Protein AF-0000000085162001 (afdb_homodimer)

Solvent-accessible surface area (backbone atoms only — not comparable to full-atom values): 29264 Å² total; per-residue (Å²): 142,79,85,88,80,80,75,77,76,75,80,82,76,85,84,80,77,80,79,79,80,81,82,75,87,69,72,84,78,78,80,83,70,92,77,73,83,83,76,80,75,78,78,72,80,72,76,77,75,77,73,72,73,74,74,65,76,67,50,67,65,55,55,45,51,53,41,51,50,51,39,54,51,43,52,51,52,39,53,50,50,51,50,51,44,52,50,51,52,50,52,47,53,52,47,51,55,49,51,54,50,49,33,54,48,45,34,54,50,52,50,48,55,56,50,60,65,43,47,62,55,54,50,50,50,52,49,51,56,59,63,32,64,79,70,58,43,40,68,61,43,52,50,49,52,52,51,51,52,51,48,51,52,49,46,38,28,76,75,67,32,40,39,78,46,83,52,55,74,33,70,66,41,80,87,52,36,38,78,78,42,77,40,78,25,84,86,39,90,49,52,25,22,64,36,60,78,37,68,16,34,24,50,71,90,39,78,76,39,57,16,31,22,29,30,29,31,44,48,75,73,74,75,72,64,75,84,63,78,77,74,66,72,76,74,72,68,74,81,57,88,120,134,86,77,87,70,84,65,87,78,79,85,70,84,70,78,73,77,68,79,85,78,84,80,90,82,69,86,72,75,79,77,78,74,92,88,72,84,82,76,75,75,75,77,72,81,71,75,76,73,77,73,73,73,73,74,66,74,67,51,66,65,55,55,44,52,52,41,51,50,49,39,53,51,43,51,50,50,38,51,50,49,50,50,51,43,52,51,52,53,49,52,48,54,52,46,53,55,48,50,55,50,51,34,54,49,47,34,53,49,51,50,47,54,55,50,58,64,44,47,62,55,54,51,49,50,54,48,51,57,59,62,31,66,80,71,60,44,39,68,60,42,52,51,50,52,51,50,51,53,52,47,51,50,48,47,39,27,75,74,68,32,39,39,77,44,83,51,56,74,33,70,66,40,80,87,51,36,39,78,79,42,78,40,78,24,86,85,39,90,49,54,25,22,65,36,62,78,38,69,17,33,24,51,70,90,38,77,76,38,57,15,31,24,30,30,30,31,45,48,77,75,77,78,75,65,77,81,71,75,76,80,74,70,79,73,69,77,69,72,68,84,116

Structure (mmCIF, N/CA/C/O backbone):
data_AF-0000000085162001-model_v1
#
loop_
_entity.id
_entity.type
_entity.pdbx_description
1 polymer 'Protein GrpE'
#
loop_
_atom_site.group_PDB
_atom_site.id
_atom_site.type_symbol
_atom_site.label_atom_id
_atom_site.label_alt_id
_atom_site.label_comp_id
_atom_site.label_asym_id
_atom_site.label_entity_id
_atom_site.label_seq_id
_atom_site.pdbx_PDB_ins_code
_atom_site.Cartn_x
_atom_site.Cartn_y
_atom_site.Cartn_z
_atom_site.occupancy
_atom_site.B_iso_or_equiv
_atom_site.auth_seq_id
_atom_site.auth_comp_id
_atom_site.auth_asym_id
_atom_site.auth_atom_id
_atom_site.pdbx_PDB_model_num
ATOM 1 N N . MET A 1 1 ? 0.917 -7.523 -64.312 1 20.19 1 MET A N 1
ATOM 2 C CA . MET A 1 1 ? 1.16 -6.16 -64.75 1 20.19 1 MET A CA 1
ATOM 3 C C . MET A 1 1 ? 1.909 -5.355 -63.719 1 20.19 1 MET A C 1
ATOM 5 O O . MET A 1 1 ? 2.039 -5.793 -62.562 1 20.19 1 MET A O 1
ATOM 9 N N . SER A 1 2 ? 1.685 -4.039 -63.562 1 19.08 2 SER A N 1
ATOM 10 C CA . SER A 1 2 ? 2.371 -2.76 -63.406 1 19.08 2 SER A CA 1
ATOM 11 C C . SER A 1 2 ? 2.549 -2.4 -61.938 1 19.08 2 SER A C 1
ATOM 13 O O . SER A 1 2 ? 3.631 -1.979 -61.531 1 19.08 2 SER A O 1
ATOM 15 N N . LYS A 1 3 ? 1.508 -1.87 -61.25 1 21.06 3 LYS A N 1
ATOM 16 C CA . LYS A 1 3 ? 1.62 -0.461 -60.875 1 21.06 3 LYS A CA 1
ATOM 17 C C . LYS A 1 3 ? 2.527 -0.277 -59.656 1 21.06 3 LYS A C 1
ATOM 19 O O . LYS A 1 3 ? 3.025 -1.255 -59.094 1 21.06 3 LYS A O 1
ATOM 24 N N . HIS A 1 4 ? 1.917 0.394 -58.594 1 24.33 4 HIS A N 1
ATOM 25 C CA . HIS A 1 4 ? 2.043 1.713 -58 1 24.33 4 HIS A CA 1
ATOM 26 C C . HIS A 1 4 ? 2.969 1.674 -56.781 1 24.33 4 HIS A C 1
ATOM 28 O O . HIS A 1 4 ? 3.047 0.658 -56.094 1 24.33 4 HIS A O 1
ATOM 34 N N . HIS A 1 5 ? 3.594 2.768 -56.531 1 27.81 5 HIS A N 1
ATOM 35 C CA . HIS A 1 5 ? 4.672 3.633 -56.094 1 27.81 5 HIS A CA 1
ATOM 36 C C . HIS A 1 5 ? 4.629 3.811 -54.562 1 27.81 5 HIS A C 1
ATOM 38 O O . HIS A 1 5 ? 3.557 4.016 -54 1 27.81 5 HIS A O 1
ATOM 44 N N . THR A 1 6 ? 5.637 3.295 -53.844 1 29.34 6 THR A N 1
ATOM 45 C CA . THR A 1 6 ? 6.168 3.227 -52.5 1 29.34 6 THR A CA 1
ATOM 46 C C . THR A 1 6 ? 6.27 4.621 -51.875 1 29.34 6 THR A C 1
ATOM 48 O O . THR A 1 6 ? 6.84 4.789 -50.812 1 29.34 6 THR A O 1
ATOM 51 N N . GLU A 1 7 ? 5.445 5.645 -52.562 1 25.72 7 GLU A N 1
ATOM 52 C CA . GLU A 1 7 ? 6.125 6.914 -52.312 1 25.72 7 GLU A CA 1
ATOM 53 C C . GLU A 1 7 ? 6.082 7.297 -50.844 1 25.72 7 GLU A C 1
ATOM 55 O O . GLU A 1 7 ? 5.004 7.363 -50.25 1 25.72 7 GLU A O 1
ATOM 60 N N . HIS A 1 8 ? 7.113 6.914 -50.062 1 30.44 8 HIS A N 1
ATOM 61 C CA . HIS A 1 8 ? 7.449 7.195 -48.688 1 30.44 8 HIS A CA 1
ATOM 62 C C . HIS A 1 8 ? 7.453 8.695 -48.406 1 30.44 8 HIS A C 1
ATOM 64 O O . HIS A 1 8 ? 8.383 9.406 -48.812 1 30.44 8 HIS A O 1
ATOM 70 N N . ASP A 1 9 ? 6.27 9.406 -48.75 1 24.5 9 ASP A N 1
ATOM 71 C CA . ASP A 1 9 ? 6.262 10.867 -48.844 1 24.5 9 ASP A CA 1
ATOM 72 C C . ASP A 1 9 ? 6.832 11.5 -47.562 1 24.5 9 ASP A C 1
ATOM 74 O O . ASP A 1 9 ? 6.652 10.969 -46.469 1 24.5 9 ASP A O 1
ATOM 78 N N . ASN A 1 10 ? 7.746 12.523 -47.75 1 27.08 10 ASN A N 1
ATOM 79 C CA . ASN A 1 10 ? 8.781 13.43 -47.281 1 27.08 10 ASN A CA 1
ATOM 80 C C . ASN A 1 10 ? 8.219 14.453 -46.312 1 27.08 10 ASN A C 1
ATOM 82 O O . ASN A 1 10 ? 7.641 15.461 -46.719 1 27.08 10 ASN A O 1
ATOM 86 N N . HIS A 1 11 ? 7.434 13.992 -45.375 1 26.73 11 HIS A N 1
ATOM 87 C CA . HIS A 1 11 ? 6.715 15.008 -44.625 1 26.73 11 HIS A CA 1
ATOM 88 C C . HIS A 1 11 ? 7.672 16.031 -44.031 1 26.73 11 HIS A C 1
ATOM 90 O O . HIS A 1 11 ? 8.508 15.688 -43.188 1 26.73 11 HIS A O 1
ATOM 96 N N . ASP A 1 12 ? 7.91 17.141 -44.906 1 25.38 12 ASP A N 1
ATOM 97 C CA . ASP A 1 12 ? 8.734 18.344 -44.844 1 25.38 12 ASP A CA 1
ATOM 98 C C . ASP A 1 12 ? 8.531 19.109 -43.562 1 25.38 12 ASP A C 1
ATOM 100 O O . ASP A 1 12 ? 7.402 19.453 -43.188 1 25.38 12 ASP A O 1
ATOM 104 N N . GLY A 1 13 ? 9.516 18.906 -42.688 1 21.81 13 GLY A N 1
ATOM 105 C CA . GLY A 1 13 ? 9.719 19.344 -41.344 1 21.81 13 GLY A CA 1
ATOM 106 C C . GLY A 1 13 ? 9.492 20.828 -41.125 1 21.81 13 GLY A C 1
ATOM 107 O O . GLY A 1 13 ? 8.719 21.234 -40.25 1 21.81 13 GLY A O 1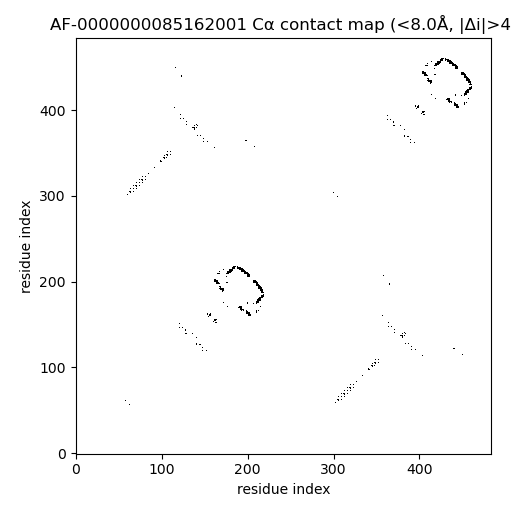
ATOM 108 N N . LYS A 1 14 ? 10.516 21.578 -41.25 1 23.59 14 LYS A N 1
ATOM 109 C CA . LYS A 1 14 ? 11.008 22.516 -40.25 1 23.59 14 LYS A CA 1
ATOM 110 C C . LYS A 1 14 ? 10.43 23.906 -40.469 1 23.59 14 LYS A C 1
ATOM 112 O O . LYS A 1 14 ? 10.195 24.312 -41.594 1 23.59 14 LYS A O 1
ATOM 117 N N . LYS A 1 15 ? 10.125 24.641 -39.312 1 24.31 15 LYS A N 1
ATOM 118 C CA . LYS A 1 15 ? 9.555 25.844 -38.688 1 24.31 15 LYS A CA 1
ATOM 119 C C . LYS A 1 15 ? 10.305 27.094 -39.125 1 24.31 15 LYS A C 1
ATOM 121 O O . LYS A 1 15 ? 11.539 27.125 -39.125 1 24.31 15 LYS A O 1
ATOM 126 N N . HIS A 1 16 ? 9.719 28.031 -40.031 1 22.59 16 HIS A N 1
ATOM 127 C CA . HIS A 1 16 ? 10.008 29.297 -40.688 1 22.59 16 HIS A CA 1
ATOM 128 C C . HIS A 1 16 ? 10.281 30.391 -39.656 1 22.59 16 HIS A C 1
ATOM 130 O O . HIS A 1 16 ? 9.352 31.016 -39.156 1 22.59 16 HIS A O 1
ATOM 136 N N . ALA A 1 17 ? 11.102 30.25 -38.625 1 24.7 17 ALA A N 1
ATOM 137 C CA . ALA A 1 17 ? 11.102 31.312 -37.625 1 24.7 17 ALA A CA 1
ATOM 138 C C . ALA A 1 17 ? 11.641 32.625 -38.219 1 24.7 17 ALA A C 1
ATOM 140 O O . ALA A 1 17 ? 12.812 32.688 -38.594 1 24.7 17 ALA A O 1
ATOM 141 N N . GLN A 1 18 ? 10.742 33.344 -39 1 21.36 18 GLN A N 1
ATOM 142 C CA . GLN A 1 18 ? 11.055 34.625 -39.625 1 21.36 18 GLN A CA 1
ATOM 143 C C . GLN A 1 18 ? 11.633 35.594 -38.594 1 21.36 18 GLN A C 1
ATOM 145 O O . GLN A 1 18 ? 11.078 35.781 -37.531 1 21.36 18 GLN A O 1
ATOM 150 N N . THR A 1 19 ? 12.945 35.875 -38.719 1 22.47 19 THR A N 1
ATOM 151 C CA . THR A 1 19 ? 13.953 36.719 -38.094 1 22.47 19 THR A CA 1
ATOM 152 C C . THR A 1 19 ? 13.516 38.156 -38.094 1 22.47 19 THR A C 1
ATOM 154 O O . THR A 1 19 ? 13.039 38.688 -39.125 1 22.47 19 THR A O 1
ATOM 157 N N . GLN A 1 20 ? 13.109 38.719 -36.875 1 24.28 20 GLN A N 1
ATOM 158 C CA . GLN A 1 20 ? 12.672 40 -36.344 1 24.28 20 GLN A CA 1
ATOM 159 C C . GLN A 1 20 ? 13.648 41.125 -36.719 1 24.28 20 GLN A C 1
ATOM 161 O O . GLN A 1 20 ? 14.828 41.062 -36.344 1 24.28 20 GLN A O 1
ATOM 166 N N . ASP A 1 21 ? 13.484 41.75 -37.906 1 22.69 21 ASP A N 1
ATOM 167 C CA . ASP A 1 21 ? 14.359 42.812 -38.375 1 22.69 21 ASP A CA 1
ATOM 168 C C . ASP A 1 21 ? 14.383 43.969 -37.375 1 22.69 21 ASP A C 1
ATOM 170 O O . ASP A 1 21 ? 13.328 44.5 -37 1 22.69 21 ASP A O 1
ATOM 174 N N . VAL A 1 22 ? 15.438 44.031 -36.594 1 25.66 22 VAL A N 1
ATOM 175 C CA . VAL A 1 22 ? 15.883 44.938 -35.531 1 25.66 22 VAL A CA 1
ATOM 176 C C . VAL A 1 22 ? 16.016 46.344 -36.094 1 25.66 22 VAL A C 1
ATOM 178 O O . VAL A 1 22 ? 16.797 46.562 -37.031 1 25.66 22 VAL A O 1
ATOM 181 N N . LYS A 1 23 ? 14.82 47.094 -36.125 1 21.73 23 LYS A N 1
ATOM 182 C CA . LYS A 1 23 ? 14.633 48.469 -36.594 1 21.73 23 LYS A CA 1
ATOM 183 C C . LYS A 1 23 ? 15.711 49.375 -36 1 21.73 23 LYS A C 1
ATOM 185 O O . LYS A 1 23 ? 16.078 49.281 -34.844 1 21.73 23 LYS A O 1
ATOM 190 N N . ASP A 1 24 ? 16.312 50.25 -36.906 1 21.3 24 ASP A N 1
ATOM 191 C CA . ASP A 1 24 ? 17.469 51.125 -37.156 1 21.3 24 ASP A CA 1
ATOM 192 C C . ASP A 1 24 ? 17.453 52.344 -36.219 1 21.3 24 ASP A C 1
ATOM 194 O O . ASP A 1 24 ? 18.516 52.875 -35.906 1 21.3 24 ASP A O 1
ATOM 198 N N . GLU A 1 25 ? 16.281 53 -36 1 22.5 25 GLU A N 1
ATOM 199 C CA . GLU A 1 25 ? 16.406 54.406 -36.375 1 22.5 25 GLU A CA 1
ATOM 200 C C . GLU A 1 25 ? 16.984 55.219 -35.219 1 22.5 25 GLU A C 1
ATOM 202 O O . GLU A 1 25 ? 16.297 55.5 -34.25 1 22.5 25 GLU A O 1
ATOM 207 N N . LYS A 1 26 ? 18.094 54.812 -34.594 1 20.75 26 LYS A N 1
ATOM 208 C CA . LYS A 1 26 ? 18.375 55.438 -33.312 1 20.75 26 LYS A CA 1
ATOM 209 C C . LYS A 1 26 ? 18.5 56.969 -33.438 1 20.75 26 LYS A C 1
ATOM 211 O O . LYS A 1 26 ? 17.875 57.719 -32.688 1 20.75 26 LYS A O 1
ATOM 216 N N . ALA A 1 27 ? 19.656 57.531 -33.844 1 22.14 27 ALA A N 1
ATOM 217 C CA . ALA A 1 27 ? 20.516 58.188 -32.844 1 22.14 27 ALA A CA 1
ATOM 218 C C . ALA A 1 27 ? 20.422 59.688 -32.906 1 22.14 27 ALA A C 1
ATOM 220 O O . ALA A 1 27 ? 21.031 60.406 -32.125 1 22.14 27 ALA A O 1
ATOM 221 N N . ASN A 1 28 ? 19.594 60.344 -33.812 1 20.09 28 ASN A N 1
ATOM 222 C CA . ASN A 1 28 ? 20.344 61.531 -34.188 1 20.09 28 ASN A CA 1
ATOM 223 C C . ASN A 1 28 ? 20.406 62.531 -33.031 1 20.09 28 ASN A C 1
ATOM 225 O O . ASN A 1 28 ? 19.375 62.938 -32.5 1 20.09 28 ASN A O 1
ATOM 229 N N . ALA A 1 29 ? 21.625 62.844 -32.438 1 23.91 29 ALA A N 1
ATOM 230 C CA . ALA A 1 29 ? 22.234 63.594 -31.344 1 23.91 29 ALA A CA 1
ATOM 231 C C . ALA A 1 29 ? 22.062 65.062 -31.531 1 23.91 29 ALA A C 1
ATOM 233 O O . ALA A 1 29 ? 22.75 65.688 -32.344 1 23.91 29 ALA A O 1
ATOM 234 N N . THR A 1 30 ? 20.672 65.5 -31.719 1 22.11 30 THR A N 1
ATOM 235 C CA . THR A 1 30 ? 20.562 66.938 -32.031 1 22.11 30 THR A CA 1
ATOM 236 C C . THR A 1 30 ? 21.406 67.75 -31.078 1 22.11 30 THR A C 1
ATOM 238 O O . THR A 1 30 ? 21.625 67.375 -29.938 1 22.11 30 THR A O 1
ATOM 241 N N . GLU A 1 31 ? 21.844 69 -31.641 1 21.33 31 GLU A N 1
ATOM 242 C CA . GLU A 1 31 ? 22.859 70 -31.516 1 21.33 31 GLU A CA 1
ATOM 243 C C . GLU A 1 31 ? 22.641 70.812 -30.25 1 21.33 31 GLU A C 1
ATOM 245 O O . GLU A 1 31 ? 21.5 71.062 -29.844 1 21.33 31 GLU A O 1
ATOM 250 N N . ALA A 1 32 ? 23.734 71.188 -29.484 1 25.28 32 ALA A N 1
ATOM 251 C CA . ALA A 1 32 ? 24.25 71.688 -28.219 1 25.28 32 ALA A CA 1
ATOM 252 C C . ALA A 1 32 ? 24.078 73.188 -28.125 1 25.28 32 ALA A C 1
ATOM 254 O O . ALA A 1 32 ? 24.734 73.875 -27.328 1 25.28 32 ALA A O 1
ATOM 255 N N . SER A 1 33 ? 22.859 73.625 -28.812 1 22.5 33 SER A N 1
ATOM 256 C CA . SER A 1 33 ? 23.25 75 -29.078 1 22.5 33 SER A CA 1
ATOM 257 C C . SER A 1 33 ? 23.672 75.75 -27.781 1 22.5 33 SER A C 1
ATOM 259 O O . SER A 1 33 ? 24.797 76.188 -27.672 1 22.5 33 SER A O 1
ATOM 261 N N . ASP A 1 34 ? 22.75 76.75 -27.391 1 24.67 34 ASP A N 1
ATOM 262 C CA . ASP A 1 34 ? 22.953 78.188 -27.25 1 24.67 34 ASP A CA 1
ATOM 263 C C . ASP A 1 34 ? 23.375 78.562 -25.828 1 24.67 34 ASP A C 1
ATOM 265 O O . ASP A 1 34 ? 22.641 78.312 -24.875 1 24.67 34 ASP A O 1
ATOM 269 N N . LEU A 1 35 ? 24.641 78.75 -25.562 1 22.47 35 LEU A N 1
ATOM 270 C CA . LEU A 1 35 ? 25.5 78.875 -24.391 1 22.47 35 LEU A CA 1
ATOM 271 C C . LEU A 1 35 ? 25.047 80 -23.5 1 22.47 35 LEU A C 1
ATOM 273 O O . LEU A 1 35 ? 24.812 79.812 -22.297 1 22.47 35 LEU A O 1
ATOM 277 N N . SER A 1 36 ? 25.734 81.125 -23.578 1 25.5 36 SER A N 1
ATOM 278 C CA . SER A 1 36 ? 26.641 81.562 -22.531 1 25.5 36 SER A CA 1
ATOM 279 C C . SER A 1 36 ? 26.047 82.75 -21.766 1 25.5 36 SER A C 1
ATOM 281 O O . SER A 1 36 ? 26.688 83.312 -20.875 1 25.5 36 SER A O 1
ATOM 283 N N . GLY A 1 37 ? 24.859 83.375 -22.156 1 26.66 37 GLY A N 1
ATOM 284 C CA . GLY A 1 37 ? 25.047 84.812 -21.859 1 26.66 37 GLY A CA 1
ATOM 285 C C . GLY A 1 37 ? 25.203 85.125 -20.391 1 26.66 37 GLY A C 1
ATOM 286 O O . GLY A 1 37 ? 24.828 84.312 -19.547 1 26.66 37 GLY A O 1
ATOM 287 N N . ASN A 1 38 ? 26.016 86.25 -20.062 1 29.16 38 ASN A N 1
ATOM 288 C CA . ASN A 1 38 ? 26.719 86.938 -18.984 1 29.16 38 ASN A CA 1
ATOM 289 C C . ASN A 1 38 ? 25.766 87.562 -17.969 1 29.16 38 ASN A C 1
ATOM 291 O O . ASN A 1 38 ? 25.109 88.562 -18.25 1 29.16 38 ASN A O 1
ATOM 295 N N . MET A 1 39 ? 24.859 86.75 -17.406 1 27.75 39 MET A N 1
ATOM 296 C CA . MET A 1 39 ? 23.797 87.25 -16.562 1 27.75 39 MET A CA 1
ATOM 297 C C . MET A 1 39 ? 24.375 88.062 -15.406 1 27.75 39 MET A C 1
ATOM 299 O O . MET A 1 39 ? 25.359 87.688 -14.781 1 27.75 39 MET A O 1
ATOM 303 N N . SER A 1 40 ? 24.156 89.438 -15.562 1 31.05 40 SER A N 1
ATOM 304 C CA . SER A 1 40 ? 24.484 90.562 -14.672 1 31.05 40 SER A CA 1
ATOM 305 C C . SER A 1 40 ? 24.016 90.25 -13.25 1 31.05 40 SER A C 1
ATOM 307 O O . SER A 1 40 ? 22.938 89.688 -13.055 1 31.05 40 SER A O 1
ATOM 309 N N . GLY A 1 41 ? 24.859 90.125 -12.273 1 25.58 41 GLY A N 1
ATOM 310 C CA . GLY A 1 41 ? 24.906 89.812 -10.867 1 25.58 41 GLY A CA 1
ATOM 311 C C . GLY A 1 41 ? 24.141 90.75 -9.977 1 25.58 41 GLY A C 1
ATOM 312 O O . GLY A 1 41 ? 24.719 91.625 -9.344 1 25.58 41 GLY A O 1
ATOM 313 N N . ASP A 1 42 ? 22.953 91.312 -10.492 1 29.67 42 ASP A N 1
ATOM 314 C CA . ASP A 1 42 ? 22.469 92.312 -9.562 1 29.67 42 ASP A CA 1
ATOM 315 C C . ASP A 1 42 ? 22.219 91.75 -8.18 1 29.67 42 ASP A C 1
ATOM 317 O O . ASP A 1 42 ? 21.594 90.688 -8.055 1 29.67 42 ASP A O 1
ATOM 321 N N . GLN A 1 43 ? 23.109 92 -7.215 1 27.59 43 GLN A N 1
ATOM 322 C CA . GLN A 1 43 ? 23.203 91.562 -5.816 1 27.59 43 GLN A CA 1
ATOM 323 C C . GLN A 1 43 ? 21.984 92.062 -5.02 1 27.59 43 GLN A C 1
ATOM 325 O O . GLN A 1 43 ? 21.844 93.25 -4.785 1 27.59 43 GLN A O 1
ATOM 330 N N . ARG A 1 44 ? 20.734 91.688 -5.426 1 28.73 44 ARG A N 1
ATOM 331 C CA . ARG A 1 44 ? 19.672 92.188 -4.559 1 28.73 44 ARG A CA 1
ATOM 332 C C . ARG A 1 44 ? 19.844 91.688 -3.135 1 28.73 44 ARG A C 1
ATOM 334 O O . ARG A 1 44 ? 20.047 90.5 -2.922 1 28.73 44 ARG A O 1
ATOM 341 N N . ALA A 1 45 ? 20.281 92.625 -2.199 1 31.14 45 ALA A N 1
ATOM 342 C CA . ALA A 1 45 ? 20.359 92.375 -0.755 1 31.14 45 ALA A CA 1
ATOM 343 C C . ALA A 1 45 ? 19.016 91.938 -0.181 1 31.14 45 ALA A C 1
ATOM 345 O O . ALA A 1 45 ? 18.031 92.688 -0.279 1 31.14 45 ALA A O 1
ATOM 346 N N . GLU A 1 46 ? 18.578 90.75 -0.42 1 31.39 46 GLU A N 1
ATOM 347 C CA . GLU A 1 46 ? 17.344 90.25 0.195 1 31.39 46 GLU A CA 1
ATOM 348 C C . GLU A 1 46 ? 17.391 90.375 1.714 1 31.39 46 GLU A C 1
ATOM 350 O O . GLU A 1 46 ? 18.359 89.938 2.348 1 31.39 46 GLU A O 1
ATOM 355 N N . GLY A 1 47 ? 16.906 91.5 2.193 1 33.91 47 GLY A N 1
ATOM 356 C CA . GLY A 1 47 ? 16.672 91.688 3.619 1 33.91 47 GLY A CA 1
ATOM 357 C C . GLY A 1 47 ? 15.938 90.5 4.242 1 33.91 47 GLY A C 1
ATOM 358 O O . GLY A 1 47 ? 14.906 90.062 3.723 1 33.91 47 GLY A O 1
ATOM 359 N N . GLN A 1 48 ? 16.609 89.562 4.828 1 31.77 48 GLN A N 1
ATOM 360 C CA . GLN A 1 48 ? 16.094 88.375 5.57 1 31.77 48 GLN A CA 1
ATOM 361 C C . GLN A 1 48 ? 15.109 88.875 6.652 1 31.77 48 GLN A C 1
ATOM 363 O O . GLN A 1 48 ? 15.477 89.562 7.562 1 31.77 48 GLN A O 1
ATOM 368 N N . THR A 1 49 ? 13.891 89.25 6.254 1 37.31 49 THR A N 1
ATOM 369 C CA . THR A 1 49 ? 12.906 89.375 7.32 1 37.31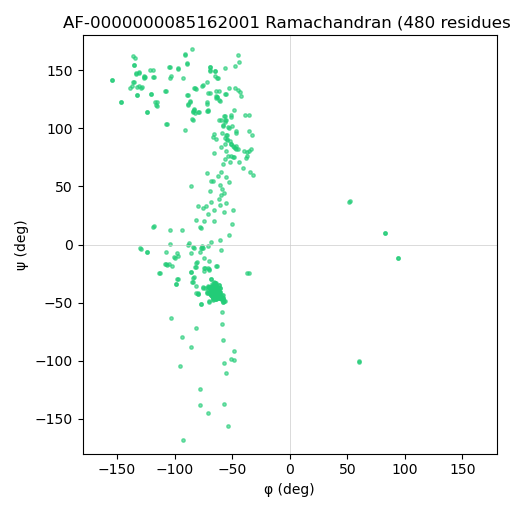 49 THR A CA 1
ATOM 370 C C . THR A 1 49 ? 12.82 88.062 8.117 1 37.31 49 THR A C 1
ATOM 372 O O . THR A 1 49 ? 12.562 87 7.559 1 37.31 49 THR A O 1
ATOM 375 N N . GLU A 1 50 ? 13.57 87.938 9.227 1 34.78 50 GLU A N 1
ATOM 376 C CA . GLU A 1 50 ? 13.406 86.875 10.203 1 34.78 50 GLU A CA 1
ATOM 377 C C . GLU A 1 50 ? 11.953 86.75 10.641 1 34.78 50 GLU A C 1
ATOM 379 O O . GLU A 1 50 ? 11.391 87.625 11.25 1 34.78 50 GLU A O 1
ATOM 384 N N . GLN A 1 51 ? 11.039 86.188 9.875 1 36.88 51 GLN A N 1
ATOM 385 C CA . GLN A 1 51 ? 9.742 85.75 10.406 1 36.88 51 GLN A CA 1
ATOM 386 C C . GLN A 1 51 ? 9.898 84.938 11.695 1 36.88 51 GLN A C 1
ATOM 388 O O . GLN A 1 51 ? 10.516 83.875 11.703 1 36.88 51 GLN A O 1
ATOM 393 N N . GLN A 1 52 ? 10.023 85.625 12.852 1 37.28 52 GLN A N 1
ATOM 394 C CA . GLN A 1 52 ? 9.852 84.938 14.117 1 37.28 52 GLN A CA 1
ATOM 395 C C . GLN A 1 52 ? 8.617 84.062 14.086 1 37.28 52 GLN A C 1
ATOM 397 O O . GLN A 1 52 ? 7.496 84.5 13.906 1 37.28 52 GLN A O 1
ATOM 402 N N . GLN A 1 53 ? 8.672 82.875 13.602 1 39.31 53 GLN A N 1
ATOM 403 C CA . GLN A 1 53 ? 7.633 81.875 13.867 1 39.31 53 GLN A CA 1
ATOM 404 C C . GLN A 1 53 ? 7.129 82 15.305 1 39.31 53 GLN A C 1
ATOM 406 O O . GLN A 1 53 ? 7.887 81.75 16.25 1 39.31 53 GLN A O 1
ATOM 411 N N . GLN A 1 54 ? 6.293 83 15.602 1 38.94 54 GLN A N 1
ATOM 412 C CA . GLN A 1 54 ? 5.562 82.938 16.859 1 38.94 54 GLN A CA 1
ATOM 413 C C . GLN A 1 54 ? 5.09 81.5 17.156 1 38.94 54 GLN A C 1
ATOM 415 O O . GLN A 1 54 ? 4.277 80.938 16.422 1 38.94 54 GLN A O 1
ATOM 420 N N . ASN A 1 55 ? 5.926 80.562 17.688 1 43.53 55 ASN A N 1
ATOM 421 C CA . ASN A 1 55 ? 5.406 79.438 18.422 1 43.53 55 ASN A CA 1
ATOM 422 C C . ASN A 1 55 ? 4.152 79.812 19.219 1 43.53 55 ASN A C 1
ATOM 424 O O . ASN A 1 55 ? 4.23 80.5 20.234 1 43.53 55 ASN A O 1
ATOM 428 N N . THR A 1 56 ? 3.178 80.188 18.594 1 49.62 56 THR A N 1
ATOM 429 C CA . THR A 1 56 ? 1.947 80.25 19.375 1 49.62 56 THR A CA 1
ATOM 430 C C . THR A 1 56 ? 1.882 79.188 20.438 1 49.62 56 THR A C 1
ATOM 432 O O . THR A 1 56 ? 1.928 78 20.125 1 49.62 56 THR A O 1
ATOM 435 N N . PRO A 1 57 ? 2.25 79.375 21.641 1 54.44 57 PRO A N 1
ATOM 436 C CA . PRO A 1 57 ? 2.08 78.375 22.703 1 54.44 57 PRO A CA 1
ATOM 437 C C . PRO A 1 57 ? 0.796 77.562 22.562 1 54.44 57 PRO A C 1
ATOM 439 O O . PRO A 1 57 ? -0.3 78.125 22.547 1 54.44 57 PRO A O 1
ATOM 442 N N . GLN A 1 58 ? 0.716 76.688 21.844 1 61.81 58 GLN A N 1
ATOM 443 C CA . GLN A 1 58 ? -0.464 75.812 21.859 1 61.81 58 GLN A CA 1
ATOM 444 C C . GLN A 1 58 ? -0.997 75.625 23.266 1 61.81 58 GLN A C 1
ATOM 446 O O . GLN A 1 58 ? -0.231 75.375 24.188 1 61.81 58 GLN A O 1
ATOM 451 N N . SER A 1 59 ? -2.154 76.188 23.484 1 75.56 59 SER A N 1
ATOM 452 C CA . SER A 1 59 ? -2.771 76.125 24.812 1 75.56 59 SER A CA 1
ATOM 453 C C . SER A 1 59 ? -2.666 74.75 25.438 1 75.56 59 SER A C 1
ATOM 455 O O . SER A 1 59 ? -2.564 73.75 24.719 1 75.56 59 SER A O 1
ATOM 457 N N . ALA A 1 60 ? -2.254 74.625 26.641 1 79.25 60 ALA A N 1
ATOM 458 C CA . ALA A 1 60 ? -2.191 73.375 27.438 1 79.25 60 ALA A CA 1
ATOM 459 C C . ALA A 1 60 ? -3.363 72.438 27.125 1 79.25 60 ALA A C 1
ATOM 461 O O . ALA A 1 60 ? -3.199 71.25 27.062 1 79.25 60 ALA A O 1
ATOM 462 N N . GLU A 1 61 ? -4.434 73.062 26.641 1 84.12 61 GLU A N 1
ATOM 463 C CA . GLU A 1 61 ? -5.641 72.312 26.344 1 84.12 61 GLU A CA 1
ATOM 464 C C . GLU A 1 61 ? -5.539 71.688 24.969 1 84.12 61 GLU A C 1
ATOM 466 O O . GLU A 1 61 ? -5.988 70.5 24.781 1 84.12 61 GLU A O 1
ATOM 471 N N . ALA A 1 62 ? -4.871 72.312 24.031 1 86.12 62 ALA A N 1
ATOM 472 C CA . ALA A 1 62 ? -4.703 71.75 22.688 1 86.12 62 ALA A CA 1
ATOM 473 C C . ALA A 1 62 ? -3.73 70.625 22.688 1 86.12 62 ALA A C 1
ATOM 475 O O . ALA A 1 62 ? -3.959 69.625 22.016 1 86.12 62 ALA A O 1
ATOM 476 N N . VAL A 1 63 ? -2.674 70.688 23.453 1 87.81 63 VAL A N 1
ATOM 477 C CA . VAL A 1 63 ? -1.679 69.625 23.562 1 87.81 63 VAL A CA 1
ATOM 478 C C . VAL A 1 63 ? -2.309 68.375 24.219 1 87.81 63 VAL A C 1
ATOM 480 O O . VAL A 1 63 ? -2.096 67.25 23.781 1 87.81 63 VAL A O 1
ATOM 483 N N . LYS A 1 64 ? -3.133 68.562 25.219 1 88.94 64 LYS A N 1
ATOM 484 C CA . LYS A 1 64 ? -3.842 67.5 25.906 1 88.94 64 LYS A CA 1
ATOM 485 C C . LYS A 1 64 ? -4.781 66.75 24.953 1 88.94 64 LYS A C 1
ATOM 487 O O . LYS A 1 64 ? -4.82 65.5 24.938 1 88.94 64 LYS A O 1
ATOM 492 N N . ALA A 1 65 ? -5.457 67.5 24.125 1 90.38 65 ALA A N 1
ATOM 493 C CA . ALA A 1 65 ? -6.398 66.938 23.156 1 90.38 65 ALA A CA 1
ATOM 494 C C . ALA A 1 65 ? -5.672 66.125 22.109 1 90.38 65 ALA A C 1
ATOM 496 O O . ALA A 1 65 ? -6.152 65.062 21.719 1 90.38 65 ALA A O 1
ATOM 497 N N . GLU A 1 66 ? -4.523 66.5 21.688 1 92.19 66 GLU A N 1
ATOM 498 C CA . GLU A 1 66 ? -3.723 65.812 20.703 1 92.19 66 GLU A CA 1
ATOM 499 C C . GLU A 1 66 ? -3.189 64.5 21.281 1 92.19 66 GLU A C 1
ATOM 501 O O . GLU A 1 66 ? -3.211 63.469 20.609 1 92.19 66 GLU A O 1
ATOM 506 N N . LEU A 1 67 ? -2.766 64.5 22.531 1 93.44 67 LEU A N 1
ATOM 507 C CA . LEU A 1 67 ? -2.24 63.281 23.188 1 93.44 67 LEU A CA 1
ATOM 508 C C . LEU A 1 67 ? -3.348 62.281 23.438 1 93.44 67 LEU A C 1
ATOM 510 O O . LEU A 1 67 ? -3.145 61.062 23.25 1 93.44 67 LEU A O 1
ATOM 514 N N . GLU A 1 68 ? -4.516 62.812 23.781 1 93.19 68 GLU A N 1
ATOM 515 C CA . GLU A 1 68 ? -5.664 61.938 24 1 93.19 68 GLU A CA 1
ATOM 516 C C . GLU A 1 68 ? -6.102 61.281 22.703 1 93.19 68 GLU A C 1
ATOM 518 O O . GLU A 1 68 ? -6.461 60.094 22.688 1 93.19 68 GLU A O 1
ATOM 523 N N . ALA A 1 69 ? -5.996 62 21.609 1 94.44 69 ALA A N 1
ATOM 524 C CA . ALA A 1 69 ? -6.336 61.469 20.297 1 94.44 69 ALA A CA 1
ATOM 525 C C . ALA A 1 69 ? -5.359 60.375 19.891 1 94.44 69 ALA A C 1
ATOM 527 O O . ALA A 1 69 ? -5.766 59.344 19.328 1 94.44 69 ALA A O 1
ATOM 528 N N . LYS A 1 70 ? -4.105 60.531 20.172 1 95.81 70 LYS A N 1
ATOM 529 C CA . LYS A 1 70 ? -3.084 59.562 19.859 1 95.81 70 LYS A CA 1
ATOM 530 C C . LYS A 1 70 ? -3.283 58.281 20.688 1 95.81 70 LYS A C 1
ATOM 532 O O . LYS A 1 70 ? -3.109 57.156 20.172 1 95.81 70 LYS A O 1
ATOM 537 N N . ILE A 1 71 ? -3.701 58.469 21.906 1 95.75 71 ILE A N 1
ATOM 538 C CA . ILE A 1 71 ? -3.953 57.344 22.797 1 95.75 71 ILE A CA 1
ATOM 539 C C . ILE A 1 71 ? -5.129 56.5 22.266 1 95.75 71 ILE A C 1
ATOM 541 O O . ILE A 1 71 ? -5.051 55.281 22.188 1 95.75 71 ILE A O 1
ATOM 545 N N . ILE A 1 72 ? -6.152 57.188 21.812 1 95.88 72 ILE A N 1
ATOM 546 C CA . ILE A 1 72 ? -7.336 56.531 21.281 1 95.88 72 ILE A CA 1
ATOM 547 C C . ILE A 1 72 ? -6.969 55.75 20.016 1 95.88 72 ILE A C 1
ATOM 549 O O . ILE A 1 72 ? -7.387 54.594 19.844 1 95.88 72 ILE A O 1
ATOM 553 N N . ALA A 1 73 ? -6.125 56.344 19.219 1 96.31 73 ALA A N 1
ATOM 554 C CA . ALA A 1 73 ? -5.691 55.719 17.969 1 96.31 73 ALA A CA 1
ATOM 555 C C . ALA A 1 73 ? -4.84 54.469 18.25 1 96.31 73 ALA A C 1
ATOM 557 O O . ALA A 1 73 ? -5.023 53.438 17.625 1 96.31 73 ALA A O 1
ATOM 558 N N . LEU A 1 74 ? -3.947 54.531 19.203 1 96.44 74 LEU A N 1
ATOM 559 C CA . LEU A 1 74 ? -3.062 53.438 19.562 1 96.44 74 LEU A CA 1
ATOM 560 C C . LEU A 1 74 ? -3.852 52.281 20.203 1 96.44 74 LEU A C 1
ATOM 562 O O . LEU A 1 74 ? -3.58 51.125 19.922 1 96.44 74 LEU A O 1
ATOM 566 N N . GLU A 1 75 ? -4.844 52.656 21.016 1 96.06 75 GLU A N 1
ATOM 567 C CA . GLU A 1 75 ? -5.688 51.625 21.641 1 96.06 75 GLU A CA 1
ATOM 568 C C . GLU A 1 75 ? -6.523 50.906 20.609 1 96.06 75 GLU A C 1
ATOM 570 O O . GLU A 1 75 ? -6.703 49.688 20.703 1 96.06 75 GLU A O 1
ATOM 575 N N . ALA A 1 76 ? -6.973 51.656 19.609 1 96.5 76 ALA A N 1
ATOM 576 C CA . ALA A 1 76 ? -7.734 51.062 18.516 1 96.5 76 ALA A CA 1
ATOM 577 C C . ALA A 1 76 ? -6.863 50.125 17.688 1 96.5 76 ALA A C 1
ATOM 579 O O . ALA A 1 76 ? -7.277 49 17.344 1 96.5 76 ALA A O 1
ATOM 580 N N . GLU A 1 77 ? -5.645 50.531 17.391 1 96.31 77 GLU A N 1
ATOM 581 C CA . GLU A 1 77 ? -4.707 49.719 16.625 1 96.31 77 GLU A CA 1
ATOM 582 C C . GLU A 1 77 ? -4.324 48.438 17.391 1 96.31 77 GLU A C 1
ATOM 584 O O . GLU A 1 77 ? -4.246 47.344 16.797 1 96.31 77 GLU A O 1
ATOM 589 N N . LEU A 1 78 ? -4.102 48.594 18.672 1 96.19 78 LEU A N 1
ATOM 590 C CA . LEU A 1 78 ? -3.758 47.469 19.531 1 96.19 78 LEU A CA 1
ATOM 591 C C . LEU A 1 78 ? -4.887 46.469 19.562 1 96.19 78 LEU A C 1
ATOM 593 O O . LEU A 1 78 ? -4.645 45.25 19.453 1 96.19 78 LEU A O 1
ATOM 597 N N . SER A 1 79 ? -6.137 47 19.703 1 96.44 79 SER A N 1
ATOM 598 C CA . SER A 1 79 ? -7.309 46.156 19.734 1 96.44 79 SER A CA 1
ATOM 599 C C . SER A 1 79 ? -7.48 45.375 18.422 1 96.44 79 SER A C 1
ATOM 601 O O . SER A 1 79 ? -7.75 44.188 18.422 1 96.44 79 SER A O 1
ATOM 603 N N . GLU A 1 80 ? -7.246 46.062 17.344 1 96.25 80 GLU A N 1
ATOM 604 C CA . GLU A 1 80 ? -7.363 45.438 16.016 1 96.25 80 GLU A CA 1
ATOM 605 C C . GLU A 1 80 ? -6.297 44.375 15.805 1 96.25 80 GLU A C 1
ATOM 607 O O . GLU A 1 80 ? -6.594 43.281 15.305 1 96.25 80 GLU A O 1
ATOM 612 N N . LEU A 1 81 ? -5.07 44.656 16.219 1 95.38 81 LEU A N 1
ATOM 613 C CA . LEU A 1 81 ? -3.975 43.719 16.062 1 95.38 81 LEU A CA 1
ATOM 614 C C . LEU A 1 81 ? -4.188 42.469 16.938 1 95.38 81 LEU A C 1
ATOM 616 O O . LEU A 1 81 ? -3.902 41.375 16.516 1 95.38 81 LEU A O 1
ATOM 620 N N . LYS A 1 82 ? -4.711 42.781 18.125 1 95.31 82 LYS A N 1
ATOM 621 C CA . LYS A 1 82 ? -5.004 41.688 19.031 1 95.31 82 LYS A CA 1
ATOM 622 C C . LYS A 1 82 ? -6.074 40.75 18.453 1 95.31 82 LYS A C 1
ATOM 624 O O . LYS A 1 82 ? -5.957 39.531 18.531 1 95.31 82 LYS A O 1
ATOM 629 N N . ASP A 1 83 ? -7.07 41.344 17.797 1 96 83 ASP A N 1
ATOM 630 C CA . ASP A 1 83 ? -8.141 40.594 17.156 1 96 83 ASP A CA 1
ATOM 631 C C . ASP A 1 83 ? -7.602 39.781 15.969 1 96 83 ASP A C 1
ATOM 633 O O . ASP A 1 83 ? -7.941 38.594 15.805 1 96 83 ASP A O 1
ATOM 637 N N . GLN A 1 84 ? -6.797 40.438 15.18 1 92.75 84 GLN A N 1
ATOM 638 C CA . GLN A 1 84 ? -6.195 39.781 14.031 1 92.75 84 GLN A CA 1
ATOM 639 C C . GLN A 1 84 ? -5.312 38.594 14.477 1 92.75 84 GLN A C 1
ATOM 641 O O . GLN A 1 84 ? -5.355 37.531 13.891 1 92.75 84 GLN A O 1
ATOM 646 N N . TYR A 1 85 ? -4.578 38.844 15.586 1 92.5 85 TYR A N 1
ATOM 647 C CA . TYR A 1 85 ? -3.695 37.812 16.141 1 92.5 85 TYR A CA 1
ATOM 648 C C . TYR A 1 85 ? -4.492 36.594 16.609 1 92.5 85 TYR A C 1
ATOM 650 O O . TYR A 1 85 ? -4.152 35.469 16.281 1 92.5 85 TYR A O 1
ATOM 658 N N . LEU A 1 86 ? -5.562 36.906 17.297 1 93.62 86 LEU A N 1
ATOM 659 C CA . LEU A 1 86 ? -6.379 35.844 17.844 1 93.62 86 LEU A CA 1
ATOM 660 C C . LEU A 1 86 ? -7.074 35.062 16.75 1 93.62 86 LEU A C 1
ATOM 662 O O . LEU A 1 86 ? -7.156 33.812 16.797 1 93.62 86 LEU A O 1
ATOM 666 N N . ARG A 1 87 ? -7.543 35.688 15.719 1 92.38 87 ARG A N 1
ATOM 667 C CA . ARG A 1 87 ? -8.188 35.062 14.578 1 92.38 87 ARG A CA 1
ATOM 668 C C . ARG A 1 87 ? -7.195 34.156 13.82 1 92.38 87 ARG A C 1
ATOM 670 O O . ARG A 1 87 ? -7.488 33 13.539 1 92.38 87 ARG A O 1
ATOM 677 N N . LYS A 1 88 ? -6.039 34.688 13.578 1 91.12 88 LYS A N 1
ATOM 678 C CA . LYS A 1 88 ? -5.016 33.938 12.859 1 91.12 88 LYS A CA 1
ATOM 679 C C . LYS A 1 88 ? -4.574 32.719 13.656 1 91.12 88 LYS A C 1
ATOM 681 O O . LYS A 1 88 ? -4.328 31.641 13.086 1 91.12 88 LYS A O 1
ATOM 686 N N . ALA A 1 89 ? -4.504 32.906 15.023 1 89.88 89 ALA A N 1
ATOM 687 C CA . ALA A 1 89 ? -4.145 31.812 15.906 1 89.88 89 ALA A CA 1
ATOM 688 C C . ALA A 1 89 ? -5.184 30.688 15.852 1 89.88 89 ALA A C 1
ATOM 690 O O . ALA A 1 89 ? -4.836 29.516 15.805 1 89.88 89 ALA A O 1
ATOM 691 N N . ALA A 1 90 ? -6.449 31.109 15.719 1 92.69 90 ALA A N 1
ATOM 692 C CA . ALA A 1 90 ? -7.531 30.141 15.609 1 92.69 90 ALA A CA 1
ATOM 693 C C . ALA A 1 90 ? -7.496 29.438 14.266 1 92.69 90 ALA A C 1
ATOM 695 O O . ALA A 1 90 ? -7.691 28.219 14.188 1 92.69 90 ALA A O 1
ATOM 696 N N . GLU A 1 91 ? -7.254 30.141 13.234 1 92 91 GLU A N 1
ATOM 697 C CA . GLU A 1 91 ? -7.125 29.578 11.891 1 92 91 GLU A CA 1
ATOM 698 C C . GLU A 1 91 ? -5.977 28.578 11.82 1 92 91 GLU A C 1
ATOM 700 O O . GLU A 1 91 ? -6.102 27.516 11.195 1 92 91 GLU A O 1
ATOM 705 N N . PHE A 1 92 ? -4.93 28.922 12.547 1 91.62 92 PHE A N 1
ATOM 706 C CA . PHE A 1 92 ? -3.762 28.047 12.57 1 91.62 92 PHE A CA 1
ATOM 707 C C . PHE A 1 92 ? -4.074 26.75 13.289 1 91.62 92 PHE A C 1
ATOM 709 O O . PHE A 1 92 ? -3.721 25.672 12.805 1 91.62 92 PHE A O 1
ATOM 716 N N . GLU A 1 93 ? -4.77 26.859 14.359 1 92.06 93 GLU A N 1
ATOM 717 C CA . GLU A 1 93 ? -5.125 25.656 15.109 1 92.06 93 GLU A CA 1
ATOM 718 C C . GLU A 1 93 ? -6.051 24.75 14.305 1 92.06 93 GLU A C 1
ATOM 720 O O . GLU A 1 93 ? -5.879 23.531 14.289 1 92.06 93 GLU A O 1
ATOM 725 N N . ASN A 1 94 ? -6.922 25.375 13.562 1 93.62 94 ASN A N 1
ATOM 726 C CA . ASN A 1 94 ? -7.824 24.625 12.688 1 93.62 94 ASN A CA 1
ATOM 727 C C . ASN A 1 94 ? -7.078 23.984 11.523 1 93.62 94 ASN A C 1
ATOM 729 O O . ASN A 1 94 ? -7.348 22.844 11.164 1 93.62 94 ASN A O 1
ATOM 733 N N . PHE A 1 95 ? -6.168 24.688 11.07 1 93.88 95 PHE A N 1
ATOM 734 C CA . PHE A 1 95 ? -5.34 24.203 9.969 1 93.88 95 PHE A CA 1
ATOM 735 C C . PHE A 1 95 ? -4.516 23 10.406 1 93.88 95 PHE A C 1
ATOM 737 O O . PHE A 1 95 ? -4.422 22 9.68 1 93.88 95 PHE A O 1
ATOM 744 N N . ARG A 1 96 ? -3.998 23.125 11.594 1 92.19 96 ARG A N 1
ATOM 745 C CA . ARG A 1 96 ? -3.197 22.047 12.156 1 92.19 96 ARG A CA 1
ATOM 746 C C . ARG A 1 96 ? -4.016 20.766 12.266 1 92.19 96 ARG A C 1
ATOM 748 O O . ARG A 1 96 ? -3.568 19.703 11.836 1 92.19 96 ARG A O 1
ATOM 755 N N . LYS A 1 97 ? -5.211 20.875 12.766 1 94.06 97 LYS A N 1
ATOM 756 C CA . LYS A 1 97 ? -6.09 19.719 12.922 1 94.06 97 LYS A CA 1
ATOM 757 C C . LYS A 1 97 ? -6.469 19.141 11.562 1 94.06 97 LYS A C 1
ATOM 759 O O . LYS A 1 97 ? -6.48 17.922 11.391 1 94.06 97 LYS A O 1
ATOM 764 N N . ARG A 1 98 ? -6.723 20 10.633 1 93.62 98 ARG A N 1
ATOM 765 C CA . ARG A 1 98 ? -7.086 19.562 9.289 1 93.62 98 ARG A CA 1
ATOM 766 C C . ARG A 1 98 ? -5.926 18.844 8.609 1 93.62 98 ARG A C 1
ATOM 768 O O . ARG A 1 98 ? -6.117 17.812 7.98 1 93.62 98 ARG A O 1
ATOM 775 N N . MET A 1 99 ? -4.73 19.375 8.797 1 93.38 99 MET A N 1
ATOM 776 C CA . MET A 1 99 ? -3.549 18.781 8.172 1 93.38 99 MET A CA 1
ATOM 777 C C . MET A 1 99 ? -3.268 17.391 8.734 1 93.38 99 MET A C 1
ATOM 779 O O . MET A 1 99 ? -2.869 16.5 8 1 93.38 99 MET A O 1
ATOM 783 N N . GLN A 1 100 ? -3.514 17.297 10.023 1 92.69 100 GLN A N 1
ATOM 784 C CA . GLN A 1 100 ? -3.316 15.992 10.656 1 92.69 100 GLN A CA 1
ATOM 785 C C . GLN A 1 100 ? -4.305 14.961 10.117 1 92.69 100 GLN A C 1
ATOM 787 O O . GLN A 1 100 ? -3.928 13.828 9.82 1 92.69 100 GLN A O 1
ATOM 792 N N . ARG A 1 101 ? -5.512 15.383 9.922 1 93.38 101 ARG A N 1
ATOM 793 C CA . ARG A 1 101 ? -6.539 14.5 9.367 1 93.38 101 ARG A CA 1
ATOM 794 C C . ARG A 1 101 ? -6.238 14.156 7.914 1 93.38 101 ARG A C 1
ATOM 796 O O . ARG A 1 101 ? -6.336 12.992 7.516 1 93.38 101 ARG A O 1
ATOM 803 N N . GLU A 1 102 ? -5.852 15.102 7.172 1 91.81 102 GLU A N 1
ATOM 804 C CA . GLU A 1 102 ? -5.523 14.914 5.762 1 91.81 102 GLU A CA 1
ATOM 805 C C . GLU A 1 102 ? -4.348 13.961 5.594 1 91.81 102 GLU A C 1
ATOM 807 O O . GLU A 1 102 ? -4.328 13.148 4.664 1 91.81 102 GLU A O 1
ATOM 812 N N . LYS A 1 103 ? -3.412 14.117 6.496 1 92.44 103 LYS A N 1
ATOM 813 C CA . LYS A 1 103 ? -2.27 13.203 6.477 1 92.44 103 LYS A CA 1
ATOM 814 C C . LYS A 1 103 ? -2.713 11.758 6.684 1 92.44 103 LYS A C 1
ATOM 816 O O . LYS A 1 103 ? -2.316 10.867 5.93 1 92.44 103 LYS A O 1
ATOM 821 N N . GLN A 1 104 ? -3.533 11.516 7.602 1 91.12 104 GLN A N 1
ATOM 822 C CA . GLN A 1 104 ? -4.031 10.18 7.895 1 91.12 104 GLN A CA 1
ATOM 823 C C . GLN A 1 104 ? -4.867 9.633 6.738 1 91.12 104 GLN A C 1
ATOM 825 O O . GLN A 1 104 ? -4.723 8.469 6.359 1 91.12 104 GLN A O 1
ATOM 830 N N . GLU A 1 105 ? -5.652 10.492 6.16 1 90.75 105 GLU A N 1
ATOM 831 C CA . GLU A 1 105 ? -6.48 10.102 5.02 1 90.75 105 GLU A CA 1
ATOM 832 C C . GLU A 1 105 ? -5.621 9.766 3.805 1 90.75 105 GLU A C 1
ATOM 834 O O . GLU A 1 105 ? -5.918 8.82 3.07 1 90.75 105 GLU A O 1
ATOM 839 N N . ALA A 1 106 ? -4.648 10.523 3.656 1 89.44 106 ALA A N 1
ATOM 840 C CA . ALA A 1 106 ? -3.754 10.289 2.525 1 89.44 106 ALA A CA 1
ATOM 841 C C . ALA A 1 106 ? -3.064 8.938 2.645 1 89.44 106 ALA A C 1
ATOM 843 O O . ALA A 1 106 ? -2.92 8.219 1.653 1 89.44 106 ALA A O 1
ATOM 844 N N . ILE A 1 107 ? -2.672 8.562 3.836 1 88.94 107 ILE A N 1
ATOM 845 C CA . ILE A 1 107 ? -2.055 7.266 4.102 1 88.94 107 ILE A CA 1
ATOM 846 C C . ILE A 1 107 ? -3.047 6.148 3.795 1 88.94 107 ILE A C 1
ATOM 848 O O . ILE A 1 107 ? -2.709 5.18 3.109 1 88.94 107 ILE A O 1
ATOM 852 N N . GLU A 1 108 ? -4.207 6.285 4.207 1 87.56 108 GLU A N 1
ATOM 853 C CA . GLU A 1 108 ? -5.246 5.277 3.996 1 87.56 108 GLU A CA 1
ATOM 854 C C . GLU A 1 108 ? -5.578 5.125 2.514 1 87.56 108 GLU A C 1
ATOM 856 O O . GLU A 1 108 ? -5.746 4.008 2.021 1 87.56 108 GLU A O 1
ATOM 861 N N . PHE A 1 109 ? -5.633 6.219 1.844 1 86.81 109 PHE A N 1
ATOM 862 C CA . PHE A 1 109 ? -5.945 6.211 0.419 1 86.81 109 PHE A CA 1
ATOM 863 C C . PHE A 1 109 ? -4.824 5.543 -0.374 1 86.81 109 PHE A C 1
ATOM 865 O O . PHE A 1 109 ? -5.086 4.766 -1.294 1 86.81 109 PHE A O 1
ATOM 872 N N . ALA A 1 110 ? -3.639 5.895 -0.027 1 86.88 110 ALA A N 1
ATOM 873 C CA . ALA A 1 110 ? -2.504 5.305 -0.731 1 86.88 110 ALA A CA 1
ATOM 874 C C . ALA A 1 110 ? -2.484 3.787 -0.568 1 86.88 110 ALA A C 1
ATOM 876 O O . ALA A 1 110 ? -2.299 3.053 -1.542 1 86.88 110 ALA A O 1
ATOM 877 N N . ASN A 1 111 ? -2.711 3.279 0.569 1 91.12 111 ASN A N 1
ATOM 878 C CA . ASN A 1 111 ? -2.785 1.846 0.831 1 91.12 111 ASN A CA 1
ATOM 879 C C . ASN A 1 111 ? -3.934 1.194 0.066 1 91.12 111 ASN A C 1
ATOM 881 O O . ASN A 1 111 ? -3.771 0.113 -0.503 1 91.12 111 ASN A O 1
ATOM 885 N N . GLN A 1 112 ? -4.961 1.92 -0.021 1 94.12 112 GLN A N 1
ATOM 886 C CA . GLN A 1 112 ? -6.121 1.405 -0.741 1 94.12 112 GLN A CA 1
ATOM 887 C C . GLN A 1 112 ? -5.82 1.247 -2.229 1 94.12 112 GLN A C 1
ATOM 889 O O . GLN A 1 112 ? -6.199 0.248 -2.842 1 94.12 112 GLN A O 1
ATOM 894 N N . SER A 1 113 ? -5.156 2.168 -2.781 1 95.06 113 SER A N 1
ATOM 895 C CA . SER A 1 113 ? -4.836 2.115 -4.203 1 95.06 113 SER A CA 1
ATOM 896 C C . SER A 1 113 ? -3.955 0.917 -4.531 1 95.06 113 SER A C 1
ATOM 898 O O . SER A 1 113 ? -4.184 0.221 -5.523 1 95.06 113 SER A O 1
ATOM 900 N N . LEU A 1 114 ? -2.977 0.678 -3.705 1 95.88 114 LEU A N 1
ATOM 901 C CA . LEU A 1 114 ? -2.1 -0.472 -3.893 1 95.88 114 LEU A CA 1
ATOM 902 C C . LEU A 1 114 ? -2.875 -1.777 -3.736 1 95.88 114 LEU A C 1
ATOM 904 O O . LEU A 1 114 ? -2.707 -2.703 -4.531 1 95.88 114 LEU A O 1
ATOM 908 N N . LEU A 1 115 ? -3.715 -1.801 -2.797 1 97.12 115 LEU A N 1
ATOM 909 C CA . LEU A 1 115 ? -4.516 -2.996 -2.545 1 97.12 115 LEU A CA 1
ATOM 910 C C . LEU A 1 115 ? -5.457 -3.275 -3.711 1 97.12 115 LEU A C 1
ATOM 912 O O . LEU A 1 115 ? -5.637 -4.43 -4.105 1 97.12 115 LEU A O 1
ATOM 916 N N . LEU A 1 116 ? -5.98 -2.242 -4.273 1 96.88 116 LEU A N 1
ATOM 917 C CA . LEU A 1 116 ? -6.859 -2.379 -5.43 1 96.88 116 LEU A CA 1
ATOM 918 C C . LEU A 1 116 ? -6.098 -2.949 -6.625 1 96.88 116 LEU A C 1
ATOM 920 O O . LEU A 1 116 ? -6.645 -3.738 -7.395 1 96.88 116 LEU A O 1
ATOM 924 N N . ASP A 1 117 ? -4.875 -2.623 -6.707 1 96.56 117 ASP A N 1
ATOM 925 C CA . ASP A 1 117 ? -4.031 -3.111 -7.797 1 96.56 117 ASP A CA 1
ATOM 926 C C . ASP A 1 117 ? -3.668 -4.578 -7.594 1 96.56 117 ASP A C 1
ATOM 928 O O . ASP A 1 117 ? -3.35 -5.285 -8.555 1 96.56 117 ASP A O 1
ATOM 932 N N . LEU A 1 118 ? -3.791 -5.051 -6.336 1 97.62 118 LEU A N 1
ATOM 933 C CA . LEU A 1 118 ? -3.428 -6.43 -6.027 1 97.62 118 LEU A CA 1
ATOM 934 C C . LEU A 1 118 ? -4.598 -7.371 -6.293 1 97.62 118 LEU A C 1
ATOM 936 O O . LEU A 1 118 ? -4.395 -8.555 -6.562 1 97.62 118 LEU A O 1
ATOM 940 N N . ILE A 1 119 ? -5.762 -6.848 -6.27 1 97.88 119 ILE A N 1
ATOM 941 C CA . ILE A 1 119 ? -6.969 -7.664 -6.316 1 97.88 119 ILE A CA 1
ATOM 942 C C . ILE A 1 119 ? -7.008 -8.453 -7.625 1 97.88 119 ILE A C 1
ATOM 944 O O . ILE A 1 119 ? -7.18 -9.672 -7.617 1 97.88 119 ILE A O 1
ATOM 948 N N . PRO A 1 120 ? -6.742 -7.855 -8.758 1 97.19 120 PRO A N 1
ATOM 949 C CA . PRO A 1 120 ? -6.766 -8.633 -10 1 97.19 120 PRO A CA 1
ATOM 950 C C . PRO A 1 120 ? -5.734 -9.758 -10.008 1 97.19 120 PRO A C 1
ATOM 952 O O . PRO A 1 120 ? -5.984 -10.82 -10.578 1 97.19 120 PRO A O 1
ATOM 955 N N . VAL A 1 121 ? -4.633 -9.539 -9.422 1 96.81 121 VAL A N 1
ATOM 956 C CA . VAL A 1 121 ? -3.59 -10.555 -9.336 1 96.81 121 VAL A CA 1
ATOM 957 C C . VAL A 1 121 ? -4.074 -11.727 -8.484 1 96.81 121 VAL A C 1
ATOM 959 O O . VAL A 1 121 ? -3.906 -12.891 -8.859 1 96.81 121 VAL A O 1
ATOM 962 N N . ILE A 1 122 ? -4.672 -11.422 -7.383 1 97.19 122 ILE A N 1
ATOM 963 C CA . ILE A 1 122 ? -5.227 -12.438 -6.496 1 97.19 122 ILE A CA 1
ATOM 964 C C . ILE A 1 122 ? -6.309 -13.227 -7.227 1 97.19 122 ILE A C 1
ATOM 966 O O . ILE A 1 122 ? -6.328 -14.461 -7.172 1 97.19 122 ILE A O 1
ATOM 970 N N . ASP A 1 123 ? -7.074 -12.523 -7.965 1 97.19 123 ASP A N 1
ATOM 971 C CA . ASP A 1 123 ? -8.117 -13.172 -8.75 1 97.19 123 ASP A CA 1
ATOM 972 C C . ASP A 1 123 ? -7.523 -14.133 -9.773 1 97.19 123 ASP A C 1
ATOM 974 O O . ASP A 1 123 ? -8.039 -15.234 -9.977 1 97.19 123 ASP A O 1
ATOM 978 N N . ASP A 1 124 ? -6.523 -13.688 -10.398 1 97 124 ASP A N 1
ATOM 979 C CA . ASP A 1 124 ? -5.875 -14.5 -11.422 1 97 124 ASP A CA 1
ATOM 980 C C . ASP A 1 124 ? -5.281 -15.773 -10.828 1 97 124 ASP A C 1
ATOM 982 O O . ASP A 1 124 ? -5.371 -16.844 -11.422 1 97 124 ASP A O 1
ATOM 986 N N . PHE A 1 125 ? -4.703 -15.664 -9.672 1 96.69 125 PHE A N 1
ATOM 987 C CA . PHE A 1 125 ? -4.164 -16.844 -9 1 96.69 125 PHE A CA 1
ATOM 988 C C . PHE A 1 125 ? -5.277 -17.828 -8.648 1 96.69 125 PHE A C 1
ATOM 990 O O . PHE A 1 125 ? -5.16 -19.016 -8.914 1 96.69 125 PHE A O 1
ATOM 997 N N . GLU A 1 126 ? -6.312 -17.312 -8.102 1 95.19 126 GLU A N 1
ATOM 998 C CA . GLU A 1 126 ? -7.445 -18.172 -7.75 1 95.19 126 GLU A CA 1
ATOM 999 C C . GLU A 1 126 ? -7.996 -18.891 -8.977 1 95.19 126 GLU A C 1
ATOM 1001 O O . GLU A 1 126 ? -8.25 -20.094 -8.93 1 95.19 126 GLU A O 1
ATOM 1006 N N . ARG A 1 127 ? -8.109 -18.141 -10.031 1 95.38 127 ARG A N 1
ATOM 1007 C CA . ARG A 1 127 ? -8.633 -18.703 -11.273 1 95.38 127 ARG A CA 1
ATOM 1008 C C . ARG A 1 127 ? -7.703 -19.781 -11.828 1 95.38 127 ARG A C 1
ATOM 1010 O O . ARG A 1 127 ? -8.164 -20.828 -12.281 1 95.38 127 ARG A O 1
ATOM 1017 N N . ALA A 1 128 ? -6.461 -19.484 -11.797 1 96.56 128 ALA A N 1
ATOM 1018 C CA . ALA A 1 128 ? -5.48 -20.453 -12.297 1 96.56 128 ALA A CA 1
ATOM 1019 C C . ALA A 1 128 ? -5.516 -21.75 -11.477 1 96.56 128 ALA A C 1
ATOM 1021 O O . ALA A 1 128 ? -5.488 -22.844 -12.039 1 96.56 128 ALA A O 1
ATOM 1022 N N . ILE A 1 129 ? -5.652 -21.625 -10.172 1 96.19 129 ILE A N 1
ATOM 1023 C CA . ILE A 1 129 ? -5.684 -22.766 -9.266 1 96.19 129 ILE A CA 1
ATOM 1024 C C . ILE A 1 129 ? -6.945 -23.594 -9.516 1 96.19 129 ILE A C 1
ATOM 1026 O O . ILE A 1 129 ? -6.875 -24.812 -9.719 1 96.19 129 ILE A O 1
ATOM 1030 N N . LYS A 1 130 ? -8.047 -22.984 -9.602 1 94.5 130 LYS A N 1
ATOM 1031 C CA . LYS A 1 130 ? -9.328 -23.656 -9.766 1 94.5 130 LYS A CA 1
ATOM 1032 C C . LYS A 1 130 ? -9.43 -24.312 -11.133 1 94.5 130 LYS A C 1
ATOM 1034 O O . LYS A 1 130 ? -9.891 -25.453 -11.25 1 94.5 130 LYS A O 1
ATOM 1039 N N . SER A 1 131 ? -8.992 -23.594 -12.117 1 94.25 131 SER A N 1
ATOM 1040 C CA . SER A 1 131 ? -9.133 -24.109 -13.477 1 94.25 131 SER A CA 1
ATOM 1041 C C . SER A 1 131 ? -8.211 -25.297 -13.719 1 94.25 131 SER A C 1
ATOM 1043 O O . SER A 1 131 ? -8.438 -26.094 -14.633 1 94.25 131 SER A O 1
ATOM 1045 N N . SER A 1 132 ? -7.223 -25.391 -12.953 1 95 132 SER A N 1
ATOM 1046 C CA . SER A 1 132 ? -6.258 -26.469 -13.156 1 95 132 SER A CA 1
ATOM 1047 C C . SER A 1 132 ? -6.762 -27.781 -12.562 1 95 132 SER A C 1
ATOM 1049 O O . SER A 1 132 ? -6.238 -28.859 -12.883 1 95 132 SER A O 1
ATOM 1051 N N . GLU A 1 133 ? -7.73 -27.719 -11.75 1 94.81 133 GLU A N 1
ATOM 1052 C CA . GLU A 1 133 ? -8.164 -28.891 -10.977 1 94.81 133 GLU A CA 1
ATOM 1053 C C . GLU A 1 133 ? -8.789 -29.938 -11.883 1 94.81 133 GLU A C 1
ATOM 1055 O O . GLU A 1 133 ? -8.68 -31.141 -11.617 1 94.81 133 GLU A O 1
ATOM 1060 N N . ALA A 1 134 ? -9.391 -29.516 -12.969 1 92.81 134 ALA A N 1
ATOM 1061 C CA . ALA A 1 134 ? -10.047 -30.469 -13.859 1 92.81 134 ALA A CA 1
ATOM 1062 C C . ALA A 1 134 ? -9.023 -31.219 -14.711 1 92.81 134 ALA A C 1
ATOM 1064 O O . ALA A 1 134 ? -9.016 -32.438 -14.734 1 92.81 134 ALA A O 1
ATOM 1065 N N . ALA A 1 135 ? -8.141 -30.516 -15.367 1 92.62 135 ALA A N 1
ATOM 1066 C CA . ALA A 1 135 ? -7.188 -31.109 -16.297 1 92.62 135 ALA A CA 1
ATOM 1067 C C . ALA A 1 135 ? -5.965 -31.656 -15.57 1 92.62 135 ALA A C 1
ATOM 1069 O O . ALA A 1 135 ? -5.285 -32.562 -16.062 1 92.62 135 ALA A O 1
ATOM 1070 N N . ARG A 1 136 ? -5.637 -31.125 -14.484 1 95.5 136 ARG A N 1
ATOM 1071 C CA . ARG A 1 136 ? -4.48 -31.484 -13.672 1 95.5 136 ARG A CA 1
ATOM 1072 C C . ARG A 1 136 ? -3.207 -31.5 -14.516 1 95.5 136 ARG A C 1
ATOM 1074 O O . ARG A 1 136 ? -2.408 -32.438 -14.43 1 95.5 136 ARG A O 1
ATOM 1081 N N . ASP A 1 137 ? -3.168 -30.547 -15.445 1 95.19 137 ASP A N 1
ATOM 1082 C CA . ASP A 1 137 ? -2.049 -30.375 -16.359 1 95.19 137 ASP A CA 1
ATOM 1083 C C . ASP A 1 137 ? -0.941 -29.531 -15.727 1 95.19 137 ASP A C 1
ATOM 1085 O O . ASP A 1 137 ? -1.077 -28.312 -15.586 1 95.19 137 ASP A O 1
ATOM 1089 N N . TYR A 1 138 ? 0.143 -30.234 -15.406 1 96.56 138 TYR A N 1
ATOM 1090 C CA . TYR A 1 138 ? 1.269 -29.578 -14.758 1 96.56 138 TYR A CA 1
ATOM 1091 C C . TYR A 1 138 ? 1.774 -28.406 -15.594 1 96.56 138 TYR A C 1
ATOM 1093 O O . TYR A 1 138 ? 2.008 -27.312 -15.07 1 96.56 138 TYR A O 1
ATOM 1101 N N . GLU A 1 139 ? 1.987 -28.641 -16.875 1 96.56 139 GLU A N 1
ATOM 1102 C CA . GLU A 1 139 ? 2.572 -27.625 -17.734 1 96.56 139 GLU A CA 1
ATOM 1103 C C . GLU A 1 139 ? 1.689 -26.391 -17.812 1 96.56 139 GLU A C 1
ATOM 1105 O O . GLU A 1 139 ? 2.189 -25.266 -17.75 1 96.56 139 GLU A O 1
ATOM 1110 N N . ALA A 1 140 ? 0.427 -26.609 -17.922 1 96.25 140 ALA A N 1
ATOM 1111 C CA . ALA A 1 140 ? -0.515 -25.5 -18 1 96.25 140 ALA A CA 1
ATOM 1112 C C . ALA A 1 140 ? -0.527 -24.688 -16.703 1 96.25 140 ALA A C 1
ATOM 1114 O O . ALA A 1 140 ? -0.523 -23.453 -16.734 1 96.25 140 ALA A O 1
ATOM 1115 N N . LEU A 1 141 ? -0.531 -25.375 -15.609 1 97.5 141 LEU A N 1
ATOM 1116 C CA . LEU A 1 141 ? -0.527 -24.703 -14.32 1 97.5 141 LEU A CA 1
ATOM 1117 C C . LEU A 1 141 ? 0.786 -23.953 -14.102 1 97.5 141 LEU A C 1
ATOM 1119 O O . LEU A 1 141 ? 0.785 -22.797 -13.68 1 97.5 141 LEU A O 1
ATOM 1123 N N . HIS A 1 142 ? 1.871 -24.625 -14.391 1 97.62 142 HIS A N 1
ATOM 1124 C CA . HIS A 1 142 ? 3.193 -24.031 -14.227 1 97.62 142 HIS A CA 1
ATOM 1125 C C . HIS A 1 142 ? 3.33 -22.75 -15.047 1 97.62 142 HIS A C 1
ATOM 1127 O O . HIS A 1 142 ? 3.766 -21.719 -14.539 1 97.62 142 HIS A O 1
ATOM 1133 N N . GLU A 1 143 ? 2.914 -22.812 -16.219 1 96.88 143 GLU A N 1
ATOM 1134 C CA . GLU A 1 143 ? 2.994 -21.656 -17.109 1 96.88 143 GLU A CA 1
ATOM 1135 C C . GLU A 1 143 ? 2.066 -20.531 -16.641 1 96.88 143 GLU A C 1
ATOM 1137 O O . GLU A 1 143 ? 2.453 -19.359 -16.625 1 96.88 143 GLU A O 1
ATOM 1142 N N . GLY A 1 144 ? 0.861 -20.906 -16.281 1 97.12 144 GLY A N 1
ATOM 1143 C CA . GLY A 1 144 ? -0.103 -19.922 -15.812 1 97.12 144 GLY A CA 1
ATOM 1144 C C . GLY A 1 144 ? 0.369 -19.156 -14.586 1 97.12 144 GLY A C 1
ATOM 1145 O O . GLY A 1 144 ? 0.324 -17.922 -14.562 1 97.12 144 GLY A O 1
ATOM 1146 N N . ILE A 1 145 ? 0.872 -19.938 -13.648 1 97.88 145 ILE A N 1
ATOM 1147 C CA . ILE A 1 145 ? 1.293 -19.312 -12.398 1 97.88 145 ILE A CA 1
ATOM 1148 C C . ILE A 1 145 ? 2.553 -18.484 -12.641 1 97.88 145 ILE A C 1
ATOM 1150 O O . ILE A 1 145 ? 2.729 -17.422 -12.039 1 97.88 145 ILE A O 1
ATOM 1154 N N . SER A 1 146 ? 3.455 -18.922 -13.492 1 97.94 146 SER A N 1
ATOM 1155 C CA . SER A 1 146 ? 4.66 -18.172 -13.844 1 97.94 146 SER A CA 1
ATOM 1156 C C . SER A 1 146 ? 4.32 -16.828 -14.477 1 97.94 146 SER A C 1
ATOM 1158 O O . SER A 1 146 ? 4.922 -15.805 -14.141 1 97.94 146 SER A O 1
ATOM 1160 N N . MET A 1 147 ? 3.338 -16.844 -15.312 1 97.44 147 MET A N 1
ATOM 1161 C CA . MET A 1 147 ? 2.904 -15.625 -15.977 1 97.44 147 MET A CA 1
ATOM 1162 C C . MET A 1 147 ? 2.314 -14.641 -14.984 1 97.44 147 MET A C 1
ATOM 1164 O O . MET A 1 147 ? 2.592 -13.438 -15.047 1 97.44 147 MET A O 1
ATOM 1168 N N . ILE A 1 148 ? 1.522 -15.109 -14.07 1 97.94 148 ILE A N 1
ATOM 1169 C CA . ILE A 1 148 ? 0.886 -14.25 -13.078 1 97.94 148 ILE A CA 1
ATOM 1170 C C . ILE A 1 148 ? 1.949 -13.641 -12.172 1 97.94 148 ILE A C 1
ATOM 1172 O O . ILE A 1 148 ? 1.89 -12.453 -11.852 1 97.94 148 ILE A O 1
ATOM 1176 N N . GLU A 1 149 ? 2.887 -14.461 -11.734 1 97.5 149 GLU A N 1
ATOM 1177 C CA . GLU A 1 149 ? 3.986 -13.977 -10.906 1 97.5 149 GLU A CA 1
ATOM 1178 C C . GLU A 1 149 ? 4.777 -12.883 -11.625 1 97.5 149 GLU A C 1
ATOM 1180 O O . GLU A 1 149 ? 5.062 -11.836 -11.047 1 97.5 14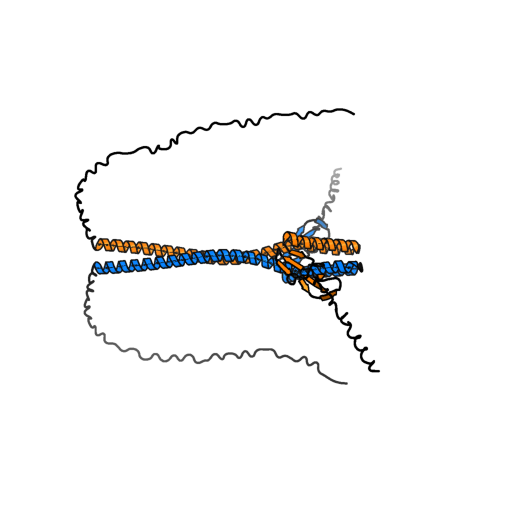9 GLU A O 1
ATOM 1185 N N . LYS A 1 150 ? 5.098 -13.086 -12.875 1 97.06 150 LYS A N 1
ATOM 1186 C CA . LYS A 1 150 ? 5.836 -12.109 -13.672 1 97.06 150 LYS A CA 1
ATOM 1187 C C . LYS A 1 150 ? 5.047 -10.812 -13.82 1 97.06 150 LYS A C 1
ATOM 1189 O O . LYS A 1 150 ? 5.609 -9.719 -13.734 1 97.06 150 LYS A O 1
ATOM 1194 N N . ARG A 1 151 ? 3.816 -10.977 -14.008 1 96.94 151 ARG A N 1
ATOM 1195 C CA . ARG A 1 151 ? 2.943 -9.812 -14.133 1 96.94 151 ARG A CA 1
ATOM 1196 C C . ARG A 1 151 ? 2.887 -9.031 -12.828 1 96.94 151 ARG A C 1
ATOM 1198 O O . ARG A 1 151 ? 2.91 -7.797 -12.836 1 96.94 151 ARG A O 1
ATOM 1205 N N . LEU A 1 152 ? 2.768 -9.742 -11.727 1 97.88 152 LEU A N 1
ATOM 1206 C CA . LEU A 1 152 ? 2.756 -9.102 -10.414 1 97.88 152 LEU A CA 1
ATOM 1207 C C . LEU A 1 152 ? 4.031 -8.297 -10.188 1 97.88 152 LEU A C 1
ATOM 1209 O O . LEU A 1 152 ? 3.969 -7.113 -9.852 1 97.88 152 LEU A O 1
ATOM 1213 N N . VAL A 1 153 ? 5.133 -8.922 -10.445 1 97.75 153 VAL A N 1
ATOM 1214 C CA . VAL A 1 153 ? 6.426 -8.273 -10.242 1 97.75 153 VAL A CA 1
ATOM 1215 C C . VAL A 1 153 ? 6.551 -7.059 -11.156 1 97.75 153 VAL A C 1
ATOM 1217 O O . VAL A 1 153 ? 6.965 -5.984 -10.719 1 97.75 153 VAL A O 1
ATOM 1220 N N . SER A 1 154 ? 6.141 -7.242 -12.375 1 97.69 154 SER A N 1
ATOM 1221 C CA . SER A 1 154 ? 6.211 -6.156 -13.344 1 97.69 154 SER A CA 1
ATOM 1222 C C . SER A 1 154 ? 5.309 -4.996 -12.938 1 97.69 154 SER A C 1
ATOM 1224 O O . SER A 1 154 ? 5.703 -3.83 -13.039 1 97.69 154 SER A O 1
ATOM 1226 N N . GLN A 1 155 ? 4.137 -5.305 -12.477 1 97.31 155 GLN A N 1
ATOM 1227 C CA . GLN A 1 155 ? 3.191 -4.273 -12.07 1 97.31 155 GLN A CA 1
ATOM 1228 C C . GLN A 1 155 ? 3.711 -3.498 -10.859 1 97.31 155 GLN A C 1
ATOM 1230 O O . GLN A 1 155 ? 3.621 -2.27 -10.82 1 97.31 155 GLN A O 1
ATOM 1235 N N . LEU A 1 156 ? 4.234 -4.188 -9.945 1 97.69 156 LEU A N 1
ATOM 1236 C CA . LEU A 1 156 ? 4.77 -3.533 -8.75 1 97.69 156 LEU A CA 1
ATOM 1237 C C . LEU A 1 156 ? 5.969 -2.658 -9.102 1 97.69 156 LEU A C 1
ATOM 1239 O O . LEU A 1 156 ? 6.172 -1.603 -8.5 1 97.69 156 LEU A O 1
ATOM 1243 N N . GLU A 1 157 ? 6.699 -3.074 -10.062 1 97.19 157 GLU A N 1
ATOM 1244 C CA . GLU A 1 157 ? 7.824 -2.271 -10.531 1 97.19 157 GLU A CA 1
ATOM 1245 C C . GLU A 1 157 ? 7.344 -1.015 -11.25 1 97.19 157 GLU A C 1
ATOM 1247 O O . GLU A 1 157 ? 7.746 0.098 -10.906 1 97.19 157 GLU A O 1
ATOM 1252 N N . THR A 1 158 ? 6.445 -1.166 -12.172 1 96.94 158 THR A N 1
ATOM 1253 C CA . THR A 1 158 ? 6.047 -0.083 -13.062 1 96.94 158 THR A CA 1
ATOM 1254 C C . THR A 1 158 ? 5.16 0.921 -12.336 1 96.94 158 THR A C 1
ATOM 1256 O O . THR A 1 158 ? 5.324 2.133 -12.492 1 96.94 158 THR A O 1
ATOM 1259 N N . LYS A 1 159 ? 4.328 0.441 -11.461 1 95.31 159 LYS A N 1
ATOM 1260 C CA . LYS A 1 159 ? 3.338 1.326 -10.852 1 95.31 159 LYS A CA 1
ATOM 1261 C C . LYS A 1 159 ? 3.809 1.818 -9.492 1 95.31 159 LYS A C 1
ATOM 1263 O O . LYS A 1 159 ? 3.484 2.938 -9.078 1 95.31 159 LYS A O 1
ATOM 1268 N N . TRP A 1 160 ? 4.605 1.014 -8.82 1 95 160 TRP A N 1
ATOM 1269 C CA . TRP A 1 160 ? 4.855 1.347 -7.426 1 95 160 TRP A CA 1
ATOM 1270 C C . TRP A 1 160 ? 6.352 1.49 -7.16 1 95 160 TRP A C 1
ATOM 1272 O O . TRP A 1 160 ? 6.762 1.839 -6.051 1 95 160 TRP A O 1
ATOM 1282 N N . GLY A 1 161 ? 7.18 1.176 -8.164 1 96.19 161 GLY A N 1
ATOM 1283 C CA . GLY A 1 161 ? 8.609 1.435 -8.07 1 96.19 161 GLY A CA 1
ATOM 1284 C C . GLY A 1 161 ? 9.359 0.353 -7.324 1 96.19 161 GLY A C 1
ATOM 1285 O O . GLY A 1 161 ? 10.508 0.555 -6.922 1 96.19 161 GLY A O 1
ATOM 1286 N N . LEU A 1 162 ? 8.719 -0.733 -7.039 1 97.69 162 LEU A N 1
ATOM 1287 C CA . LEU A 1 162 ? 9.398 -1.861 -6.406 1 97.69 162 LEU A CA 1
ATOM 1288 C C . LEU A 1 162 ? 10.18 -2.666 -7.434 1 97.69 162 LEU A C 1
ATOM 1290 O O . LEU A 1 162 ? 9.594 -3.367 -8.266 1 97.69 162 LEU A O 1
ATOM 1294 N N . VAL A 1 163 ? 11.477 -2.652 -7.301 1 97.62 163 VAL A N 1
ATOM 1295 C CA . VAL A 1 163 ? 12.32 -3.281 -8.312 1 97.62 163 VAL A CA 1
ATOM 1296 C C . VAL A 1 163 ? 13.07 -4.457 -7.699 1 97.62 163 VAL A C 1
ATOM 1298 O O . VAL A 1 163 ? 13.812 -4.289 -6.727 1 97.62 163 VAL A O 1
ATOM 1301 N N . ARG A 1 164 ? 12.789 -5.602 -8.266 1 97.69 164 ARG A N 1
ATOM 1302 C CA . ARG A 1 164 ? 13.547 -6.805 -7.918 1 97.69 164 ARG A CA 1
ATOM 1303 C C . ARG A 1 164 ? 14.859 -6.871 -8.688 1 97.69 164 ARG A C 1
ATOM 1305 O O . ARG A 1 164 ? 14.891 -6.594 -9.891 1 97.69 164 ARG A O 1
ATOM 1312 N N . PHE A 1 165 ? 15.992 -7.207 -7.941 1 96.75 165 PHE A N 1
ATOM 1313 C CA . PHE A 1 165 ? 17.25 -7.32 -8.672 1 96.75 165 PHE A CA 1
ATOM 1314 C C . PHE A 1 165 ? 17.953 -8.625 -8.32 1 96.75 165 PHE A C 1
ATOM 1316 O O . PHE A 1 165 ? 17.766 -9.164 -7.227 1 96.75 165 PHE A O 1
ATOM 1323 N N . GLU A 1 166 ? 18.656 -9.117 -9.328 1 95.94 166 GLU A N 1
ATOM 1324 C CA . GLU A 1 166 ? 19.516 -10.281 -9.18 1 95.94 166 GLU A CA 1
ATOM 1325 C C . GLU A 1 166 ? 21 -9.875 -9.148 1 95.94 166 GLU A C 1
ATOM 1327 O O . GLU A 1 166 ? 21.375 -8.859 -9.719 1 95.94 166 GLU A O 1
ATOM 1332 N N . SER A 1 167 ? 21.797 -10.742 -8.453 1 97.12 167 SER A N 1
ATOM 1333 C CA . SER A 1 167 ? 23.156 -10.297 -8.219 1 97.12 167 SER A CA 1
ATOM 1334 C C . SER A 1 167 ? 24.172 -11.359 -8.625 1 97.12 167 SER A C 1
ATOM 1336 O O . SER A 1 167 ? 25.391 -11.148 -8.531 1 97.12 167 SER A O 1
ATOM 1338 N N . ALA A 1 168 ? 23.703 -12.484 -9.047 1 96.62 168 ALA A N 1
ATOM 1339 C CA . ALA A 1 168 ? 24.641 -13.547 -9.414 1 96.62 168 ALA A CA 1
ATOM 1340 C C . ALA A 1 168 ? 25.625 -13.062 -10.469 1 96.62 168 ALA A C 1
ATOM 1342 O O . ALA A 1 168 ? 25.234 -12.461 -11.469 1 96.62 168 ALA A O 1
ATOM 1343 N N . GLY A 1 169 ? 26.859 -13.281 -10.203 1 95.62 169 GLY A N 1
ATOM 1344 C CA . GLY A 1 169 ? 27.891 -12.898 -11.141 1 95.62 169 GLY A CA 1
ATOM 1345 C C . GLY A 1 169 ? 28.484 -11.523 -10.859 1 95.62 169 GLY A C 1
ATOM 1346 O O . GLY A 1 169 ? 29.516 -11.156 -11.422 1 95.62 169 GLY A O 1
ATOM 1347 N N . GLU A 1 170 ? 27.906 -10.789 -10.023 1 96.75 170 GLU A N 1
ATOM 1348 C CA . GLU A 1 170 ? 28.391 -9.453 -9.656 1 96.75 170 GLU A CA 1
ATOM 1349 C C . GLU A 1 170 ? 29.359 -9.516 -8.492 1 96.75 170 GLU A C 1
ATOM 1351 O O . GLU A 1 170 ? 29.344 -10.461 -7.699 1 96.75 170 GLU A O 1
ATOM 1356 N N . PRO A 1 171 ? 30.219 -8.461 -8.461 1 97.62 171 PRO A N 1
ATOM 1357 C CA . PRO A 1 171 ? 31.031 -8.352 -7.242 1 97.62 171 PRO A CA 1
ATOM 1358 C C . PRO A 1 171 ? 30.172 -8.141 -5.988 1 97.62 171 PRO A C 1
ATOM 1360 O O . PRO A 1 171 ? 29.156 -7.461 -6.035 1 97.62 171 PRO A O 1
ATOM 1363 N N . PHE A 1 172 ? 30.656 -8.773 -4.945 1 98.06 172 PHE A N 1
ATOM 1364 C CA . PHE A 1 172 ? 29.953 -8.641 -3.678 1 98.06 172 PHE A CA 1
ATOM 1365 C C . PHE A 1 172 ? 29.969 -7.191 -3.201 1 98.06 172 PHE A C 1
ATOM 1367 O O . PHE A 1 172 ? 31.016 -6.547 -3.197 1 98.06 172 PHE A O 1
ATOM 1374 N N . ASP A 1 173 ? 28.859 -6.648 -2.916 1 97.75 173 ASP A N 1
ATOM 1375 C CA . ASP A 1 173 ? 28.672 -5.312 -2.363 1 97.75 173 ASP A CA 1
ATOM 1376 C C . ASP A 1 173 ? 27.875 -5.363 -1.06 1 97.75 173 ASP A C 1
ATOM 1378 O O . ASP A 1 173 ? 26.688 -5.652 -1.066 1 97.75 173 ASP A O 1
ATOM 1382 N N . PRO A 1 174 ? 28.484 -5.02 0.047 1 96.38 174 PRO A N 1
ATOM 1383 C CA . PRO A 1 174 ? 27.812 -5.141 1.348 1 96.38 174 PRO A CA 1
ATOM 1384 C C . PRO A 1 174 ? 26.578 -4.25 1.463 1 96.38 174 PRO A C 1
ATOM 1386 O O . PRO A 1 174 ? 25.734 -4.469 2.338 1 96.38 174 PRO A O 1
ATOM 1389 N N . ASN A 1 175 ? 26.484 -3.285 0.648 1 96.25 175 ASN A N 1
ATOM 1390 C CA . ASN A 1 175 ? 25.312 -2.418 0.667 1 96.25 175 ASN A CA 1
ATOM 1391 C C . ASN A 1 175 ? 24.141 -3.039 -0.096 1 96.25 175 ASN A C 1
ATOM 1393 O O . ASN A 1 175 ? 23 -2.643 0.092 1 96.25 175 ASN A O 1
ATOM 1397 N N . LYS A 1 176 ? 24.406 -3.961 -0.931 1 97.06 176 LYS A N 1
ATOM 1398 C CA . LYS A 1 176 ? 23.422 -4.574 -1.807 1 97.06 176 LYS A CA 1
ATOM 1399 C C . LYS A 1 176 ? 23.172 -6.035 -1.433 1 97.06 176 LYS A C 1
ATOM 1401 O O . LYS A 1 176 ? 22.125 -6.602 -1.751 1 97.06 176 LYS A O 1
ATOM 1406 N N . HIS A 1 177 ? 24.219 -6.516 -0.805 1 98.19 177 HIS A N 1
ATOM 1407 C CA . HIS A 1 177 ? 24.219 -7.961 -0.616 1 98.19 177 HIS A CA 1
ATOM 1408 C C . HIS A 1 177 ? 24.438 -8.328 0.849 1 98.19 177 HIS A C 1
ATOM 1410 O O . HIS A 1 177 ? 25.156 -7.629 1.564 1 98.19 177 HIS A O 1
ATOM 1416 N N . GLU A 1 178 ? 23.812 -9.352 1.287 1 98.06 178 GLU A N 1
ATOM 1417 C CA . GLU A 1 178 ? 24.078 -10.039 2.551 1 98.06 178 GLU A CA 1
ATOM 1418 C C . GLU A 1 178 ? 24.562 -11.461 2.318 1 98.06 178 GLU A C 1
ATOM 1420 O O . GLU A 1 178 ? 23.859 -12.281 1.734 1 98.06 178 GLU A O 1
ATOM 1425 N N . ALA A 1 179 ? 25.703 -11.734 2.824 1 97.75 179 ALA A N 1
ATOM 1426 C CA . ALA A 1 179 ? 26.281 -13.062 2.611 1 97.75 179 ALA A CA 1
ATOM 1427 C C . ALA A 1 179 ? 25.719 -14.07 3.613 1 97.75 179 ALA A C 1
ATOM 1429 O O . ALA A 1 179 ? 26 -13.977 4.812 1 97.75 179 ALA A O 1
ATOM 1430 N N . LEU A 1 180 ? 25.031 -15.039 3.156 1 96.88 180 LEU A N 1
ATOM 1431 C CA . LEU A 1 180 ? 24.516 -16.094 4.023 1 96.88 180 LEU A CA 1
ATOM 1432 C C . LEU A 1 180 ? 25.406 -17.328 3.988 1 96.88 180 LEU A C 1
ATOM 1434 O O . LEU A 1 180 ? 25.453 -18.094 4.953 1 96.88 180 LEU A O 1
ATOM 1438 N N . MET A 1 181 ? 25.984 -17.547 2.783 1 96.94 181 MET A N 1
ATOM 1439 C CA . MET A 1 181 ? 26.906 -18.656 2.582 1 96.94 181 MET A CA 1
ATOM 1440 C C . MET A 1 181 ? 28.156 -18.203 1.849 1 96.94 181 MET A C 1
ATOM 1442 O O . MET A 1 181 ? 28.109 -17.281 1.024 1 96.94 181 MET A O 1
ATOM 1446 N N . MET A 1 182 ? 29.234 -18.859 2.219 1 96.12 182 MET A N 1
ATOM 1447 C CA . MET A 1 182 ? 30.5 -18.594 1.54 1 96.12 182 MET A CA 1
ATOM 1448 C C . MET A 1 182 ? 31.141 -19.891 1.047 1 96.12 182 MET A C 1
ATOM 1450 O O . MET A 1 182 ? 31.078 -20.906 1.724 1 96.12 182 MET A O 1
ATOM 1454 N N . GLU A 1 183 ? 31.578 -19.781 -0.115 1 95.31 183 GLU A N 1
ATOM 1455 C CA . GLU A 1 183 ? 32.25 -20.922 -0.708 1 95.31 183 GLU A CA 1
ATOM 1456 C C . GLU A 1 183 ? 33.562 -20.5 -1.353 1 95.31 183 GLU A C 1
ATOM 1458 O O . GLU A 1 183 ? 33.625 -19.5 -2.061 1 95.31 183 GLU A O 1
ATOM 1463 N N . GLN A 1 184 ? 34.562 -21.328 -1.064 1 94.12 184 GLN A N 1
ATOM 1464 C CA . GLN A 1 184 ? 35.844 -21.047 -1.699 1 94.12 184 GLN A CA 1
ATOM 1465 C C . GLN A 1 184 ? 35.844 -21.453 -3.17 1 94.12 184 GLN A C 1
ATOM 1467 O O . GLN A 1 184 ? 35.281 -22.5 -3.527 1 94.12 184 GLN A O 1
ATOM 1472 N N . SER A 1 185 ? 36.438 -20.516 -3.963 1 92.56 185 SER A N 1
ATOM 1473 C CA . SER A 1 185 ? 36.469 -20.797 -5.395 1 92.56 185 SER A CA 1
ATOM 1474 C C . SER A 1 185 ? 37.812 -20.406 -5.984 1 92.56 185 SER A C 1
ATOM 1476 O O . SER A 1 185 ? 38.344 -19.344 -5.68 1 92.56 185 SER A O 1
ATOM 1478 N N . GLU A 1 186 ? 38.344 -21.359 -6.828 1 90.25 186 GLU A N 1
ATOM 1479 C CA . GLU A 1 186 ? 39.594 -21.078 -7.5 1 90.25 186 GLU A CA 1
ATOM 1480 C C . GLU A 1 186 ? 39.375 -20.25 -8.758 1 90.25 186 GLU A C 1
ATOM 1482 O O . GLU A 1 186 ? 40.344 -19.781 -9.383 1 90.25 186 GLU A O 1
ATOM 1487 N N . THR A 1 187 ? 38.125 -20.016 -9 1 91.19 187 THR A N 1
ATOM 1488 C CA . THR A 1 187 ? 37.812 -19.406 -10.289 1 91.19 187 THR A CA 1
ATOM 1489 C C . THR A 1 187 ? 37.656 -17.906 -10.148 1 91.19 187 THR A C 1
ATOM 1491 O O . THR A 1 187 ? 37.531 -17.188 -11.148 1 91.19 187 THR A O 1
ATOM 1494 N N . VAL A 1 188 ? 37.625 -17.469 -8.938 1 91.69 188 VAL A N 1
ATOM 1495 C CA . VAL A 1 188 ? 37.406 -16.031 -8.766 1 91.69 188 VAL A CA 1
ATOM 1496 C C . VAL A 1 188 ? 38.594 -15.391 -8.062 1 91.69 188 VAL A C 1
ATOM 1498 O O . VAL A 1 188 ? 39.25 -16.031 -7.25 1 91.69 188 VAL A O 1
ATOM 1501 N N . GLN A 1 189 ? 38.875 -14.078 -8.352 1 91.44 189 GLN A N 1
ATOM 1502 C CA . GLN A 1 189 ? 39.969 -13.328 -7.75 1 91.44 189 GLN A CA 1
ATOM 1503 C C . GLN A 1 189 ? 39.469 -12.344 -6.707 1 91.44 189 GLN A C 1
ATOM 1505 O O . GLN A 1 189 ? 40.25 -11.758 -5.961 1 91.44 189 GLN A O 1
ATOM 1510 N N . GLU A 1 190 ? 38.188 -12.086 -6.758 1 95.06 190 GLU A N 1
ATOM 1511 C CA . GLU A 1 190 ? 37.5 -11.266 -5.77 1 95.06 190 GLU A CA 1
ATOM 1512 C C . GLU A 1 190 ? 36.188 -11.891 -5.367 1 95.06 190 GLU A C 1
ATOM 1514 O O . GLU A 1 190 ? 35.688 -12.797 -6.039 1 95.06 190 GLU A O 1
ATOM 1519 N N . PRO A 1 191 ? 35.719 -11.398 -4.223 1 96.56 191 PRO A N 1
ATOM 1520 C CA . PRO A 1 191 ? 34.438 -11.961 -3.83 1 96.56 191 PRO A CA 1
ATOM 1521 C C . PRO A 1 191 ? 33.344 -11.672 -4.848 1 96.56 191 PRO A C 1
ATOM 1523 O O . PRO A 1 191 ? 33.094 -10.508 -5.184 1 96.56 191 PRO A O 1
ATOM 1526 N N . ILE A 1 192 ? 32.719 -12.727 -5.328 1 97.5 192 ILE A N 1
ATOM 1527 C CA . ILE A 1 192 ? 31.672 -12.617 -6.336 1 97.5 192 ILE A CA 1
ATOM 1528 C C . ILE A 1 192 ? 30.422 -13.336 -5.852 1 97.5 192 ILE A C 1
ATOM 1530 O O . ILE A 1 192 ? 30.5 -14.375 -5.195 1 97.5 192 ILE A O 1
ATOM 1534 N N . VAL A 1 193 ? 29.328 -12.742 -6.199 1 98 193 VAL A N 1
ATOM 1535 C CA . VAL A 1 193 ? 28.062 -13.391 -5.863 1 98 193 VAL A CA 1
ATOM 1536 C C . VAL A 1 193 ? 27.875 -14.625 -6.746 1 98 193 VAL A C 1
ATOM 1538 O O . VAL A 1 193 ? 27.781 -14.508 -7.969 1 98 193 VAL A O 1
ATOM 1541 N N . GLY A 1 194 ? 27.859 -15.836 -6.098 1 97.06 194 GLY A N 1
ATOM 1542 C CA . GLY A 1 194 ? 27.688 -17.062 -6.848 1 97.06 194 GLY A CA 1
ATOM 1543 C C . GLY A 1 194 ? 26.234 -17.359 -7.195 1 97.06 194 GLY A C 1
ATOM 1544 O O . GLY A 1 194 ? 25.938 -17.844 -8.289 1 97.06 194 GLY A O 1
ATOM 1545 N N . GLU A 1 195 ? 25.406 -17.109 -6.199 1 96.19 195 GLU A N 1
ATOM 1546 C CA . GLU A 1 195 ? 23.984 -17.406 -6.348 1 96.19 195 GLU A CA 1
ATOM 1547 C C . GLU A 1 195 ? 23.141 -16.516 -5.434 1 96.19 195 GLU A C 1
ATOM 1549 O O . GLU A 1 195 ? 23.531 -16.219 -4.301 1 96.19 195 GLU A O 1
ATOM 1554 N N . ASP A 1 196 ? 22.016 -16.141 -6.027 1 96.94 196 ASP A N 1
ATOM 1555 C CA . ASP A 1 196 ? 21.031 -15.469 -5.188 1 96.94 196 ASP A CA 1
ATOM 1556 C C . ASP A 1 196 ? 20.172 -16.484 -4.434 1 96.94 196 ASP A C 1
ATOM 1558 O O . ASP A 1 196 ? 19.406 -17.219 -5.047 1 96.94 196 ASP A O 1
ATOM 1562 N N . LEU A 1 197 ? 20.297 -16.5 -3.137 1 94.88 197 LEU A N 1
ATOM 1563 C CA . LEU A 1 197 ? 19.422 -17.328 -2.326 1 94.88 197 LEU A CA 1
ATOM 1564 C C . LEU A 1 197 ? 18.062 -16.641 -2.146 1 94.88 197 LEU A C 1
ATOM 1566 O O . LEU A 1 197 ? 17.016 -17.312 -2.158 1 94.88 197 LEU A O 1
ATOM 1570 N N . LEU A 1 198 ? 18.078 -15.359 -1.906 1 95.75 198 LEU A N 1
ATOM 1571 C CA . LEU A 1 198 ? 16.938 -14.461 -1.945 1 95.75 198 LEU A CA 1
ATOM 1572 C C . LEU A 1 198 ? 17.266 -13.195 -2.732 1 95.75 198 LEU A C 1
ATOM 1574 O O . LEU A 1 198 ? 18.297 -12.57 -2.508 1 95.75 198 LEU A O 1
ATOM 1578 N N . LYS A 1 199 ? 16.406 -12.898 -3.662 1 97.25 199 LYS A N 1
ATOM 1579 C CA . LYS A 1 199 ? 16.641 -11.703 -4.465 1 97.25 199 LYS A CA 1
ATOM 1580 C C . LYS A 1 199 ? 16.453 -10.438 -3.635 1 97.25 199 LYS A C 1
ATOM 1582 O O . LYS A 1 199 ? 15.727 -10.438 -2.639 1 97.25 199 LYS A O 1
ATOM 1587 N N . GLY A 1 200 ? 17.156 -9.375 -4.047 1 98 200 GLY A N 1
ATOM 1588 C CA . GLY A 1 200 ? 17.031 -8.086 -3.389 1 98 200 GLY A CA 1
ATOM 1589 C C . GLY A 1 200 ? 15.953 -7.211 -4.016 1 98 200 GLY A C 1
ATOM 1590 O O . GLY A 1 200 ? 15.469 -7.5 -5.113 1 98 200 GLY A O 1
ATOM 1591 N N . TYR A 1 201 ? 15.57 -6.172 -3.211 1 98.5 201 TYR A N 1
ATOM 1592 C CA . TYR A 1 201 ? 14.539 -5.254 -3.688 1 98.5 201 TYR A CA 1
ATOM 1593 C C . TYR A 1 201 ? 14.93 -3.807 -3.412 1 98.5 201 TYR A C 1
ATOM 1595 O O . TYR A 1 201 ? 15.477 -3.496 -2.354 1 98.5 201 TYR A O 1
ATOM 1603 N N . LYS A 1 202 ? 14.609 -3.039 -4.422 1 97.44 202 LYS A N 1
ATOM 1604 C CA . LYS A 1 202 ? 14.734 -1.59 -4.289 1 97.44 202 LYS A CA 1
ATOM 1605 C C . LYS A 1 202 ? 13.375 -0.909 -4.465 1 97.44 202 LYS A C 1
ATOM 1607 O O . LYS A 1 202 ? 12.547 -1.363 -5.254 1 97.44 202 LYS A O 1
ATOM 1612 N N . LEU A 1 203 ? 13.195 0.117 -3.719 1 96.25 203 LEU A N 1
ATOM 1613 C CA . LEU A 1 203 ? 12.086 1.034 -3.967 1 96.25 203 LEU A CA 1
ATOM 1614 C C . LEU A 1 203 ? 12.594 2.348 -4.559 1 96.25 203 LEU A C 1
ATOM 1616 O O . LEU A 1 203 ? 13.219 3.148 -3.859 1 96.25 203 LEU A O 1
ATOM 1620 N N . LYS A 1 204 ? 12.367 2.449 -5.848 1 90.19 204 LYS A N 1
ATOM 1621 C CA . LYS A 1 204 ? 13 3.531 -6.598 1 90.19 204 LYS A CA 1
ATOM 1622 C C . LYS A 1 204 ? 14.523 3.449 -6.512 1 90.19 204 LYS A C 1
ATOM 1624 O O . LYS A 1 204 ? 15.133 2.527 -7.059 1 90.19 204 LYS A O 1
ATOM 1629 N N . ASP A 1 205 ? 15.109 4.223 -5.68 1 90.25 205 ASP A N 1
ATOM 1630 C CA . ASP A 1 205 ? 16.562 4.207 -5.668 1 90.25 205 ASP A CA 1
ATOM 1631 C C . ASP A 1 205 ? 17.109 3.764 -4.309 1 90.25 205 ASP A C 1
ATOM 1633 O O . ASP A 1 205 ? 18.312 3.785 -4.074 1 90.25 205 ASP A O 1
ATOM 1637 N N . ARG A 1 206 ? 16.234 3.207 -3.57 1 94.38 206 ARG A N 1
ATOM 1638 C CA . ARG A 1 206 ? 16.641 2.807 -2.227 1 94.38 206 ARG A CA 1
ATOM 1639 C C . ARG A 1 206 ? 16.469 1.304 -2.027 1 94.38 206 ARG A C 1
ATOM 1641 O O . ARG A 1 206 ? 15.398 0.758 -2.297 1 94.38 206 ARG A O 1
ATOM 1648 N N . ILE A 1 207 ? 17.562 0.715 -1.533 1 97.12 207 ILE A N 1
ATOM 1649 C CA . ILE A 1 207 ? 17.484 -0.709 -1.229 1 97.12 207 ILE A CA 1
ATOM 1650 C C . ILE A 1 207 ? 16.625 -0.924 0.011 1 97.12 207 ILE A C 1
ATOM 1652 O O . ILE A 1 207 ? 16.891 -0.362 1.073 1 97.12 207 ILE A O 1
ATOM 1656 N N . ILE A 1 208 ? 15.562 -1.685 -0.114 1 96.75 208 ILE A N 1
ATOM 1657 C CA . ILE A 1 208 ? 14.703 -1.908 1.04 1 96.75 208 ILE A CA 1
ATOM 1658 C C . ILE A 1 208 ? 14.891 -3.332 1.56 1 96.75 208 ILE A C 1
ATOM 1660 O O . ILE A 1 208 ? 14.461 -3.656 2.668 1 96.75 208 ILE A O 1
ATOM 1664 N N . ARG A 1 209 ? 15.469 -4.203 0.769 1 97.38 209 ARG A N 1
ATOM 1665 C CA . ARG A 1 209 ? 15.938 -5.523 1.182 1 97.38 209 ARG A CA 1
ATOM 1666 C C . ARG A 1 209 ? 17.188 -5.934 0.406 1 97.38 209 ARG A C 1
ATOM 1668 O O . ARG A 1 209 ? 17.156 -6.004 -0.825 1 97.38 209 ARG A O 1
ATOM 1675 N N . THR A 1 210 ? 18.219 -6.211 1.14 1 97.94 210 THR A N 1
ATOM 1676 C CA . THR A 1 210 ? 19.422 -6.699 0.492 1 97.94 210 THR A CA 1
ATOM 1677 C C . THR A 1 210 ? 19.219 -8.109 -0.057 1 97.94 210 THR A C 1
ATOM 1679 O O . THR A 1 210 ? 18.391 -8.867 0.468 1 97.94 210 THR A O 1
ATOM 1682 N N . ALA A 1 211 ? 19.938 -8.383 -1.168 1 98.19 211 ALA A N 1
ATOM 1683 C CA . ALA A 1 211 ? 19.938 -9.758 -1.66 1 98.19 211 ALA A CA 1
ATOM 1684 C C . ALA A 1 211 ? 20.703 -10.68 -0.713 1 98.19 211 ALA A C 1
ATOM 1686 O O . ALA A 1 211 ? 21.781 -10.32 -0.222 1 98.19 211 ALA A O 1
ATOM 1687 N N . LYS A 1 212 ? 20.094 -11.75 -0.381 1 97.88 212 LYS A N 1
ATOM 1688 C CA . LYS A 1 212 ? 20.812 -12.781 0.349 1 97.88 212 LYS A CA 1
ATOM 1689 C C . LYS A 1 212 ? 21.531 -13.727 -0.607 1 97.88 212 LYS A C 1
ATOM 1691 O O . LYS A 1 212 ? 20.906 -14.367 -1.452 1 97.88 212 LYS A O 1
ATOM 1696 N N . VAL A 1 213 ? 22.844 -13.805 -0.41 1 98.19 213 VAL A N 1
ATOM 1697 C CA . VAL A 1 213 ? 23.594 -14.414 -1.502 1 98.19 213 VAL A CA 1
ATOM 1698 C C . VAL A 1 213 ? 24.609 -15.406 -0.939 1 98.19 213 VAL A C 1
ATOM 1700 O O . VAL A 1 213 ? 24.953 -15.359 0.247 1 98.19 213 VAL A O 1
ATOM 1703 N N . LYS A 1 214 ? 24.938 -16.375 -1.811 1 98 214 LYS A N 1
ATOM 1704 C CA . LYS A 1 214 ? 26.156 -17.172 -1.644 1 98 214 LYS A CA 1
ATOM 1705 C C . LYS A 1 214 ? 27.344 -16.516 -2.326 1 98 214 LYS A C 1
ATOM 1707 O O . LYS A 1 214 ? 27.297 -16.188 -3.514 1 98 214 LYS A O 1
ATOM 1712 N N . VAL A 1 215 ? 28.375 -16.375 -1.584 1 98.06 215 VAL A N 1
ATOM 1713 C CA . VAL A 1 215 ? 29.516 -15.656 -2.109 1 98.06 215 VAL A CA 1
ATOM 1714 C C . VAL A 1 215 ? 30.656 -16.625 -2.41 1 98.06 215 VAL A C 1
ATOM 1716 O O . VAL A 1 215 ? 30.953 -17.516 -1.604 1 98.06 215 VAL A O 1
ATOM 1719 N N . LEU A 1 216 ? 31.203 -16.469 -3.588 1 97.06 216 LEU A N 1
ATOM 1720 C CA . LEU A 1 216 ? 32.438 -17.172 -3.947 1 97.06 216 LEU A CA 1
ATOM 1721 C C . LEU A 1 216 ? 33.656 -16.375 -3.543 1 97.06 216 LEU A C 1
ATOM 1723 O O . LEU A 1 216 ? 33.844 -15.258 -4.02 1 97.06 216 LEU A O 1
ATOM 1727 N N . MET A 1 217 ? 34.438 -17 -2.723 1 95.88 217 MET A N 1
ATOM 1728 C CA . MET A 1 217 ? 35.656 -16.359 -2.24 1 95.88 217 MET A CA 1
ATOM 1729 C C . MET A 1 217 ? 36.875 -16.922 -2.949 1 95.88 217 MET A C 1
ATOM 1731 O O . MET A 1 217 ? 36.969 -18.125 -3.199 1 95.88 217 MET A O 1
ATOM 1735 N N . PRO A 1 218 ? 37.812 -16.062 -3.199 1 92.75 218 PRO A N 1
ATOM 1736 C CA . PRO A 1 218 ? 39.031 -16.578 -3.818 1 92.75 218 PRO A CA 1
ATOM 1737 C C . PRO A 1 218 ? 39.75 -17.609 -2.939 1 92.75 218 PRO A C 1
ATOM 1739 O O . PRO A 1 218 ? 39.781 -17.453 -1.716 1 92.75 218 PRO A O 1
ATOM 1742 N N . ALA A 1 219 ? 40.125 -18.75 -3.576 1 86.06 219 ALA A N 1
ATOM 1743 C CA . ALA A 1 219 ? 40.875 -19.781 -2.854 1 86.06 219 ALA A CA 1
ATOM 1744 C C . ALA A 1 219 ? 42.25 -19.25 -2.422 1 86.06 219 ALA A C 1
ATOM 1746 O O . ALA A 1 219 ? 42.844 -18.438 -3.113 1 86.06 219 ALA A O 1
ATOM 1747 N N . GLU A 1 220 ? 42.469 -19.375 -1.184 1 73.38 220 GLU A N 1
ATOM 1748 C CA . GLU A 1 220 ? 43.812 -19.016 -0.718 1 73.38 220 GLU A CA 1
ATOM 1749 C C . GLU A 1 220 ? 44.906 -19.797 -1.456 1 73.38 220 GLU A C 1
ATOM 1751 O O . GLU A 1 220 ? 44.781 -21.016 -1.618 1 73.38 220 GLU A O 1
ATOM 1756 N N . GLN A 1 221 ? 45.438 -19.344 -2.496 1 56.91 221 GLN A N 1
ATOM 1757 C CA . GLN A 1 221 ? 46.594 -20.047 -3.008 1 56.91 221 GLN A CA 1
ATOM 1758 C C . GLN A 1 221 ? 47.594 -20.359 -1.886 1 56.91 221 GLN A C 1
ATOM 1760 O O . GLN A 1 221 ? 47.969 -19.453 -1.133 1 56.91 221 GLN A O 1
ATOM 1765 N N . ASN A 1 222 ? 47.344 -21.422 -1.158 1 52.31 222 ASN A N 1
ATOM 1766 C CA . ASN A 1 222 ? 48.469 -21.859 -0.348 1 52.31 222 ASN A CA 1
ATOM 1767 C C . ASN A 1 222 ? 49.781 -21.766 -1.119 1 52.31 222 ASN A C 1
ATOM 1769 O O . ASN A 1 222 ? 50 -22.516 -2.072 1 52.31 222 ASN A O 1
ATOM 1773 N N . THR A 1 223 ? 50.25 -20.641 -1.485 1 45.38 223 THR A N 1
ATOM 1774 C CA . THR A 1 223 ? 51.625 -20.625 -1.948 1 45.38 223 THR A CA 1
ATOM 1775 C C . THR A 1 223 ? 52.531 -21.344 -0.955 1 45.38 223 THR A C 1
ATOM 1777 O O . THR A 1 223 ? 53.531 -20.781 -0.5 1 45.38 223 THR A O 1
ATOM 1780 N N . ALA A 1 224 ? 52.094 -22.328 -0.21 1 43.53 224 ALA A N 1
ATOM 1781 C CA . ALA A 1 224 ? 53.188 -23.031 0.479 1 43.53 224 ALA A CA 1
ATOM 1782 C C . ALA A 1 224 ? 54.156 -23.641 -0.516 1 43.53 224 ALA A C 1
ATOM 1784 O O . ALA A 1 224 ? 55 -24.484 -0.15 1 43.53 224 ALA A O 1
ATOM 1785 N N . GLY A 1 225 ? 53.938 -23.391 -1.841 1 34.5 225 GLY A N 1
ATOM 1786 C CA . GLY A 1 225 ? 54.812 -24.234 -2.635 1 34.5 225 GLY A CA 1
ATOM 1787 C C . GLY A 1 225 ? 56.25 -24.203 -2.172 1 34.5 225 GLY A C 1
ATOM 1788 O O . GLY A 1 225 ? 56.875 -25.25 -1.959 1 34.5 225 GLY A O 1
ATOM 1789 N N . GLN A 1 226 ? 57.094 -23.422 -2.838 1 36.28 226 GLN A N 1
ATOM 1790 C CA . GLN A 1 226 ? 58.406 -23.781 -3.342 1 36.28 226 GLN A CA 1
ATOM 1791 C C . GLN A 1 226 ? 59.5 -23.562 -2.275 1 36.28 226 GLN A C 1
ATOM 1793 O O . GLN A 1 226 ? 60.656 -23.375 -2.596 1 36.28 226 GLN A O 1
ATOM 1798 N N . ASN A 1 227 ? 59.125 -23.125 -1.099 1 38.5 227 ASN A N 1
ATOM 1799 C CA . ASN A 1 227 ? 60.375 -23 -0.379 1 38.5 227 ASN A CA 1
ATOM 1800 C C . ASN A 1 227 ? 61 -24.359 -0.09 1 38.5 227 ASN A C 1
ATOM 1802 O O . ASN A 1 227 ? 60.719 -24.969 0.937 1 38.5 227 ASN A O 1
ATOM 1806 N N . THR A 1 228 ? 60.906 -25.328 -0.978 1 32.47 228 THR A N 1
ATOM 1807 C CA . THR A 1 228 ? 61.688 -26.547 -0.824 1 32.47 228 THR A CA 1
ATOM 1808 C C . THR A 1 228 ? 63.125 -26.234 -0.443 1 32.47 228 THR A C 1
ATOM 1810 O O . THR A 1 228 ? 63.625 -25.156 -0.746 1 32.47 228 THR A O 1
ATOM 1813 N N . ALA A 1 229 ? 63.938 -27.234 0.094 1 35.28 229 ALA A N 1
ATOM 1814 C CA . ALA A 1 229 ? 65.062 -27.656 0.914 1 35.28 229 ALA A CA 1
ATOM 1815 C C . ALA A 1 229 ? 66.375 -27.312 0.225 1 35.28 229 ALA A C 1
ATOM 1817 O O . ALA A 1 229 ? 66.812 -28.047 -0.665 1 35.28 229 ALA A O 1
ATOM 1818 N N . GLU A 1 230 ? 66.5 -26.234 -0.531 1 32.88 230 GLU A N 1
ATOM 1819 C CA . GLU A 1 230 ? 67.875 -26.172 -1.07 1 32.88 230 GLU A CA 1
ATOM 1820 C C . GLU A 1 230 ? 68.875 -26.281 0.039 1 32.88 230 GLU A C 1
ATOM 1822 O O . GLU A 1 230 ? 70.062 -25.859 -0.141 1 32.88 230 GLU A O 1
ATOM 1827 N N . GLN A 1 231 ? 68.375 -26.578 1.274 1 34.97 231 GLN A N 1
ATOM 1828 C CA . GLN A 1 231 ? 69.438 -26.453 2.268 1 34.97 231 GLN A CA 1
ATOM 1829 C C . GLN A 1 231 ? 70.5 -27.562 2.086 1 34.97 231 GLN A C 1
ATOM 1831 O O . GLN A 1 231 ? 71.188 -27.938 3.041 1 34.97 231 GLN A O 1
ATOM 1836 N N . HIS A 1 232 ? 70.312 -28.438 1.008 1 34.25 232 HIS A N 1
ATOM 1837 C CA . HIS A 1 232 ? 71.125 -29.625 1.165 1 34.25 232 HIS A CA 1
ATOM 1838 C C . HIS A 1 232 ? 72.625 -29.266 1.271 1 34.25 232 HIS A C 1
ATOM 1840 O O . HIS A 1 232 ? 73.375 -29.938 1.976 1 34.25 232 HIS A O 1
ATOM 1846 N N . THR A 1 233 ? 73.188 -28.812 0.247 1 31.47 233 THR A N 1
ATOM 1847 C CA . THR A 1 233 ? 74.438 -29.375 -0.283 1 31.47 233 THR A CA 1
ATOM 1848 C C . THR A 1 233 ? 75.625 -28.75 0.405 1 31.47 233 THR A C 1
ATOM 1850 O O . THR A 1 233 ? 76.812 -28.969 -0.002 1 31.47 233 THR A O 1
ATOM 1853 N N . ALA A 1 234 ? 75.5 -27.734 1.24 1 30.48 234 ALA A N 1
ATOM 1854 C CA . ALA A 1 234 ? 76.75 -27.016 1.435 1 30.48 234 ALA A CA 1
ATOM 1855 C C . ALA A 1 234 ? 77.75 -27.859 2.227 1 30.48 234 ALA A C 1
ATOM 1857 O O . ALA A 1 234 ? 78.812 -27.375 2.582 1 30.48 234 ALA A O 1
ATOM 1858 N N . ASP A 1 235 ? 77.312 -28.922 2.852 1 30.47 235 ASP A N 1
ATOM 1859 C CA . ASP A 1 235 ? 78.188 -29.328 3.961 1 30.47 235 ASP A CA 1
ATOM 1860 C C . ASP A 1 235 ? 79.5 -29.906 3.453 1 30.47 235 ASP A C 1
ATOM 1862 O O . ASP A 1 235 ? 80.375 -30.266 4.246 1 30.47 235 ASP A O 1
ATOM 1866 N N . GLN A 1 236 ? 79.562 -30.359 2.172 1 28.52 236 GLN A N 1
ATOM 1867 C CA . GLN A 1 236 ? 80.688 -31.328 2.039 1 28.52 236 GLN A CA 1
ATOM 1868 C C . GLN A 1 236 ? 82.062 -30.641 1.998 1 28.52 236 GLN A C 1
ATOM 1870 O O . GLN A 1 236 ? 83 -31.219 1.507 1 28.52 236 GLN A O 1
ATOM 1875 N N . ALA A 1 237 ? 82.25 -29.391 2.045 1 29.81 237 ALA A N 1
ATOM 1876 C CA . ALA A 1 237 ? 83.5 -28.875 1.555 1 29.81 237 ALA A CA 1
ATOM 1877 C C . ALA A 1 237 ? 84.625 -29.328 2.455 1 29.81 237 ALA A C 1
ATOM 1879 O O . ALA A 1 237 ? 85.812 -29.172 2.107 1 29.81 237 ALA A O 1
ATOM 1880 N N . ASN A 1 238 ? 84.5 -29.484 3.693 1 32.09 238 ASN A N 1
ATOM 1881 C CA . ASN A 1 238 ? 85.688 -29.156 4.457 1 32.09 238 ASN A CA 1
ATOM 1882 C C . ASN A 1 238 ? 86.75 -30.25 4.32 1 32.09 238 ASN A C 1
ATOM 1884 O O . ASN A 1 238 ? 87.688 -30.328 5.121 1 32.09 238 ASN A O 1
ATOM 1888 N N . GLY A 1 239 ? 86.562 -31.438 3.611 1 31.52 239 GLY A N 1
ATOM 1889 C CA . GLY A 1 239 ? 87.562 -32.406 3.971 1 31.52 239 GLY A CA 1
ATOM 1890 C C . GLY A 1 239 ? 88.938 -32.125 3.352 1 31.52 239 GLY A C 1
ATOM 1891 O O . GLY A 1 239 ? 89.375 -32.844 2.445 1 31.52 239 GLY A O 1
ATOM 1892 N N . SER A 1 240 ? 89.438 -30.891 3.062 1 31.19 240 SER A N 1
ATOM 1893 C CA . SER A 1 240 ? 90.75 -30.812 2.451 1 31.19 240 SER A CA 1
ATOM 1894 C C . SER A 1 240 ? 91.812 -31.469 3.338 1 31.19 240 SER A C 1
ATOM 1896 O O . SER A 1 240 ? 92.75 -32.031 2.838 1 31.19 240 SER A O 1
ATOM 1898 N N . ASP A 1 241 ? 92.125 -31.156 4.605 1 31.84 241 ASP A N 1
ATOM 1899 C CA . ASP A 1 241 ? 93.5 -30.859 4.898 1 31.84 241 ASP A CA 1
ATOM 1900 C C . ASP A 1 241 ? 94.375 -32.156 5.008 1 31.84 241 ASP A C 1
ATOM 1902 O O . ASP A 1 241 ? 94.375 -32.812 6.059 1 31.84 241 ASP A O 1
ATOM 1906 N N . THR A 1 242 ? 94 -33.406 4.578 1 24.16 242 THR A N 1
ATOM 1907 C CA . THR A 1 242 ? 95.312 -34.125 4.527 1 24.16 242 THR A CA 1
ATOM 1908 C C . THR A 1 242 ? 96.125 -33.625 3.357 1 24.16 242 THR A C 1
ATOM 1910 O O . THR A 1 242 ? 95.625 -33.344 2.281 1 24.16 242 THR A O 1
ATOM 1913 N N . MET B 1 1 ? 1.835 -51.75 44.344 1 19.44 1 MET B N 1
ATOM 1914 C CA . MET B 1 1 ? 1.811 -51.688 45.781 1 19.44 1 MET B CA 1
ATOM 1915 C C . MET B 1 1 ? 1.725 -50.25 46.281 1 19.44 1 MET B C 1
ATOM 1917 O O . MET B 1 1 ? 1.818 -49.312 45.5 1 19.44 1 MET B O 1
ATOM 1921 N N . SER B 1 2 ? 2.686 -49.938 47.125 1 18.41 2 SER B N 1
ATOM 1922 C CA . SER B 1 2 ? 2.68 -49.156 48.344 1 18.41 2 SER B CA 1
ATOM 1923 C C . SER B 1 2 ? 2.66 -47.656 48.031 1 18.41 2 SER B C 1
ATOM 1925 O O . SER B 1 2 ? 2.883 -47.25 46.906 1 18.41 2 SER B O 1
ATOM 1927 N N . LYS B 1 3 ? 3.479 -46.875 48.812 1 21.03 3 LYS B N 1
ATOM 1928 C CA . LYS B 1 3 ? 3.205 -46 49.938 1 21.03 3 LYS B CA 1
ATOM 1929 C C . LYS B 1 3 ? 3.225 -44.531 49.5 1 21.03 3 LYS B C 1
ATOM 1931 O O . LYS B 1 3 ? 2.412 -43.719 49.969 1 21.03 3 LYS B O 1
ATOM 1936 N N . HIS B 1 4 ? 4.422 -43.938 49 1 22.81 4 HIS B N 1
ATOM 1937 C CA . HIS B 1 4 ? 5.012 -42.938 49.875 1 22.81 4 HIS B CA 1
ATOM 1938 C C . HIS B 1 4 ? 4.316 -41.594 49.719 1 22.81 4 HIS B C 1
ATOM 1940 O O . HIS B 1 4 ? 3.957 -41.188 48.625 1 22.81 4 HIS B O 1
ATOM 1946 N N . HIS B 1 5 ? 3.957 -40.875 50.844 1 25.84 5 HIS B N 1
ATOM 1947 C CA . HIS B 1 5 ? 3.207 -39.906 51.625 1 25.84 5 HIS B CA 1
ATOM 1948 C C . HIS B 1 5 ? 3.67 -38.5 51.344 1 25.84 5 HIS B C 1
ATOM 1950 O O . HIS B 1 5 ? 3.238 -37.562 52.031 1 25.84 5 HIS B O 1
ATOM 1956 N N . THR B 1 6 ? 4.5 -38.25 50.188 1 24.94 6 THR B N 1
ATOM 1957 C CA . THR B 1 6 ? 5.312 -37.094 50.531 1 24.94 6 THR B CA 1
ATOM 1958 C C . THR B 1 6 ? 4.426 -35.906 50.906 1 24.94 6 THR B C 1
ATOM 1960 O O . THR B 1 6 ? 3.547 -35.531 50.125 1 24.94 6 THR B O 1
ATOM 1963 N N . GLU B 1 7 ? 4.402 -35.5 52.188 1 23.08 7 GLU B N 1
ATOM 1964 C CA . GLU B 1 7 ? 3.811 -34.594 53.188 1 23.08 7 GLU B CA 1
ATOM 1965 C C . GLU B 1 7 ? 3.977 -33.156 52.781 1 23.08 7 GLU B C 1
ATOM 1967 O O . GLU B 1 7 ? 3.908 -32.25 53.625 1 23.08 7 GLU B O 1
ATOM 1972 N N . HIS B 1 8 ? 4.066 -32.781 51.438 1 26.59 8 HIS B N 1
ATOM 1973 C CA . HIS B 1 8 ? 4.57 -31.422 51.344 1 26.59 8 HIS B CA 1
ATOM 1974 C C . HIS B 1 8 ? 3.736 -30.469 52.188 1 26.59 8 HIS B C 1
ATOM 1976 O O . HIS B 1 8 ? 2.52 -30.375 52.031 1 26.59 8 HIS B O 1
ATOM 1982 N N . ASP B 1 9 ? 4.246 -30.125 53.375 1 21.36 9 ASP B N 1
ATOM 1983 C CA . ASP B 1 9 ? 3.961 -29.359 54.594 1 21.36 9 ASP B CA 1
ATOM 1984 C C . ASP B 1 9 ? 3.348 -28 54.25 1 21.36 9 ASP B C 1
ATOM 1986 O O . ASP B 1 9 ? 3.52 -27.5 53.125 1 21.36 9 ASP B O 1
ATOM 1990 N N . ASN B 1 10 ? 2.578 -27.312 55.188 1 22.19 10 ASN B N 1
ATOM 1991 C CA . ASN B 1 10 ? 1.437 -26.578 55.719 1 22.19 10 ASN B CA 1
ATOM 1992 C C . ASN B 1 10 ? 1.692 -25.078 55.75 1 22.19 10 ASN B C 1
ATOM 1994 O O . ASN B 1 10 ? 0.805 -24.297 56.094 1 22.19 10 ASN B O 1
ATOM 1998 N N . HIS B 1 11 ? 3.055 -24.625 55.5 1 22.41 11 HIS B N 1
ATOM 1999 C CA . HIS B 1 11 ? 3.34 -23.594 56.5 1 22.41 11 HIS B CA 1
ATOM 2000 C C . HIS B 1 11 ? 2.438 -22.375 56.281 1 22.41 11 HIS B C 1
ATOM 2002 O O . HIS B 1 11 ? 2.025 -22.078 55.156 1 22.41 11 HIS B O 1
ATOM 2008 N N . ASP B 1 12 ? 1.981 -21.641 57.406 1 22.06 12 ASP B N 1
ATOM 2009 C CA . ASP B 1 12 ? 1.037 -20.875 58.219 1 22.06 12 ASP B CA 1
ATOM 2010 C C . ASP B 1 12 ? 1.104 -19.391 57.906 1 22.06 12 ASP B C 1
ATOM 2012 O O . ASP B 1 12 ? 0.356 -18.594 58.469 1 22.06 12 ASP B O 1
ATOM 2016 N N . GLY B 1 13 ? 2.078 -18.984 56.875 1 21.16 13 GLY B N 1
ATOM 2017 C CA . GLY B 1 13 ? 2.596 -17.719 57.375 1 21.16 13 GLY B CA 1
ATOM 2018 C C . GLY B 1 13 ? 1.544 -16.625 57.406 1 21.16 13 GLY B C 1
ATOM 2019 O O . GLY B 1 13 ? 0.913 -16.328 56.406 1 21.16 13 GLY B O 1
ATOM 2020 N N . LYS B 1 14 ? 0.949 -16.5 58.594 1 24.3 14 LYS B N 1
ATOM 2021 C CA . LYS B 1 14 ? -0.08 -15.609 59.125 1 24.3 14 LYS B CA 1
ATOM 2022 C C . LYS B 1 14 ? 0.251 -14.148 58.844 1 24.3 14 LYS B C 1
ATOM 2024 O O . LYS B 1 14 ? 1.32 -13.664 59.219 1 24.3 14 LYS B O 1
ATOM 2029 N N . LYS B 1 15 ? -0.217 -13.758 57.594 1 23.91 15 LYS B N 1
ATOM 2030 C CA . LYS B 1 15 ? -0.1 -12.383 57.125 1 23.91 15 LYS B CA 1
ATOM 2031 C C . LYS B 1 15 ? -0.592 -11.391 58.156 1 23.91 15 LYS B C 1
ATOM 2033 O O . LYS B 1 15 ? -1.788 -11.328 58.469 1 23.91 15 LYS B O 1
ATOM 2038 N N . HIS B 1 16 ? 0.278 -11.156 59.281 1 21.89 16 HIS B N 1
ATOM 2039 C CA . HIS B 1 16 ? 0.014 -10.273 60.438 1 21.89 16 HIS B CA 1
ATOM 2040 C C . HIS B 1 16 ? -0.297 -8.859 59.969 1 21.89 16 HIS B C 1
ATOM 2042 O O . HIS B 1 16 ? 0.596 -8.133 59.5 1 21.89 16 HIS B O 1
ATOM 2048 N N . ALA B 1 17 ? -1.291 -8.648 59.156 1 24.08 17 ALA B N 1
ATOM 2049 C CA . ALA B 1 17 ? -1.568 -7.34 58.562 1 24.08 17 ALA B CA 1
ATOM 2050 C C . ALA B 1 17 ? -1.773 -6.285 59.656 1 24.08 17 ALA B C 1
ATOM 2052 O O . ALA B 1 17 ? -2.443 -5.277 59.406 1 24.08 17 ALA B O 1
ATOM 2053 N N . GLN B 1 18 ? -0.849 -6.32 60.719 1 18.58 18 GLN B N 1
ATOM 2054 C CA . GLN B 1 18 ? -1.269 -5.582 61.906 1 18.58 18 GLN B CA 1
ATOM 2055 C C . GLN B 1 18 ? -1.517 -4.113 61.594 1 18.58 18 GLN B C 1
ATOM 2057 O O . GLN B 1 18 ? -2.473 -3.514 62.062 1 18.58 18 GLN B O 1
ATOM 2062 N N . THR B 1 19 ? -0.578 -3.434 60.875 1 19.47 19 THR B N 1
ATOM 2063 C CA . THR B 1 19 ? -0.018 -2.377 61.688 1 19.47 19 THR B CA 1
ATOM 2064 C C . THR B 1 19 ? -1.04 -1.267 61.906 1 19.47 19 THR B C 1
ATOM 2066 O O . THR B 1 19 ? -2.051 -1.193 61.219 1 19.47 19 THR B O 1
ATOM 2069 N N . GLN B 1 20 ? -0.521 0.082 61.969 1 19.2 20 GLN B N 1
ATOM 2070 C CA . GLN B 1 20 ? -0.38 1.164 62.938 1 19.2 20 GLN B CA 1
ATOM 2071 C C . GLN B 1 20 ? -1.515 2.176 62.812 1 19.2 20 GLN B C 1
ATOM 2073 O O . GLN B 1 20 ? -2.115 2.303 61.75 1 19.2 20 GLN B O 1
ATOM 2078 N N . ASP B 1 21 ? -1.91 2.883 63.969 1 22.62 21 ASP B N 1
ATOM 2079 C CA . ASP B 1 21 ? -2.883 3.619 64.75 1 22.62 21 ASP B CA 1
ATOM 2080 C C . ASP B 1 21 ? -2.969 5.078 64.312 1 22.62 21 ASP B C 1
ATOM 2082 O O . ASP B 1 21 ? -3.562 5.906 65 1 22.62 21 ASP B O 1
ATOM 2086 N N . VAL B 1 22 ? -2.543 5.422 63.094 1 20.98 22 VAL B N 1
ATOM 2087 C CA . VAL B 1 22 ? -2.176 6.836 63.094 1 20.98 22 VAL B CA 1
ATOM 2088 C C . VAL B 1 22 ? -3.355 7.68 63.562 1 20.98 22 VAL B C 1
ATOM 2090 O O . VAL B 1 22 ? -4.516 7.332 63.312 1 20.98 22 VAL B O 1
ATOM 2093 N N . LYS B 1 23 ? -2.996 8.906 64.188 1 19.08 23 LYS B N 1
ATOM 2094 C CA . LYS B 1 23 ? -3.385 9.758 65.312 1 19.08 23 LYS B CA 1
ATOM 2095 C C . LYS B 1 23 ? -4.586 10.625 64.938 1 19.08 23 LYS B C 1
ATOM 2097 O O . LYS B 1 23 ? -5.539 10.727 65.75 1 19.08 23 LYS B O 1
ATOM 2102 N N . ASP B 1 24 ? -4.402 11.672 64.062 1 21 24 ASP B N 1
ATOM 2103 C CA . ASP B 1 24 ? -4.359 13.047 64.562 1 21 24 ASP B CA 1
ATOM 2104 C C . ASP B 1 24 ? -5.77 13.625 64.688 1 21 24 ASP B C 1
ATOM 2106 O O . ASP B 1 24 ? -6.707 13.148 64.062 1 21 24 ASP B O 1
ATOM 2110 N N . GLU B 1 25 ? -5.84 14.789 65.375 1 19.08 25 GLU B N 1
ATOM 2111 C CA . GLU B 1 25 ? -6.527 15.562 66.438 1 19.08 25 GLU B CA 1
ATOM 2112 C C . GLU B 1 25 ? -7.75 16.266 65.875 1 19.08 25 GLU B C 1
ATOM 2114 O O . GLU B 1 25 ? -8.852 16.172 66.375 1 19.08 25 GLU B O 1
ATOM 2119 N N . LYS B 1 26 ? -7.609 17.562 65.312 1 21.19 26 LYS B N 1
ATOM 2120 C CA . LYS B 1 26 ? -8.109 18.656 66.125 1 21.19 26 LYS B CA 1
ATOM 2121 C C . LYS B 1 26 ? -9.484 19.109 65.688 1 21.19 26 LYS B C 1
ATOM 2123 O O . LYS B 1 26 ? -10.094 20 66.25 1 21.19 26 LYS B O 1
ATOM 2128 N N . ALA B 1 27 ? -9.984 18.625 64.438 1 22.53 27 ALA B N 1
ATOM 2129 C CA . ALA B 1 27 ? -10.609 19.797 63.844 1 22.53 27 ALA B CA 1
ATOM 2130 C C . ALA B 1 27 ? -11.914 20.156 64.562 1 22.53 27 ALA B C 1
ATOM 2132 O O . ALA B 1 27 ? -12.93 19.484 64.375 1 22.53 27 ALA B O 1
ATOM 2133 N N . ASN B 1 28 ? -11.742 20.453 65.812 1 20.58 28 ASN B N 1
ATOM 2134 C CA . ASN B 1 28 ? -12.93 20.766 66.625 1 20.58 28 ASN B CA 1
ATOM 2135 C C . ASN B 1 28 ? -13.75 21.891 66 1 20.58 28 ASN B C 1
ATOM 2137 O O . ASN B 1 28 ? -13.281 23.016 65.938 1 20.58 28 ASN B O 1
ATOM 2141 N N . ALA B 1 29 ? -14.562 21.578 65 1 22.39 29 ALA B N 1
ATOM 2142 C CA . ALA B 1 29 ? -15.492 22.453 64.312 1 22.39 29 ALA B CA 1
ATOM 2143 C C . ALA B 1 29 ? -16.25 23.359 65.25 1 22.39 29 ALA B C 1
ATOM 2145 O O . ALA B 1 29 ? -16.578 22.953 66.375 1 22.39 29 ALA B O 1
ATOM 2146 N N . THR B 1 30 ? -16.156 24.641 64.875 1 24.33 30 THR B N 1
ATOM 2147 C CA . THR B 1 30 ? -16.5 26 65.312 1 24.33 30 THR B CA 1
ATOM 2148 C C . THR B 1 30 ? -17.984 26.109 65.562 1 24.33 30 THR B C 1
ATOM 2150 O O . THR B 1 30 ? -18.828 25.844 64.688 1 24.33 30 THR B O 1
ATOM 2153 N N . GLU B 1 31 ? -18.297 25.703 66.875 1 20.61 31 GLU B N 1
ATOM 2154 C CA . GLU B 1 31 ? -19.672 25.828 67.312 1 20.61 31 GLU B CA 1
ATOM 2155 C C . GLU B 1 31 ? -20.234 27.219 67.062 1 20.61 31 GLU B C 1
ATOM 2157 O O . GLU B 1 31 ? -19.609 28.219 67.438 1 20.61 31 GLU B O 1
ATOM 2162 N N . ALA B 1 32 ? -21.141 27.406 66.188 1 25.06 32 ALA B N 1
ATOM 2163 C CA . ALA B 1 32 ? -21.875 28.516 65.625 1 25.06 32 ALA B CA 1
ATOM 2164 C C . ALA B 1 32 ? -22.766 29.188 66.625 1 25.06 32 ALA B C 1
ATOM 2166 O O . ALA B 1 32 ? -23.625 30 66.312 1 25.06 32 ALA B O 1
ATOM 2167 N N . SER B 1 33 ? -22.281 29.109 68 1 21.42 33 SER B N 1
ATOM 2168 C CA . SER B 1 33 ? -23.5 29.328 68.812 1 21.42 33 SER B CA 1
ATOM 2169 C C . SER B 1 33 ? -24.125 30.672 68.438 1 21.42 33 SER B C 1
ATOM 2171 O O . SER B 1 33 ? -23.5 31.516 67.812 1 21.42 33 SER B O 1
ATOM 2173 N N . ASP B 1 34 ? -24.562 31.422 69.625 1 22.94 34 ASP B N 1
ATOM 2174 C CA . ASP B 1 34 ? -25.828 31.938 70.125 1 22.94 34 ASP B CA 1
ATOM 2175 C C . ASP B 1 34 ? -26.047 33.375 69.688 1 22.94 34 ASP B C 1
ATOM 2177 O O . ASP B 1 34 ? -25.109 34.062 69.25 1 22.94 34 ASP B O 1
ATOM 2181 N N . LEU B 1 35 ? -27.219 34.156 70.375 1 22.61 35 LEU B N 1
ATOM 2182 C CA . LEU B 1 35 ? -28.453 34.906 70.125 1 22.61 35 LEU B CA 1
ATOM 2183 C C . LEU B 1 35 ? -28.203 36.406 70.062 1 22.61 35 LEU B C 1
ATOM 2185 O O . LEU B 1 35 ? -28.578 37.031 69.062 1 22.61 35 LEU B O 1
ATOM 2189 N N . SER B 1 36 ? -28.609 37.156 71.188 1 24.83 36 SER B N 1
ATOM 2190 C CA . SER B 1 36 ? -29.719 38.094 71.25 1 24.83 36 SER B CA 1
ATOM 2191 C C . SER B 1 36 ? -29.234 39.531 71.188 1 24.83 36 SER B C 1
ATOM 2193 O O . SER B 1 36 ? -30.031 40.469 71.125 1 24.83 36 SER B O 1
ATOM 2195 N N . GLY B 1 37 ? -28.016 39.844 71.438 1 25.08 37 GLY B N 1
ATOM 2196 C CA . GLY B 1 37 ? -28.016 41.062 72.25 1 25.08 37 GLY B CA 1
ATOM 2197 C C . GLY B 1 37 ? -28.562 42.25 71.5 1 25.08 37 GLY B C 1
ATOM 2198 O O . GLY B 1 37 ? -28.609 42.25 70.25 1 25.08 37 GLY B O 1
ATOM 2199 N N . ASN B 1 38 ? -29.234 43.219 72.375 1 28.92 38 ASN B N 1
ATOM 2200 C CA . ASN B 1 38 ? -30.047 44.438 72.312 1 28.92 38 ASN B CA 1
ATOM 2201 C C . ASN B 1 38 ? -29.266 45.594 71.688 1 28.92 38 ASN B C 1
ATOM 2203 O O . ASN B 1 38 ? -28.219 45.969 72.125 1 28.92 38 ASN B O 1
ATOM 2207 N N . MET B 1 39 ? -29.391 45.688 70.438 1 27.83 39 MET B N 1
ATOM 2208 C CA . MET B 1 39 ? -28.766 46.594 69.438 1 27.83 39 MET B CA 1
ATOM 2209 C C . MET B 1 39 ? -29.078 48.062 69.75 1 27.83 39 MET B C 1
ATOM 2211 O O . MET B 1 39 ? -30.219 48.469 69.625 1 27.83 39 MET B O 1
ATOM 2215 N N . SER B 1 40 ? -28.531 48.469 71.062 1 30.22 40 SER B N 1
ATOM 2216 C CA . SER B 1 40 ? -28.812 49.844 71.375 1 30.22 40 SER B CA 1
ATOM 2217 C C . SER B 1 40 ? -28.359 50.781 70.25 1 30.22 40 SER B C 1
ATOM 2219 O O . SER B 1 40 ? -27.25 50.656 69.75 1 30.22 40 SER B O 1
ATOM 2221 N N . GLY B 1 41 ? -29.234 51.219 69.438 1 25.59 41 GLY B N 1
ATOM 2222 C CA . GLY B 1 41 ? -29.203 52.031 68.25 1 25.59 41 GLY B CA 1
ATOM 2223 C C . GLY B 1 41 ? -28.625 53.406 68.5 1 25.59 41 GLY B C 1
ATOM 2224 O O . GLY B 1 41 ? -29.312 54.312 69 1 25.59 41 GLY B O 1
ATOM 2225 N N . ASP B 1 42 ? -27.469 53.469 69.312 1 28.62 42 ASP B N 1
ATOM 2226 C CA . ASP B 1 42 ? -27.062 54.844 69.562 1 28.62 42 ASP B CA 1
ATOM 2227 C C . ASP B 1 42 ? -26.844 55.562 68.188 1 28.62 42 ASP B C 1
ATOM 2229 O O . ASP B 1 42 ? -26.188 55.031 67.312 1 28.62 42 ASP B O 1
ATOM 2233 N N . GLN B 1 43 ? -27.75 56.406 67.812 1 27.75 43 GLN B N 1
ATOM 2234 C CA . GLN B 1 43 ? -27.844 57.281 66.625 1 27.75 43 GLN B CA 1
ATOM 2235 C C . GLN B 1 43 ? -26.688 58.281 66.562 1 27.75 43 GLN B C 1
ATOM 2237 O O . GLN B 1 43 ? -26.641 59.219 67.375 1 27.75 43 GLN B O 1
ATOM 2242 N N . ARG B 1 44 ? -25.422 57.781 66.688 1 28.55 44 ARG B N 1
ATOM 2243 C CA . ARG B 1 44 ? -24.422 58.844 66.562 1 28.55 44 ARG B CA 1
ATOM 2244 C C . ARG B 1 44 ? -24.562 59.594 65.25 1 28.55 44 ARG B C 1
ATOM 2246 O O . ARG B 1 44 ? -24.688 58.969 64.188 1 28.55 44 ARG B O 1
ATOM 2253 N N . ALA B 1 45 ? -25 60.875 65.375 1 31.17 45 ALA B N 1
ATOM 2254 C CA . ALA B 1 45 ? -25.078 61.875 64.312 1 31.17 45 ALA B CA 1
ATOM 2255 C C . ALA B 1 45 ? -23.703 62.094 63.688 1 31.17 45 ALA B C 1
ATOM 2257 O O . ALA B 1 45 ? -22.766 62.531 64.375 1 31.17 45 ALA B O 1
ATOM 2258 N N . GLU B 1 46 ? -23.172 61.125 62.969 1 31.77 46 GLU B N 1
ATOM 2259 C CA . GLU B 1 46 ? -21.891 61.344 62.312 1 31.77 46 GLU B CA 1
ATOM 2260 C C . GLU B 1 46 ? -21.938 62.594 61.438 1 31.77 46 GLU B C 1
ATOM 2262 O O . GLU B 1 46 ? -22.891 62.781 60.656 1 31.77 46 GLU B O 1
ATOM 2267 N N . GLY B 1 47 ? -21.516 63.688 62.031 1 33.59 47 GLY B N 1
ATOM 2268 C CA . GLY B 1 47 ? -21.281 64.875 61.281 1 33.59 47 GLY B CA 1
ATOM 2269 C C . GLY B 1 47 ? -20.469 64.625 60 1 33.59 47 GLY B C 1
ATOM 2270 O O . GLY B 1 47 ? -19.422 64 60.062 1 33.59 47 GLY B O 1
ATOM 2271 N N . GLN B 1 48 ? -21.109 64.5 58.875 1 31.8 48 GLN B N 1
ATOM 2272 C CA . GLN B 1 48 ? -20.547 64.375 57.531 1 31.8 48 GLN B CA 1
ATOM 2273 C C . GLN B 1 48 ? -19.547 65.5 57.25 1 31.8 48 GLN B C 1
ATOM 2275 O O . GLN B 1 48 ? -19.922 66.625 57.219 1 31.8 48 GLN B O 1
ATOM 2280 N N . THR B 1 49 ? -18.375 65.438 57.906 1 37.31 49 THR B N 1
ATOM 2281 C CA . THR B 1 49 ? -17.375 66.312 57.344 1 37.31 49 THR B CA 1
ATOM 2282 C C . THR B 1 49 ? -17.203 66.125 55.844 1 37.31 49 THR B C 1
ATOM 2284 O O . THR B 1 49 ? -16.906 65 55.438 1 37.31 49 THR B O 1
ATOM 2287 N N . GLU B 1 50 ? -17.938 66.812 55 1 34.91 50 GLU B N 1
ATOM 2288 C CA . GLU B 1 50 ? -17.688 66.875 53.562 1 34.91 50 GLU B CA 1
ATOM 2289 C C . GLU B 1 50 ? -16.219 67.188 53.281 1 34.91 50 GLU B C 1
ATOM 2291 O O . GLU B 1 50 ? -15.711 68.25 53.594 1 34.91 50 GLU B O 1
ATOM 2296 N N . GLN B 1 51 ? -15.289 66.25 53.438 1 37.28 51 GLN B N 1
ATOM 2297 C CA . GLN B 1 51 ? -13.969 66.438 52.875 1 37.28 51 GLN B CA 1
ATOM 2298 C C . GLN B 1 51 ? -14.055 66.875 51.406 1 37.28 51 GLN B C 1
ATOM 2300 O O . GLN B 1 51 ? -14.586 66.125 50.562 1 37.28 51 GLN B O 1
ATOM 2305 N N . GLN B 1 52 ? -14.242 68.188 51.156 1 37.38 52 GLN B N 1
ATOM 2306 C CA . GLN B 1 52 ? -14 68.688 49.812 1 37.38 52 GLN B CA 1
ATOM 2307 C C . GLN B 1 52 ? -12.695 68.125 49.25 1 37.38 52 GLN B C 1
ATOM 2309 O O . GLN B 1 52 ? -11.617 68.375 49.781 1 37.38 52 GLN B O 1
ATOM 2314 N N . GLN B 1 53 ? -12.688 66.938 48.719 1 39.53 53 GLN B N 1
ATOM 2315 C CA . GLN B 1 53 ? -11.57 66.562 47.875 1 39.53 53 GLN B CA 1
ATOM 2316 C C . GLN B 1 53 ? -11.078 67.688 47 1 39.53 53 GLN B C 1
ATOM 2318 O O . GLN B 1 53 ? -11.82 68.188 46.156 1 39.53 53 GLN B O 1
ATOM 2323 N N . GLN B 1 54 ? -10.344 68.688 47.594 1 39 54 GLN B N 1
ATOM 2324 C CA . GLN B 1 54 ? -9.609 69.562 46.719 1 39 54 GLN B CA 1
ATOM 2325 C C . GLN B 1 54 ? -9.023 68.875 45.531 1 39 54 GLN B C 1
ATOM 2327 O O . GLN B 1 54 ? -8.18 68 45.656 1 39 54 GLN B O 1
ATOM 2332 N N . ASN B 1 55 ? -9.797 68.562 44.406 1 43.69 55 ASN B N 1
ATOM 2333 C CA . ASN B 1 55 ? -9.195 68.375 43.094 1 43.69 55 ASN B CA 1
ATOM 2334 C C . ASN B 1 55 ? -7.973 69.25 42.906 1 43.69 55 ASN B C 1
ATOM 2336 O O . ASN B 1 55 ? -8.109 70.5 42.719 1 43.69 55 ASN B O 1
ATOM 2340 N N . THR B 1 56 ? -7.043 69.125 43.656 1 49.78 56 THR B N 1
ATOM 2341 C CA . THR B 1 56 ? -5.832 69.875 43.25 1 49.78 56 THR B CA 1
ATOM 2342 C C . THR B 1 56 ? -5.707 69.875 41.75 1 49.78 56 THR B C 1
ATOM 2344 O O . THR B 1 56 ? -5.664 68.875 41.094 1 49.78 56 THR B O 1
ATOM 2347 N N . PRO B 1 57 ? -6.105 70.875 41.031 1 54.5 57 PRO B N 1
ATOM 2348 C CA . PRO B 1 57 ? -5.891 71 39.594 1 54.5 57 PRO B CA 1
ATOM 2349 C C . PRO B 1 57 ? -4.559 70.375 39.156 1 54.5 57 PRO B C 1
ATOM 2351 O O . PRO B 1 57 ? -3.498 70.812 39.594 1 54.5 57 PRO B O 1
ATOM 2354 N N . GLN B 1 58 ? -4.414 69.312 38.969 1 62.19 58 GLN B N 1
ATOM 2355 C CA . GLN B 1 58 ? -3.188 68.75 38.375 1 62.19 58 GLN B CA 1
ATOM 2356 C C . GLN B 1 58 ? -2.686 69.688 37.281 1 62.19 58 GLN B C 1
ATOM 2358 O O . GLN B 1 58 ? -3.461 70.125 36.406 1 62.19 58 GLN B O 1
ATOM 2363 N N . SER B 1 59 ? -1.56 70.312 37.531 1 75.69 59 SER B N 1
ATOM 2364 C CA . SER B 1 59 ? -0.983 71.25 36.594 1 75.69 59 SER B CA 1
ATOM 2365 C C . SER B 1 59 ? -1.031 70.688 35.156 1 75.69 59 SER B C 1
ATOM 2367 O O . SER B 1 59 ? -1.062 69.5 34.938 1 75.69 59 SER B O 1
ATOM 2369 N N . ALA B 1 60 ? -1.464 71.5 34.219 1 79.12 60 ALA B N 1
ATOM 2370 C CA . ALA B 1 60 ? -1.481 71.188 32.781 1 79.12 60 ALA B CA 1
ATOM 2371 C C . ALA B 1 60 ? -0.254 70.375 32.375 1 79.12 60 ALA B C 1
ATOM 2373 O O . ALA B 1 60 ? -0.35 69.5 31.531 1 79.12 60 ALA B O 1
ATOM 2374 N N . GLU B 1 61 ? 0.808 70.5 33.156 1 84.06 61 GLU B N 1
ATOM 2375 C CA . GLU B 1 61 ? 2.061 69.812 32.875 1 84.06 61 GLU B CA 1
ATOM 2376 C C . GLU B 1 61 ? 2.029 68.375 33.344 1 84.06 61 GLU B C 1
ATOM 2378 O O . GLU B 1 61 ? 2.547 67.5 32.688 1 84.06 61 GLU B O 1
ATOM 2383 N N . ALA B 1 62 ? 1.34 68.188 34.469 1 85.94 62 ALA B N 1
ATOM 2384 C CA . ALA B 1 62 ? 1.236 66.812 35.031 1 85.94 62 ALA B CA 1
ATOM 2385 C C . ALA B 1 62 ? 0.332 65.938 34.156 1 85.94 62 ALA B C 1
ATOM 2387 O O . ALA B 1 62 ? 0.635 64.75 33.938 1 85.94 62 ALA B O 1
ATOM 2388 N N . VAL B 1 63 ? -0.729 66.438 33.625 1 87.75 63 VAL B N 1
ATOM 2389 C CA . VAL B 1 63 ? -1.665 65.75 32.781 1 87.75 63 VAL B CA 1
ATOM 2390 C C . VAL B 1 63 ? -0.986 65.375 31.453 1 87.75 63 VAL B C 1
ATOM 2392 O O . VAL B 1 63 ? -1.123 64.25 30.969 1 87.75 63 VAL B O 1
ATOM 2395 N N . LYS B 1 64 ? -0.205 66.312 30.922 1 88.94 64 LYS B N 1
ATOM 2396 C CA . LYS B 1 64 ? 0.545 66.062 29.688 1 88.94 64 LYS B CA 1
ATOM 2397 C C . LYS B 1 64 ? 1.546 64.938 29.859 1 88.94 64 LYS B C 1
ATOM 2399 O O . LYS B 1 64 ? 1.656 64.062 29 1 88.94 64 LYS B O 1
ATOM 2404 N N . ALA B 1 65 ? 2.201 64.875 30.984 1 90.44 65 ALA B N 1
ATOM 2405 C CA . ALA B 1 65 ? 3.197 63.875 31.281 1 90.44 65 ALA B CA 1
ATOM 2406 C C . ALA B 1 65 ? 2.547 62.5 31.391 1 90.44 65 ALA B C 1
ATOM 2408 O O . ALA B 1 65 ? 3.094 61.5 30.922 1 90.44 65 ALA B O 1
ATOM 2409 N N . GLU B 1 66 ? 1.385 62.406 31.969 1 92.12 66 GLU B N 1
ATOM 2410 C CA . GLU B 1 66 ? 0.649 61.156 32.125 1 92.12 66 GLU B CA 1
ATOM 2411 C C . GLU B 1 66 ? 0.176 60.625 30.781 1 92.12 66 GLU B C 1
ATOM 2413 O O . GLU B 1 66 ? 0.273 59.438 30.516 1 92.12 66 GLU B O 1
ATOM 2418 N N . LEU B 1 67 ? -0.279 61.5 29.891 1 93.38 67 LEU B N 1
ATOM 2419 C CA . LEU B 1 67 ? -0.754 61.094 28.562 1 93.38 67 LEU B CA 1
ATOM 2420 C C . LEU B 1 67 ? 0.4 60.625 27.688 1 93.38 67 LEU B C 1
ATOM 2422 O O . LEU B 1 67 ? 0.266 59.625 26.969 1 93.38 67 LEU B O 1
ATOM 2426 N N . GLU B 1 68 ? 1.532 61.312 27.859 1 93.25 68 GLU B N 1
ATOM 2427 C CA . GLU B 1 68 ? 2.719 60.906 27.109 1 93.25 68 GLU B CA 1
ATOM 2428 C C . GLU B 1 68 ? 3.225 59.562 27.562 1 93.25 68 GLU B C 1
ATOM 2430 O O . GLU B 1 68 ? 3.65 58.719 26.75 1 93.25 68 GLU B O 1
ATOM 2435 N N . ALA B 1 69 ? 3.111 59.281 28.844 1 94.44 69 ALA B N 1
ATOM 2436 C CA . ALA B 1 69 ? 3.512 58 29.391 1 94.44 69 ALA B CA 1
ATOM 2437 C C . ALA B 1 69 ? 2.607 56.875 28.875 1 94.44 69 ALA B C 1
ATOM 2439 O O . ALA B 1 69 ? 3.082 55.781 28.562 1 94.44 69 ALA B O 1
ATOM 2440 N N . LYS B 1 70 ? 1.344 57.125 28.781 1 95.81 70 LYS B N 1
ATOM 2441 C CA . LYS B 1 70 ? 0.382 56.156 28.266 1 95.81 70 LYS B CA 1
ATOM 2442 C C . LYS B 1 70 ? 0.63 55.844 26.797 1 95.81 70 LYS B C 1
ATOM 2444 O O . LYS B 1 70 ? 0.527 54.719 26.359 1 95.81 70 LYS B O 1
ATOM 2449 N N . ILE B 1 71 ? 1.007 56.875 26.062 1 95.75 71 ILE B N 1
ATOM 2450 C CA . ILE B 1 71 ? 1.296 56.719 24.641 1 95.75 71 ILE B CA 1
ATOM 2451 C C . ILE B 1 71 ? 2.525 55.844 24.453 1 95.75 71 ILE B C 1
ATOM 2453 O O . ILE B 1 71 ? 2.516 54.906 23.625 1 95.75 71 ILE B O 1
ATOM 2457 N N . ILE B 1 72 ? 3.529 56.062 25.281 1 95.88 72 ILE B N 1
ATOM 2458 C CA . ILE B 1 72 ? 4.758 55.25 25.203 1 95.88 72 ILE B CA 1
ATOM 2459 C C . ILE B 1 72 ? 4.457 53.812 25.547 1 95.88 72 ILE B C 1
ATOM 2461 O O . ILE B 1 72 ? 4.941 52.906 24.859 1 95.88 72 ILE B O 1
ATOM 2465 N N . ALA B 1 73 ? 3.6 53.594 26.516 1 96.31 73 ALA B N 1
ATOM 2466 C CA . ALA B 1 73 ? 3.227 52.25 26.922 1 96.31 73 ALA B CA 1
ATOM 2467 C C . ALA B 1 73 ? 2.436 51.531 25.828 1 96.31 73 ALA B C 1
ATOM 2469 O O . ALA B 1 73 ? 2.688 50.375 25.531 1 96.31 73 ALA B O 1
ATOM 2470 N N . LEU B 1 74 ? 1.522 52.219 25.188 1 96.38 74 LEU B N 1
ATOM 2471 C CA . LEU B 1 74 ? 0.689 51.656 24.125 1 96.38 74 LEU B CA 1
ATOM 2472 C C . LEU B 1 74 ? 1.521 51.344 22.891 1 96.38 74 LEU B C 1
ATOM 2474 O O . LEU B 1 74 ? 1.317 50.312 22.25 1 96.38 74 LEU B O 1
ATOM 2478 N N . GLU B 1 75 ? 2.475 52.25 22.594 1 96 75 GLU B N 1
ATOM 2479 C CA . GLU B 1 75 ? 3.355 52 21.453 1 96 75 GLU B CA 1
ATOM 2480 C C . GLU B 1 75 ? 4.254 50.812 21.672 1 96 75 GLU B C 1
ATOM 2482 O O . GLU B 1 75 ? 4.5 50.031 20.75 1 96 75 GLU B O 1
ATOM 2487 N N . ALA B 1 76 ? 4.688 50.656 22.922 1 96.56 76 ALA B N 1
ATOM 2488 C CA . ALA B 1 76 ? 5.508 49.5 23.281 1 96.56 76 ALA B CA 1
ATOM 2489 C C . ALA B 1 76 ? 4.703 48.188 23.188 1 96.56 76 ALA B C 1
ATOM 2491 O O . ALA B 1 76 ? 5.184 47.188 22.641 1 96.56 76 ALA B O 1
ATOM 2492 N N . GLU B 1 77 ? 3.479 48.188 23.641 1 96.31 77 GLU B N 1
ATOM 2493 C CA . GLU B 1 77 ? 2.604 47.031 23.594 1 96.31 77 GLU B CA 1
ATOM 2494 C C . GLU B 1 77 ? 2.271 46.656 22.141 1 96.31 77 GLU B C 1
ATOM 2496 O O . GLU B 1 77 ? 2.264 45.469 21.781 1 96.31 77 GLU B O 1
ATOM 2501 N N . LEU B 1 78 ? 2.016 47.656 21.344 1 96.19 78 LEU B N 1
ATOM 2502 C CA . LEU B 1 78 ? 1.71 47.469 19.938 1 96.19 78 LEU B CA 1
ATOM 2503 C C . LEU B 1 78 ? 2.893 46.844 19.219 1 96.19 78 LEU B C 1
ATOM 2505 O O . LEU B 1 78 ? 2.715 45.906 18.422 1 96.19 78 LEU B O 1
ATOM 2509 N N . SER B 1 79 ? 4.113 47.406 19.531 1 96.44 79 SER B N 1
ATOM 2510 C CA . SER B 1 79 ? 5.332 46.875 18.906 1 96.44 79 SER B CA 1
ATOM 2511 C C . SER B 1 79 ? 5.57 45.406 19.312 1 96.44 79 SER B C 1
ATOM 2513 O O . SER B 1 79 ? 5.902 44.594 18.469 1 96.44 79 SER B O 1
ATOM 2515 N N . GLU B 1 80 ? 5.316 45.094 20.547 1 96.25 80 GLU B N 1
ATOM 2516 C CA . GLU B 1 80 ? 5.492 43.75 21.047 1 96.25 80 GLU B CA 1
ATOM 2517 C C . GLU B 1 80 ? 4.488 42.781 20.422 1 96.25 80 GLU B C 1
ATOM 2519 O O . GLU B 1 80 ? 4.852 41.688 20 1 96.25 80 GLU B O 1
ATOM 2524 N N . LEU B 1 81 ? 3.246 43.219 20.297 1 95.38 81 LEU B N 1
ATOM 2525 C CA . LEU B 1 81 ? 2.205 42.375 19.719 1 95.38 81 LEU B CA 1
ATOM 2526 C C . LEU B 1 81 ? 2.463 42.125 18.234 1 95.38 81 LEU B C 1
ATOM 2528 O O . LEU B 1 81 ? 2.248 41.031 17.719 1 95.38 81 LEU B O 1
ATOM 2532 N N . LYS B 1 82 ? 2.947 43.219 17.609 1 95.31 82 LYS B N 1
ATOM 2533 C CA . LYS B 1 82 ? 3.279 43.094 16.203 1 95.31 82 LYS B CA 1
ATOM 2534 C C . LYS B 1 82 ? 4.41 42.094 15.977 1 95.31 82 LYS B C 1
ATOM 2536 O O . LYS B 1 82 ? 4.359 41.281 15.055 1 95.31 82 LYS B O 1
ATOM 2541 N N . ASP B 1 83 ? 5.391 42.094 16.891 1 95.94 83 ASP B N 1
ATOM 2542 C CA . ASP B 1 83 ? 6.508 41.156 16.828 1 95.94 83 ASP B CA 1
ATOM 2543 C C . ASP B 1 83 ? 6.043 39.719 17.078 1 95.94 83 ASP B C 1
ATOM 2545 O O . ASP B 1 83 ? 6.449 38.812 16.375 1 95.94 83 ASP B O 1
ATOM 2549 N N . GLN B 1 84 ? 5.207 39.594 18.078 1 92.69 84 GLN B N 1
ATOM 2550 C CA . GLN B 1 84 ? 4.664 38.281 18.391 1 92.69 84 GLN B CA 1
ATOM 2551 C C . GLN B 1 84 ? 3.84 37.719 17.234 1 92.69 84 GLN B C 1
ATOM 2553 O O . GLN B 1 84 ? 3.949 36.562 16.891 1 92.69 84 GLN B O 1
ATOM 2558 N N . TYR B 1 85 ? 3.078 38.625 16.594 1 92.5 85 TYR B N 1
ATOM 2559 C CA . TYR B 1 85 ? 2.242 38.25 15.461 1 92.5 85 TYR B CA 1
ATOM 2560 C C . TYR B 1 85 ? 3.094 37.781 14.289 1 92.5 85 TYR B C 1
ATOM 2562 O O . TYR B 1 85 ? 2.822 36.719 13.711 1 92.5 85 TYR B O 1
ATOM 2570 N N . LEU B 1 86 ? 4.141 38.531 14.047 1 93.56 86 LEU B N 1
ATOM 2571 C CA . LEU B 1 86 ? 5.004 38.219 12.914 1 93.56 86 LE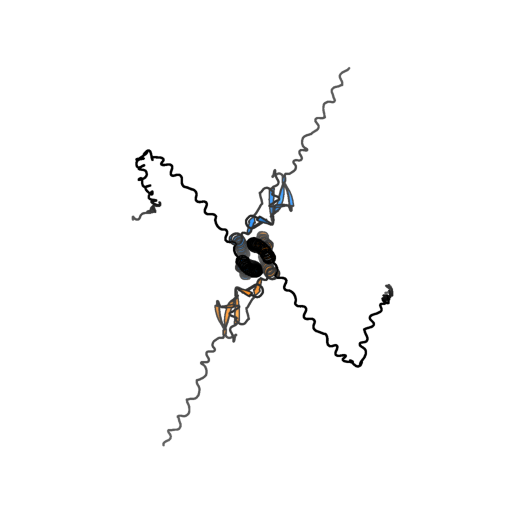U B CA 1
ATOM 2572 C C . LEU B 1 86 ? 5.762 36.906 13.156 1 93.56 86 LEU B C 1
ATOM 2574 O O . LEU B 1 86 ? 5.906 36.094 12.25 1 93.56 86 LEU B O 1
ATOM 2578 N N . ARG B 1 87 ? 6.223 36.656 14.352 1 92.44 87 ARG B N 1
ATOM 2579 C CA . ARG B 1 87 ? 6.914 35.438 14.711 1 92.44 87 ARG B CA 1
ATOM 2580 C C . ARG B 1 87 ? 5.988 34.219 14.602 1 92.44 87 ARG B C 1
ATOM 2582 O O . ARG B 1 87 ? 6.348 33.219 13.984 1 92.44 87 ARG B O 1
ATOM 2589 N N . LYS B 1 88 ? 4.797 34.375 15.102 1 91.12 88 LYS B N 1
ATOM 2590 C CA . LYS B 1 88 ? 3.826 33.281 15.039 1 91.12 88 LYS B CA 1
ATOM 2591 C C . LYS B 1 88 ? 3.443 32.969 13.602 1 91.12 88 LYS B C 1
ATOM 2593 O O . LYS B 1 88 ? 3.262 31.797 13.242 1 91.12 88 LYS B O 1
ATOM 2598 N N . ALA B 1 89 ? 3.334 34.062 12.766 1 89.88 89 ALA B N 1
ATOM 2599 C CA . ALA B 1 89 ? 3.02 33.875 11.352 1 89.88 89 ALA B CA 1
ATOM 2600 C C . ALA B 1 89 ? 4.121 33.125 10.633 1 89.88 89 ALA B C 1
ATOM 2602 O O . ALA B 1 89 ? 3.838 32.219 9.82 1 89.88 89 ALA B O 1
ATOM 2603 N N . ALA B 1 90 ? 5.375 33.375 11.07 1 92.5 90 ALA B N 1
ATOM 2604 C CA . ALA B 1 90 ? 6.512 32.656 10.484 1 92.5 90 ALA B CA 1
ATOM 2605 C C . ALA B 1 90 ? 6.531 31.203 10.938 1 92.5 90 ALA B C 1
ATOM 2607 O O . ALA B 1 90 ? 6.793 30.297 10.133 1 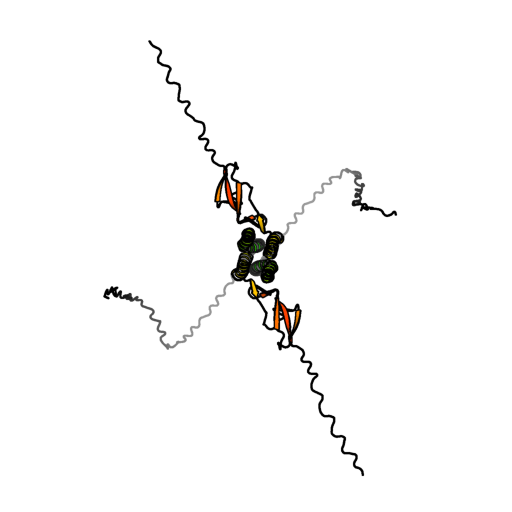92.5 90 ALA B O 1
ATOM 2608 N N . GLU B 1 91 ? 6.258 30.969 12.156 1 91.88 91 GLU B N 1
ATOM 2609 C CA . GLU B 1 91 ? 6.18 29.625 12.703 1 91.88 91 GLU B CA 1
ATOM 2610 C C . GLU B 1 91 ? 5.086 28.812 12 1 91.88 91 GLU B C 1
ATOM 2612 O O . GLU B 1 91 ? 5.277 27.625 11.703 1 91.88 91 GLU B O 1
ATOM 2617 N N . PHE B 1 92 ? 4.027 29.516 11.695 1 91.81 92 PHE B N 1
ATOM 2618 C CA . PHE B 1 92 ? 2.906 28.859 11.031 1 91.81 92 PHE B CA 1
ATOM 2619 C C . PHE B 1 92 ? 3.279 28.453 9.609 1 91.81 92 PHE B C 1
ATOM 2621 O O . PHE B 1 92 ? 2.994 27.344 9.18 1 91.81 92 PHE B O 1
ATOM 2628 N N . GLU B 1 93 ? 3.949 29.328 8.945 1 91.94 93 GLU B N 1
ATOM 2629 C CA . GLU B 1 93 ? 4.355 29.031 7.57 1 91.94 93 GLU B CA 1
ATOM 2630 C C . GLU B 1 93 ? 5.34 27.875 7.527 1 91.94 93 GLU B C 1
ATOM 2632 O O . GLU B 1 93 ? 5.234 26.984 6.672 1 91.94 93 GLU B O 1
ATOM 2637 N N . ASN B 1 94 ? 6.195 27.828 8.516 1 93.56 94 ASN B N 1
ATOM 2638 C CA . ASN B 1 94 ? 7.152 26.734 8.633 1 93.56 94 ASN B CA 1
ATOM 2639 C C . ASN B 1 94 ? 6.461 25.422 8.984 1 93.56 94 ASN B C 1
ATOM 2641 O O . ASN B 1 94 ? 6.801 24.359 8.43 1 93.56 94 ASN B O 1
ATOM 2645 N N . PHE B 1 95 ? 5.516 25.547 9.773 1 93.75 95 PHE B N 1
ATOM 2646 C CA . PHE B 1 95 ? 4.734 24.391 10.18 1 93.75 95 PHE B CA 1
ATOM 2647 C C . PHE B 1 95 ? 3.969 23.797 9 1 93.75 95 PHE B C 1
ATOM 2649 O O . PHE B 1 95 ? 3.939 22.578 8.812 1 93.75 95 PHE B O 1
ATOM 2656 N N . ARG B 1 96 ? 3.424 24.703 8.242 1 92.25 96 ARG B N 1
ATOM 2657 C CA . ARG B 1 96 ? 2.674 24.297 7.055 1 92.25 96 ARG B CA 1
ATOM 2658 C C . ARG B 1 96 ? 3.555 23.516 6.09 1 92.25 96 ARG B C 1
ATOM 2660 O O . ARG B 1 96 ? 3.174 22.438 5.633 1 92.25 96 ARG B O 1
ATOM 2667 N N . LYS B 1 97 ? 4.734 24 5.844 1 94 97 LYS B N 1
ATOM 2668 C CA . LYS B 1 97 ? 5.672 23.344 4.941 1 94 97 LYS B CA 1
ATOM 2669 C C . LYS B 1 97 ? 6.102 21.984 5.496 1 94 97 LYS B C 1
ATOM 2671 O O . LYS B 1 97 ? 6.18 21 4.754 1 94 97 LYS B O 1
ATOM 2676 N N . ARG B 1 98 ? 6.332 21.969 6.766 1 93.69 98 ARG B N 1
ATOM 2677 C CA . ARG B 1 98 ? 6.742 20.719 7.426 1 93.69 98 ARG B CA 1
ATOM 2678 C C . ARG B 1 98 ? 5.629 19.688 7.371 1 93.69 98 ARG B C 1
ATOM 2680 O O . ARG B 1 98 ? 5.887 18.516 7.082 1 93.69 98 ARG B O 1
ATOM 2687 N N . MET B 1 99 ? 4.41 20.125 7.582 1 93.31 99 MET B N 1
ATOM 2688 C CA . MET B 1 99 ? 3.273 19.203 7.582 1 93.31 99 MET B CA 1
ATOM 2689 C C . MET B 1 99 ? 3.053 18.609 6.199 1 93.31 99 MET B C 1
ATOM 2691 O O . MET B 1 99 ? 2.713 17.438 6.07 1 93.31 99 MET B O 1
ATOM 2695 N N . GLN B 1 100 ? 3.277 19.453 5.211 1 92.69 100 GLN B N 1
ATOM 2696 C CA . GLN B 1 100 ? 3.133 18.969 3.84 1 92.69 100 GLN B CA 1
ATOM 2697 C C . GLN B 1 100 ? 4.184 17.906 3.514 1 92.69 100 GLN B C 1
ATOM 2699 O O . GLN B 1 100 ? 3.867 16.875 2.91 1 92.69 100 GLN B O 1
ATOM 2704 N N . ARG B 1 101 ? 5.375 18.125 3.979 1 93.38 101 ARG B N 1
ATOM 2705 C CA . ARG B 1 101 ? 6.453 17.172 3.771 1 93.38 101 ARG B CA 1
ATOM 2706 C C . ARG B 1 101 ? 6.199 15.883 4.547 1 93.38 101 ARG B C 1
ATOM 2708 O O . ARG B 1 101 ? 6.363 14.781 4.008 1 93.38 101 ARG B O 1
ATOM 2715 N N . GLU B 1 102 ? 5.766 16.016 5.734 1 91.81 102 GLU B N 1
ATOM 2716 C CA . GLU B 1 102 ? 5.477 14.875 6.586 1 91.81 102 GLU B CA 1
ATOM 2717 C C . GLU B 1 102 ? 4.352 14.023 6.004 1 91.81 102 GLU B C 1
ATOM 2719 O O . GLU B 1 102 ? 4.387 12.797 6.082 1 91.81 102 GLU B O 1
ATOM 2724 N N . LYS B 1 103 ? 3.402 14.734 5.453 1 92.5 103 LYS B N 1
ATOM 2725 C CA . LYS B 1 103 ? 2.307 14.023 4.797 1 92.5 103 LYS B CA 1
ATOM 2726 C C . LYS B 1 103 ? 2.816 13.172 3.637 1 92.5 103 LYS B C 1
ATOM 2728 O O . LYS B 1 103 ? 2.479 11.992 3.529 1 92.5 103 LYS B O 1
ATOM 2733 N N . GLN B 1 104 ? 3.619 13.68 2.828 1 91.12 104 GLN B N 1
ATOM 2734 C CA . GLN B 1 104 ? 4.176 12.969 1.684 1 91.12 104 GLN B CA 1
ATOM 2735 C C . GLN B 1 104 ? 5.055 11.805 2.133 1 91.12 104 GLN B C 1
ATOM 2737 O O . GLN B 1 104 ? 4.98 10.711 1.576 1 91.12 104 GLN B O 1
ATOM 2742 N N . GLU B 1 105 ? 5.828 12.039 3.16 1 90.75 105 GLU B N 1
ATOM 2743 C CA . GLU B 1 105 ? 6.691 10.992 3.709 1 90.75 105 GLU B CA 1
ATOM 2744 C C . GLU B 1 105 ? 5.871 9.859 4.312 1 90.75 105 GLU B C 1
ATOM 2746 O O . GLU B 1 105 ? 6.223 8.688 4.168 1 90.75 105 GLU B O 1
ATOM 2751 N N . ALA B 1 106 ? 4.859 10.258 4.93 1 89.56 106 ALA B N 1
ATOM 2752 C CA . ALA B 1 106 ? 3.998 9.25 5.547 1 89.56 106 ALA B CA 1
ATOM 2753 C C . ALA B 1 106 ? 3.369 8.344 4.492 1 89.56 106 ALA B C 1
ATOM 2755 O O . ALA B 1 106 ? 3.277 7.133 4.684 1 89.56 106 ALA B O 1
ATOM 2756 N N . ILE B 1 107 ? 2.984 8.906 3.379 1 88.88 107 ILE B N 1
ATOM 2757 C CA . ILE B 1 107 ? 2.422 8.156 2.264 1 88.88 107 ILE B CA 1
ATOM 2758 C C . ILE B 1 107 ? 3.471 7.191 1.709 1 88.88 107 ILE B C 1
ATOM 2760 O O . ILE B 1 107 ? 3.191 6.012 1.504 1 88.88 107 ILE B O 1
ATOM 2764 N N . GLU B 1 108 ? 4.617 7.633 1.522 1 87.38 108 GLU B N 1
ATOM 2765 C CA . GLU B 1 108 ? 5.703 6.824 0.981 1 87.38 108 GLU B CA 1
ATOM 2766 C C . GLU B 1 108 ? 6.066 5.684 1.929 1 87.38 108 GLU B C 1
ATOM 2768 O O . GLU B 1 108 ? 6.297 4.555 1.491 1 87.38 108 GLU B O 1
ATOM 2773 N N . PHE B 1 109 ? 6.09 5.988 3.182 1 86.88 109 PHE B N 1
ATOM 2774 C CA . PHE B 1 109 ? 6.43 4.988 4.188 1 86.88 109 PHE B CA 1
ATOM 2775 C C . PHE B 1 109 ? 5.359 3.908 4.258 1 86.88 109 PHE B C 1
ATOM 2777 O O . PHE B 1 109 ? 5.672 2.721 4.363 1 86.88 109 PHE B O 1
ATOM 2784 N N . ALA B 1 110 ? 4.152 4.34 4.238 1 87 110 ALA B N 1
ATOM 2785 C CA . ALA B 1 110 ? 3.059 3.373 4.297 1 87 110 ALA B CA 1
ATOM 2786 C C . ALA B 1 110 ? 3.109 2.416 3.107 1 87 110 ALA B C 1
ATOM 2788 O O . ALA B 1 110 ? 2.975 1.202 3.275 1 87 110 ALA B O 1
ATOM 2789 N N . ASN B 1 111 ? 3.334 2.873 1.945 1 91.19 111 ASN B N 1
ATOM 2790 C CA . ASN B 1 111 ? 3.471 2.049 0.748 1 91.19 111 ASN B CA 1
ATOM 2791 C C . ASN B 1 111 ? 4.66 1.1 0.854 1 91.19 111 ASN B C 1
ATOM 2793 O O . ASN B 1 111 ? 4.559 -0.073 0.492 1 91.19 111 ASN B O 1
ATOM 2797 N N . GLN B 1 112 ? 5.66 1.598 1.441 1 94.19 112 GLN B N 1
ATOM 2798 C CA . GLN B 1 112 ? 6.855 0.777 1.611 1 94.19 112 GLN B CA 1
ATOM 2799 C C . GLN B 1 112 ? 6.586 -0.396 2.549 1 94.19 112 GLN B C 1
ATOM 2801 O O . GLN B 1 112 ? 7.023 -1.519 2.289 1 94.19 112 GLN B O 1
ATOM 2806 N N . SER B 1 113 ? 5.875 -0.158 3.576 1 95.12 113 SER B N 1
ATOM 2807 C CA . SER B 1 113 ? 5.582 -1.21 4.543 1 95.12 113 SER B CA 1
ATOM 2808 C C . SER B 1 113 ? 4.762 -2.33 3.914 1 95.12 113 SER B C 1
ATOM 2810 O O . SER B 1 113 ? 5.039 -3.51 4.133 1 95.12 113 SER B O 1
ATOM 2812 N N . LEU B 1 114 ? 3.799 -1.96 3.143 1 95.88 114 LEU B N 1
ATOM 2813 C CA . LEU B 1 114 ? 2.98 -2.947 2.449 1 95.88 114 LEU B CA 1
ATOM 2814 C C . LEU B 1 114 ? 3.809 -3.725 1.432 1 95.88 114 LEU B C 1
ATOM 2816 O O . LEU B 1 114 ? 3.697 -4.949 1.339 1 95.88 114 LEU B O 1
ATOM 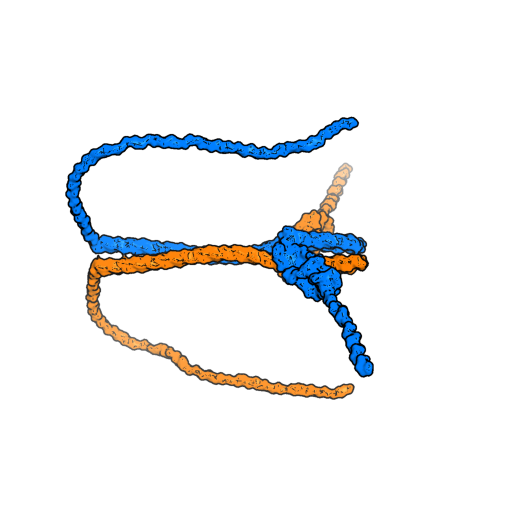2820 N N . LEU B 1 115 ? 4.629 -3.043 0.758 1 97.12 115 LEU B N 1
ATOM 2821 C CA . LEU B 1 115 ? 5.477 -3.674 -0.247 1 97.12 115 LEU B CA 1
ATOM 2822 C C . LEU B 1 115 ? 6.453 -4.652 0.4 1 97.12 115 LEU B C 1
ATOM 2824 O O . LEU B 1 115 ? 6.691 -5.738 -0.13 1 97.12 115 LEU B O 1
ATOM 2828 N N . LEU B 1 116 ? 6.938 -4.289 1.534 1 96.94 116 LEU B N 1
ATOM 2829 C CA . LEU B 1 116 ? 7.84 -5.164 2.275 1 96.94 116 LEU B CA 1
ATOM 2830 C C . LEU B 1 116 ? 7.129 -6.441 2.701 1 96.94 116 LEU B C 1
ATOM 2832 O O . LEU B 1 116 ? 7.727 -7.52 2.701 1 96.94 116 LEU B O 1
ATOM 2836 N N . ASP B 1 117 ? 5.895 -6.324 2.971 1 96.56 117 ASP B N 1
ATOM 2837 C CA . ASP B 1 117 ? 5.094 -7.473 3.383 1 96.56 117 ASP B CA 1
ATOM 2838 C C . ASP B 1 117 ? 4.797 -8.391 2.197 1 96.56 117 ASP B C 1
ATOM 2840 O O . ASP B 1 117 ? 4.531 -9.578 2.375 1 96.56 117 ASP B O 1
ATOM 2844 N N . LEU B 1 118 ? 4.914 -7.832 0.973 1 97.62 118 LEU B N 1
ATOM 2845 C CA . LEU B 1 118 ? 4.609 -8.602 -0.225 1 97.62 118 LEU B CA 1
ATOM 2846 C C . LEU B 1 118 ? 5.824 -9.406 -0.681 1 97.62 118 LEU B C 1
ATOM 2848 O O . LEU B 1 118 ? 5.684 -10.445 -1.329 1 97.62 118 LEU B O 1
ATOM 2852 N N . ILE B 1 119 ? 6.969 -8.961 -0.31 1 97.88 119 ILE B N 1
ATOM 2853 C CA . ILE B 1 119 ? 8.211 -9.516 -0.829 1 97.88 119 ILE B CA 1
ATOM 2854 C C . ILE B 1 119 ? 8.312 -11 -0.456 1 97.88 119 ILE B C 1
ATOM 2856 O O . ILE B 1 119 ? 8.547 -11.844 -1.319 1 97.88 119 ILE B O 1
ATOM 2860 N N . PRO B 1 120 ? 8.047 -11.391 0.759 1 97.19 120 PRO B N 1
ATOM 2861 C CA . PRO B 1 120 ? 8.133 -12.812 1.093 1 97.19 120 PRO B CA 1
ATOM 2862 C C . PRO B 1 120 ? 7.152 -13.664 0.287 1 97.19 120 PRO B C 1
ATOM 2864 O O . PRO B 1 120 ? 7.461 -14.812 -0.052 1 97.19 120 PRO B O 1
ATOM 2867 N N . VAL B 1 121 ? 6.027 -13.141 0.006 1 96.88 121 VAL B N 1
ATOM 2868 C CA . VAL B 1 121 ? 5.027 -13.852 -0.784 1 96.88 121 VAL B CA 1
ATOM 2869 C C . VAL B 1 121 ? 5.547 -14.062 -2.205 1 96.88 121 VAL B C 1
ATOM 2871 O O . VAL B 1 121 ? 5.438 -15.156 -2.76 1 96.88 121 VAL B O 1
ATOM 2874 N N . ILE B 1 122 ? 6.105 -13.039 -2.775 1 97.19 122 ILE B N 1
ATOM 2875 C CA . ILE B 1 122 ? 6.684 -13.109 -4.113 1 97.19 122 ILE B CA 1
ATOM 2876 C C . ILE B 1 122 ? 7.816 -14.141 -4.133 1 97.19 122 ILE B C 1
ATOM 2878 O O . ILE B 1 122 ? 7.895 -14.969 -5.039 1 97.19 122 ILE B O 1
ATOM 2882 N N . ASP B 1 123 ? 8.57 -14.125 -3.088 1 97.19 123 ASP B N 1
ATOM 2883 C CA . ASP B 1 123 ? 9.656 -15.086 -2.961 1 97.19 123 ASP B CA 1
ATOM 2884 C C . ASP B 1 123 ? 9.125 -16.516 -2.92 1 97.19 123 ASP B C 1
ATOM 2886 O O . ASP B 1 123 ? 9.695 -17.406 -3.543 1 97.19 123 ASP B O 1
ATOM 2890 N N . ASP B 1 124 ? 8.125 -16.688 -2.182 1 97 124 ASP B N 1
ATOM 2891 C CA . ASP B 1 124 ? 7.539 -18.016 -2.033 1 97 124 ASP B CA 1
ATOM 2892 C C . ASP B 1 124 ? 6.992 -18.516 -3.365 1 97 124 ASP B C 1
ATOM 2894 O O . ASP B 1 124 ? 7.145 -19.703 -3.697 1 97 124 ASP B O 1
ATOM 2898 N N . PHE B 1 125 ? 6.391 -17.656 -4.129 1 96.69 125 PHE B N 1
ATOM 2899 C CA . PHE B 1 125 ? 5.891 -18.047 -5.445 1 96.69 125 PHE B CA 1
ATOM 2900 C C . PHE B 1 125 ? 7.039 -18.438 -6.367 1 96.69 125 PHE B C 1
ATOM 2902 O O . PHE B 1 125 ? 6.984 -19.469 -7.023 1 96.69 125 PHE B O 1
ATOM 2909 N N . GLU B 1 126 ? 8.031 -17.641 -6.379 1 95.12 126 GLU B N 1
ATOM 2910 C CA . GLU B 1 126 ? 9.195 -17.938 -7.211 1 95.12 126 GLU B CA 1
ATOM 2911 C C . GLU B 1 126 ? 9.805 -19.297 -6.84 1 95.12 126 GLU B C 1
ATOM 2913 O O . GLU B 1 126 ? 10.117 -20.094 -7.719 1 95.12 126 GLU B O 1
ATOM 2918 N N . ARG B 1 127 ? 9.898 -19.5 -5.566 1 95.38 127 ARG B N 1
ATOM 2919 C CA . ARG B 1 127 ? 10.469 -20.75 -5.07 1 95.38 127 ARG B CA 1
ATOM 2920 C C . ARG B 1 127 ? 9.609 -21.953 -5.461 1 95.38 127 ARG B C 1
ATOM 2922 O O . ARG B 1 127 ? 10.125 -22.984 -5.867 1 95.38 127 ARG B O 1
ATOM 2929 N N . ALA B 1 128 ? 8.359 -21.781 -5.301 1 96.62 128 ALA B N 1
ATOM 2930 C CA . ALA B 1 128 ? 7.441 -22.859 -5.645 1 96.62 128 ALA B CA 1
ATOM 2931 C C . ALA B 1 128 ? 7.52 -23.188 -7.133 1 96.62 128 ALA B C 1
ATOM 2933 O O . ALA B 1 128 ? 7.559 -24.359 -7.508 1 96.62 128 ALA B O 1
ATOM 2934 N N . ILE B 1 129 ? 7.617 -22.188 -7.98 1 96.25 129 ILE B N 1
ATOM 2935 C CA . ILE B 1 129 ? 7.684 -22.359 -9.43 1 96.25 129 ILE B CA 1
ATOM 2936 C C . ILE B 1 129 ? 8.992 -23.047 -9.805 1 96.25 129 ILE B C 1
ATOM 2938 O O . ILE B 1 129 ? 8.984 -24.047 -10.523 1 96.25 129 ILE B O 1
ATOM 2942 N N . LYS B 1 130 ? 10.055 -22.625 -9.281 1 94.5 130 LYS B N 1
ATOM 2943 C CA . LYS B 1 130 ? 11.375 -23.141 -9.617 1 94.5 130 LYS B CA 1
ATOM 2944 C C . LYS B 1 130 ? 11.531 -24.578 -9.109 1 94.5 130 LYS B C 1
ATOM 2946 O O . LYS B 1 130 ? 12.047 -25.438 -9.828 1 94.5 130 LYS B O 1
ATOM 2951 N N . SER B 1 131 ? 11.078 -24.797 -7.922 1 94.31 131 SER B N 1
ATOM 2952 C CA . SER B 1 131 ? 11.266 -26.109 -7.32 1 94.31 131 SER B CA 1
ATOM 2953 C C . SER B 1 131 ? 10.406 -27.156 -8.008 1 94.31 131 SER B C 1
ATOM 2955 O O . SER B 1 131 ? 10.695 -28.359 -7.922 1 94.31 131 SER B O 1
ATOM 2957 N N . SER B 1 132 ? 9.422 -26.719 -8.641 1 95.06 132 SER B N 1
ATOM 2958 C CA . SER B 1 132 ? 8.516 -27.672 -9.273 1 95.06 132 SER B CA 1
ATOM 2959 C C . SER B 1 132 ? 9.07 -28.156 -10.609 1 95.06 132 SER B C 1
ATOM 2961 O O . SER B 1 132 ? 8.602 -29.172 -11.148 1 95.06 132 SER B O 1
ATOM 2963 N N . GLU B 1 133 ? 10 -27.5 -11.125 1 94.81 133 GLU B N 1
ATOM 2964 C CA . GLU B 1 133 ? 10.477 -27.75 -12.477 1 94.81 133 GLU B CA 1
ATOM 2965 C C . GLU B 1 133 ? 11.172 -29.109 -12.562 1 94.81 133 GLU B C 1
ATOM 2967 O O . GLU B 1 133 ? 11.125 -29.781 -13.602 1 94.81 133 GLU B O 1
ATOM 2972 N N . ALA B 1 134 ? 11.766 -29.547 -11.469 1 92.88 134 ALA B N 1
ATOM 2973 C CA . ALA B 1 134 ? 12.484 -30.812 -11.484 1 92.88 134 ALA B CA 1
ATOM 2974 C C . ALA B 1 134 ? 11.523 -31.984 -11.438 1 92.88 134 ALA B C 1
ATOM 2976 O O . ALA B 1 134 ? 11.578 -32.875 -12.289 1 92.88 134 ALA B O 1
ATOM 2977 N N . ALA B 1 135 ? 10.625 -32 -10.516 1 92.62 135 ALA B N 1
ATOM 2978 C CA . ALA B 1 135 ? 9.719 -33.125 -10.281 1 92.62 135 ALA B CA 1
ATOM 2979 C C . ALA B 1 135 ? 8.508 -33.062 -11.211 1 92.62 135 ALA B C 1
ATOM 2981 O O . ALA B 1 135 ? 7.887 -34.062 -11.508 1 92.62 135 ALA B O 1
ATOM 2982 N N . ARG B 1 136 ? 8.125 -31.922 -11.609 1 95.44 136 ARG B N 1
ATOM 2983 C CA . ARG B 1 136 ? 6.973 -31.672 -12.461 1 95.44 136 ARG B CA 1
ATOM 2984 C C . ARG B 1 136 ? 5.719 -32.344 -11.891 1 95.44 136 ARG B C 1
ATOM 2986 O O . ARG B 1 136 ? 4.961 -32.969 -12.625 1 95.44 136 ARG B O 1
ATOM 2993 N N . ASP B 1 137 ? 5.652 -32.312 -10.586 1 95.12 137 ASP B N 1
ATOM 2994 C CA . ASP B 1 137 ? 4.551 -32.875 -9.82 1 95.12 137 ASP B CA 1
ATOM 2995 C C . ASP B 1 137 ? 3.391 -31.906 -9.703 1 95.12 137 ASP B C 1
ATOM 2997 O O . ASP B 1 137 ? 3.467 -30.938 -8.945 1 95.12 137 ASP B O 1
ATOM 3001 N N . TYR B 1 138 ? 2.34 -32.219 -10.438 1 96.62 138 TYR B N 1
ATOM 3002 C CA . TYR B 1 138 ? 1.171 -31.344 -10.453 1 96.62 138 TYR B CA 1
ATOM 3003 C C . TYR B 1 138 ? 0.627 -31.141 -9.047 1 96.62 138 TYR B C 1
ATOM 3005 O O . TYR B 1 138 ? 0.332 -30 -8.656 1 96.62 138 TYR B O 1
ATOM 3013 N N . GLU B 1 139 ? 0.448 -32.219 -8.32 1 96.56 139 GLU B N 1
ATOM 3014 C CA . GLU B 1 139 ? -0.164 -32.125 -6.996 1 96.56 139 GLU B CA 1
ATOM 3015 C C . GLU B 1 139 ? 0.66 -31.266 -6.059 1 96.56 139 GLU B C 1
ATOM 3017 O O . GLU B 1 139 ? 0.108 -30.438 -5.316 1 96.56 139 GLU B O 1
ATOM 3022 N N . ALA B 1 140 ? 1.931 -31.438 -6.109 1 96.31 140 ALA B N 1
ATOM 3023 C CA . ALA B 1 140 ? 2.822 -30.672 -5.246 1 96.31 140 ALA B CA 1
ATOM 3024 C C . ALA B 1 140 ? 2.771 -29.188 -5.594 1 96.31 140 ALA B C 1
ATOM 3026 O O . ALA B 1 140 ? 2.711 -28.328 -4.703 1 96.31 140 ALA B O 1
ATOM 3027 N N . LEU B 1 141 ? 2.785 -28.906 -6.859 1 97.5 141 LEU B N 1
ATOM 3028 C CA . LEU B 1 141 ? 2.725 -27.516 -7.293 1 97.5 141 LEU B CA 1
ATOM 3029 C C . LEU B 1 141 ? 1.374 -26.891 -6.949 1 97.5 141 LEU B C 1
ATOM 3031 O O . LEU B 1 141 ? 1.312 -25.781 -6.426 1 97.5 141 LEU B O 1
ATOM 3035 N N . HIS B 1 142 ? 0.326 -27.625 -7.234 1 97.62 142 HIS B N 1
ATOM 3036 C CA . HIS B 1 142 ? -1.025 -27.156 -6.961 1 97.62 142 HIS B CA 1
ATOM 3037 C C . HIS B 1 142 ? -1.206 -26.844 -5.477 1 97.62 142 HIS B C 1
ATOM 3039 O O . HIS B 1 142 ? -1.698 -25.766 -5.121 1 97.62 142 HIS B O 1
ATOM 3045 N N . GLU B 1 143 ? -0.772 -27.688 -4.672 1 96.94 143 GLU B N 1
ATOM 3046 C CA . GLU B 1 143 ? -0.891 -27.5 -3.23 1 96.94 143 GLU B CA 1
ATOM 3047 C C . GLU B 1 143 ? -0.027 -26.328 -2.758 1 96.94 143 GLU B C 1
ATOM 3049 O O . GLU B 1 143 ? -0.47 -25.516 -1.948 1 96.94 143 GLU B O 1
ATOM 3054 N N . GLY B 1 144 ? 1.192 -26.281 -3.24 1 97.19 144 GLY B N 1
ATOM 3055 C CA . GLY B 1 144 ? 2.1 -25.203 -2.861 1 97.19 144 GLY B CA 1
ATOM 3056 C C . GLY B 1 144 ? 1.566 -23.828 -3.197 1 97.19 144 GLY B C 1
ATOM 3057 O O . GLY B 1 144 ? 1.549 -22.938 -2.344 1 97.19 144 GLY B O 1
ATOM 3058 N N . ILE B 1 145 ? 1.085 -23.75 -4.43 1 97.88 145 ILE B N 1
ATOM 3059 C CA . ILE B 1 145 ? 0.613 -22.438 -4.879 1 97.88 145 ILE B CA 1
ATOM 3060 C C . ILE B 1 145 ? -0.682 -22.078 -4.152 1 97.88 145 ILE B C 1
ATOM 3062 O O . ILE B 1 145 ? -0.922 -20.922 -3.836 1 97.88 145 ILE B O 1
ATOM 3066 N N . SER B 1 146 ? -1.537 -23.031 -3.873 1 97.94 146 SER B N 1
ATOM 3067 C CA . SER B 1 146 ? -2.77 -22.812 -3.125 1 97.94 146 SER B CA 1
ATOM 3068 C C . SER B 1 146 ? -2.479 -22.297 -1.723 1 97.94 146 SER B C 1
ATOM 3070 O O . SER B 1 146 ? -3.135 -21.359 -1.251 1 97.94 146 SER B O 1
ATOM 3072 N N . MET B 1 147 ? -1.489 -22.844 -1.129 1 97.5 147 MET B N 1
ATOM 3073 C CA . MET B 1 147 ? -1.102 -22.438 0.217 1 97.5 147 MET B CA 1
ATOM 3074 C C . MET B 1 147 ? -0.578 -21 0.217 1 97.5 147 MET B C 1
ATOM 3076 O O . MET B 1 147 ? -0.912 -20.219 1.104 1 97.5 147 MET B O 1
ATOM 3080 N N . ILE B 1 148 ? 0.216 -20.656 -0.743 1 98 148 ILE B N 1
ATOM 3081 C CA . ILE B 1 148 ? 0.792 -19.328 -0.831 1 98 148 ILE B CA 1
ATOM 3082 C C . ILE B 1 148 ? -0.315 -18.297 -1.062 1 98 148 ILE B C 1
ATOM 3084 O O . ILE B 1 148 ? -0.319 -17.234 -0.447 1 98 148 ILE B O 1
ATOM 3088 N N . GLU B 1 149 ? -1.219 -18.609 -1.97 1 97.5 149 GLU B N 1
ATOM 3089 C CA . GLU B 1 149 ? -2.355 -17.734 -2.234 1 97.5 149 GLU B CA 1
ATOM 3090 C C . GLU B 1 149 ? -3.184 -17.516 -0.973 1 97.5 149 GLU B C 1
ATOM 3092 O O . GLU B 1 149 ? -3.527 -16.375 -0.646 1 97.5 149 GLU B O 1
ATOM 3097 N N . LYS B 1 150 ? -3.471 -18.547 -0.231 1 97.19 150 LYS B N 1
ATOM 3098 C CA . LYS B 1 150 ? -4.238 -18.453 1.009 1 97.19 150 LYS B CA 1
ATOM 3099 C C . LYS B 1 150 ? -3.504 -17.594 2.041 1 97.19 150 LYS B C 1
ATOM 3101 O O . LYS B 1 150 ? -4.121 -16.781 2.738 1 97.19 150 LYS B O 1
ATOM 3106 N N . ARG B 1 151 ? -2.275 -17.797 2.09 1 96.94 151 ARG B N 1
ATOM 3107 C CA . ARG B 1 151 ? -1.454 -17.016 3.014 1 96.94 151 ARG B CA 1
ATOM 3108 C C . ARG B 1 151 ? -1.458 -15.539 2.643 1 96.94 151 ARG B C 1
ATOM 3110 O O . ARG B 1 151 ? -1.54 -14.672 3.516 1 96.94 151 ARG B O 1
ATOM 3117 N N . LEU B 1 152 ? -1.328 -15.273 1.355 1 97.88 152 LEU B N 1
ATOM 3118 C CA . LEU B 1 152 ? -1.37 -13.891 0.877 1 97.88 152 LEU B CA 1
ATOM 3119 C C . LEU B 1 152 ? -2.686 -13.227 1.263 1 97.88 152 LEU B C 1
ATOM 3121 O O . LEU B 1 152 ? -2.688 -12.141 1.856 1 97.88 152 LEU B O 1
ATOM 3125 N N . VAL B 1 153 ? -3.75 -13.883 0.988 1 97.81 153 VAL B N 1
ATOM 3126 C CA . VAL B 1 153 ? -5.074 -13.344 1.272 1 97.81 153 VAL B CA 1
ATOM 3127 C C . VAL B 1 153 ? -5.238 -13.133 2.777 1 97.81 153 VAL B C 1
ATOM 3129 O O . VAL B 1 153 ? -5.711 -12.086 3.217 1 97.81 153 VAL B O 1
ATOM 3132 N N . SER B 1 154 ? -4.805 -14.102 3.51 1 97.75 154 SER B N 1
ATOM 3133 C CA . SER B 1 154 ? -4.906 -14.023 4.965 1 97.75 154 SER B CA 1
ATOM 3134 C C . SER B 1 154 ? -4.066 -12.875 5.512 1 97.75 154 SER B C 1
ATOM 3136 O O . SER B 1 154 ? -4.516 -12.141 6.395 1 97.75 154 SER B O 1
ATOM 3138 N N . GLN B 1 155 ? -2.891 -12.719 5 1 97.38 155 GLN B N 1
ATOM 3139 C CA . GLN B 1 155 ? -1.999 -11.656 5.457 1 97.38 155 GLN B CA 1
ATOM 3140 C C . GLN B 1 155 ? -2.574 -10.281 5.137 1 97.38 155 GLN B C 1
ATOM 3142 O O . GLN B 1 155 ? -2.541 -9.375 5.973 1 97.38 155 GLN B O 1
ATOM 3147 N N . LEU B 1 156 ? -3.084 -10.148 3.984 1 97.69 156 LEU B N 1
ATOM 3148 C CA . LEU B 1 156 ? -3.67 -8.867 3.59 1 97.69 156 LEU B CA 1
ATOM 3149 C C . LEU B 1 156 ? -4.898 -8.547 4.434 1 97.69 156 LEU B C 1
ATOM 3151 O O . LEU B 1 156 ? -5.16 -7.387 4.746 1 97.69 156 LEU B O 1
ATOM 3155 N N . GLU B 1 157 ? -5.586 -9.555 4.812 1 97.19 157 GLU B N 1
ATOM 3156 C CA . GLU B 1 157 ? -6.738 -9.367 5.691 1 97.19 157 GLU B CA 1
ATOM 3157 C C . GLU B 1 157 ? -6.301 -8.969 7.098 1 97.19 157 GLU B C 1
ATOM 3159 O O . GLU B 1 157 ? -6.762 -7.953 7.629 1 97.19 157 GLU B O 1
ATOM 3164 N N . THR B 1 158 ? -5.379 -9.672 7.656 1 97 158 THR B N 1
ATOM 3165 C CA . THR B 1 158 ? -5.012 -9.523 9.062 1 97 158 THR B CA 1
ATOM 3166 C C . THR B 1 158 ? -4.188 -8.258 9.266 1 97 158 THR B C 1
ATOM 3168 O O . THR B 1 158 ? -4.406 -7.516 10.234 1 97 158 THR B O 1
ATOM 3171 N N . LYS B 1 159 ? -3.35 -7.945 8.344 1 95.44 159 LYS B N 1
ATOM 3172 C CA . LYS B 1 159 ? -2.414 -6.848 8.555 1 95.44 159 LYS B CA 1
ATOM 3173 C C . LYS B 1 159 ? -2.934 -5.555 7.93 1 95.44 159 LYS B C 1
ATOM 3175 O O . LYS B 1 159 ? -2.666 -4.465 8.438 1 95.44 159 LYS B O 1
ATOM 3180 N N . TRP B 1 160 ? -3.707 -5.691 6.875 1 95 160 TRP B N 1
ATOM 3181 C CA . TRP B 1 160 ? -4 -4.48 6.117 1 95 160 TRP B CA 1
ATOM 3182 C C . TRP B 1 160 ? -5.508 -4.262 6.004 1 95 160 TRP B C 1
ATOM 3184 O O . TRP B 1 160 ? -5.953 -3.246 5.465 1 95 160 TRP B O 1
ATOM 3194 N N . GLY B 1 161 ? -6.293 -5.227 6.465 1 96.19 161 GLY B N 1
ATOM 3195 C CA . GLY B 1 161 ? -7.734 -5.047 6.555 1 96.19 161 GLY B CA 1
ATOM 3196 C C . GLY B 1 161 ? -8.453 -5.312 5.246 1 96.19 161 GLY B C 1
ATOM 3197 O O . GLY B 1 161 ? -9.617 -4.934 5.082 1 96.19 161 GLY B O 1
ATOM 3198 N N . LEU B 1 162 ? -7.773 -5.848 4.285 1 97.75 162 LEU B N 1
ATOM 3199 C CA . LEU B 1 162 ? -8.406 -6.234 3.031 1 97.75 162 LEU B CA 1
ATOM 3200 C C . LEU B 1 162 ? -9.141 -7.562 3.176 1 97.75 162 LEU B C 1
ATOM 3202 O O . LEU B 1 162 ? -8.508 -8.617 3.283 1 97.75 162 LEU B O 1
ATOM 3206 N N . VAL B 1 163 ? -10.438 -7.512 3.059 1 97.62 163 VAL B N 1
ATOM 3207 C CA . VAL B 1 163 ? -11.227 -8.711 3.316 1 97.62 163 VAL B CA 1
ATOM 3208 C C . VAL B 1 163 ? -11.938 -9.141 2.035 1 97.62 163 VAL B C 1
ATOM 3210 O O . VAL B 1 163 ? -12.703 -8.367 1.45 1 97.62 163 VAL B O 1
ATOM 3213 N N . ARG B 1 164 ? -11.602 -10.352 1.636 1 97.62 164 ARG B N 1
ATOM 3214 C CA . ARG B 1 164 ? -12.305 -10.984 0.526 1 97.62 164 ARG B CA 1
ATOM 3215 C C . ARG B 1 164 ? -13.602 -11.641 1.001 1 97.62 164 ARG B C 1
ATOM 3217 O O . ARG B 1 164 ? -13.625 -12.297 2.045 1 97.62 164 ARG B O 1
ATOM 3224 N N . PHE B 1 165 ? -14.719 -11.406 0.205 1 96.75 165 PHE B N 1
ATOM 3225 C CA . PHE B 1 165 ? -15.953 -12.062 0.615 1 96.75 165 PHE B CA 1
ATOM 3226 C C . PHE B 1 165 ? -16.609 -12.766 -0.566 1 96.75 165 PHE B C 1
ATOM 3228 O O . PHE B 1 165 ? -16.422 -12.367 -1.717 1 96.75 165 PHE B O 1
ATOM 3235 N N . GLU B 1 166 ? -17.266 -13.875 -0.225 1 95.88 166 GLU B N 1
ATOM 3236 C CA . GLU B 1 166 ? -18.078 -14.641 -1.167 1 95.88 166 GLU B CA 1
ATOM 3237 C C . GLU B 1 166 ? -19.562 -14.391 -0.942 1 95.88 166 GLU B C 1
ATOM 3239 O O . GLU B 1 166 ? -19.984 -14.078 0.173 1 95.88 166 GLU B O 1
ATOM 3244 N N . SER B 1 167 ? -20.328 -14.555 -2.059 1 97.06 167 SER B N 1
ATOM 3245 C CA . SER B 1 167 ? -21.719 -14.133 -1.941 1 97.06 167 SER B CA 1
ATOM 3246 C C . SER B 1 167 ? -22.672 -15.227 -2.42 1 97.06 167 SER B C 1
ATOM 3248 O O . SER B 1 167 ? -23.891 -15.062 -2.359 1 97.06 167 SER B O 1
ATOM 3250 N N . ALA B 1 168 ? -22.156 -16.297 -2.91 1 96.62 168 ALA B N 1
ATOM 3251 C CA . ALA B 1 168 ? -23.031 -17.359 -3.414 1 96.62 168 ALA B CA 1
ATOM 3252 C C . ALA B 1 168 ? -24.016 -17.797 -2.346 1 96.62 168 ALA B C 1
ATOM 3254 O O . ALA B 1 168 ? -23.641 -18.062 -1.202 1 96.62 168 ALA B O 1
ATOM 3255 N N . GLY B 1 169 ? -25.25 -17.828 -2.715 1 95.62 169 GLY B N 1
ATOM 3256 C CA . GLY B 1 169 ? -26.281 -18.266 -1.798 1 95.62 169 GLY B CA 1
ATOM 3257 C C . GLY B 1 169 ? -26.938 -17.125 -1.044 1 95.62 169 GLY B C 1
ATOM 3258 O O . GLY B 1 169 ? -27.969 -17.312 -0.396 1 95.62 169 GLY B O 1
ATOM 3259 N N . GLU B 1 170 ? -26.422 -15.992 -1.102 1 96.75 170 GLU B N 1
ATOM 3260 C CA . GLU B 1 170 ? -26.969 -14.812 -0.43 1 96.75 170 GLU B CA 1
ATOM 3261 C C . GLU B 1 170 ? -27.969 -14.078 -1.318 1 96.75 170 GLU B C 1
ATOM 3263 O O . GLU B 1 170 ? -27.906 -14.188 -2.545 1 96.75 170 GLU B O 1
ATOM 3268 N N . PRO B 1 171 ? -28.859 -13.336 -0.61 1 97.62 171 PRO B N 1
ATOM 3269 C CA . PRO B 1 171 ? -29.688 -12.438 -1.408 1 97.62 171 PRO B CA 1
ATOM 3270 C C . PRO B 1 171 ? -28.875 -11.367 -2.135 1 97.62 171 PRO B C 1
ATOM 3272 O O . PRO B 1 171 ? -27.891 -10.867 -1.597 1 97.62 171 PRO B O 1
ATOM 3275 N N . PHE B 1 172 ? -29.359 -11.109 -3.324 1 98.06 172 PHE B N 1
ATOM 3276 C CA . PHE B 1 172 ? -28.688 -10.086 -4.113 1 98.06 172 PHE B CA 1
ATOM 3277 C C . PHE B 1 172 ? -28.781 -8.727 -3.424 1 98.06 172 PHE B C 1
ATOM 3279 O O . PHE B 1 172 ? -29.859 -8.32 -2.988 1 98.06 172 PHE B O 1
ATOM 3286 N N . ASP B 1 173 ? -27.703 -8.086 -3.227 1 97.75 173 ASP B N 1
ATOM 3287 C CA . ASP B 1 173 ? -27.578 -6.742 -2.668 1 97.75 173 ASP B CA 1
ATOM 3288 C C . ASP B 1 173 ? -26.812 -5.82 -3.611 1 97.75 173 ASP B C 1
ATOM 3290 O O . ASP B 1 173 ? -25.609 -5.973 -3.793 1 97.75 173 ASP B O 1
ATOM 3294 N N . PRO B 1 174 ? -27.453 -4.812 -4.152 1 96.38 174 PRO B N 1
ATOM 3295 C CA . PRO B 1 174 ? -26.812 -3.945 -5.145 1 96.38 174 PRO B CA 1
ATOM 3296 C C . PRO B 1 174 ? -25.625 -3.178 -4.574 1 96.38 174 PRO B C 1
ATOM 3298 O O . PRO B 1 174 ? -24.797 -2.67 -5.332 1 96.38 174 PRO B O 1
ATOM 3301 N N . ASN B 1 175 ? -25.547 -3.07 -3.314 1 96.19 175 ASN B N 1
ATOM 3302 C CA . ASN B 1 175 ? -24.422 -2.391 -2.691 1 96.19 175 ASN B CA 1
ATOM 3303 C C . ASN B 1 175 ? -23.203 -3.312 -2.568 1 96.19 175 ASN B C 1
ATOM 3305 O O . ASN B 1 175 ? -22.078 -2.844 -2.396 1 96.19 175 ASN B O 1
ATOM 3309 N N . LYS B 1 176 ? -23.406 -4.566 -2.639 1 97.06 176 LYS B N 1
ATOM 3310 C CA . LYS B 1 176 ? -22.359 -5.57 -2.434 1 97.06 176 LYS B CA 1
ATOM 3311 C C . LYS B 1 176 ? -22.062 -6.328 -3.727 1 97.06 176 LYS B C 1
ATOM 3313 O O . LYS B 1 176 ? -20.984 -6.898 -3.885 1 97.06 176 LYS B O 1
ATOM 3318 N N . HIS B 1 177 ? -23.109 -6.281 -4.527 1 98.25 177 HIS B N 1
ATOM 3319 C CA . HIS B 1 177 ? -23.047 -7.168 -5.684 1 98.25 177 HIS B CA 1
ATOM 3320 C C . HIS B 1 177 ? -23.281 -6.398 -6.98 1 98.25 177 HIS B C 1
ATOM 3322 O O . HIS B 1 177 ? -24.047 -5.434 -7.008 1 98.25 177 HIS B O 1
ATOM 3328 N N . GLU B 1 178 ? -22.625 -6.789 -8.016 1 98.06 178 GLU B N 1
ATOM 3329 C CA . GLU B 1 178 ? -22.891 -6.387 -9.391 1 98.06 178 GLU B CA 1
ATOM 3330 C C . GLU B 1 178 ? -23.297 -7.578 -10.25 1 98.06 178 GLU B C 1
ATOM 3332 O O . GLU B 1 178 ? -22.531 -8.531 -10.406 1 98.06 178 GLU B O 1
ATOM 3337 N N . ALA B 1 179 ? -24.422 -7.473 -10.828 1 97.75 179 ALA B N 1
ATOM 3338 C CA . ALA B 1 179 ? -24.938 -8.586 -11.625 1 97.75 179 ALA B CA 1
ATOM 3339 C C . ALA B 1 179 ? -24.344 -8.562 -13.039 1 97.75 179 ALA B C 1
ATOM 3341 O O . ALA B 1 179 ? -24.641 -7.656 -13.82 1 97.75 179 ALA B O 1
ATOM 3342 N N . LEU B 1 180 ? -23.609 -9.547 -13.391 1 96.94 180 LEU B N 1
ATOM 3343 C CA . LEU B 1 180 ? -23.047 -9.648 -14.742 1 96.94 180 LEU B CA 1
ATOM 3344 C C . LEU B 1 180 ? -23.891 -10.586 -15.602 1 96.94 180 LEU B C 1
ATOM 3346 O O . LEU B 1 180 ? -23.938 -10.445 -16.828 1 96.94 180 LEU B O 1
ATOM 3350 N N . MET B 1 181 ? -24.438 -11.609 -14.914 1 96.94 181 MET B N 1
ATOM 3351 C CA . MET B 1 181 ? -25.297 -12.586 -15.578 1 96.94 181 MET B CA 1
ATOM 3352 C C . MET B 1 181 ? -26.562 -12.836 -14.758 1 96.94 181 MET B C 1
ATOM 3354 O O . MET B 1 181 ? -26.531 -12.766 -13.523 1 96.94 181 MET B O 1
ATOM 3358 N N . MET B 1 182 ? -27.609 -13.102 -15.516 1 96.12 182 MET B N 1
ATOM 3359 C CA . MET B 1 182 ? -28.875 -13.445 -14.859 1 96.12 182 MET B CA 1
ATOM 3360 C C . MET B 1 182 ? -29.453 -14.742 -15.438 1 96.12 182 MET B C 1
ATOM 3362 O O . MET B 1 182 ? -29.359 -14.984 -16.641 1 96.12 182 MET B O 1
ATOM 3366 N N . GLU B 1 183 ? -29.844 -15.5 -14.539 1 95.25 183 GLU B N 1
ATOM 3367 C CA . GLU B 1 183 ? -30.469 -16.766 -14.945 1 95.25 183 GLU B CA 1
ATOM 3368 C C . GLU B 1 183 ? -31.781 -16.984 -14.219 1 95.25 183 GLU B C 1
ATOM 3370 O O . GLU B 1 183 ? -31.875 -16.781 -13.008 1 95.25 183 GLU B O 1
ATOM 3375 N N . GLN B 1 184 ? -32.75 -17.422 -15.031 1 94.12 184 GLN B N 1
ATOM 3376 C CA . GLN B 1 184 ? -34.031 -17.734 -14.398 1 94.12 184 GLN B CA 1
ATOM 3377 C C . GLN B 1 184 ? -33.969 -19.062 -13.648 1 94.12 184 GLN B C 1
ATOM 3379 O O . GLN B 1 184 ? -33.375 -20.016 -14.133 1 94.12 184 GLN B O 1
ATOM 3384 N N . SER B 1 185 ? -34.562 -18.969 -12.445 1 92.62 185 SER B N 1
ATOM 3385 C CA . SER B 1 185 ? -34.594 -20.188 -11.641 1 92.62 185 SER B CA 1
ATOM 3386 C C . SER B 1 185 ? -35.938 -20.406 -10.977 1 92.62 185 SER B C 1
ATOM 3388 O O . SER B 1 185 ? -36.531 -19.453 -10.445 1 92.62 185 SER B O 1
ATOM 3390 N N . GLU B 1 186 ? -36.375 -21.688 -11.055 1 90.31 186 GLU B N 1
ATOM 3391 C CA . GLU B 1 186 ? -37.656 -22.031 -10.406 1 90.31 186 GLU B CA 1
ATOM 3392 C C . GLU B 1 186 ? -37.438 -22.328 -8.922 1 90.31 186 GLU B C 1
ATOM 3394 O O . GLU B 1 186 ? -38.406 -22.484 -8.18 1 90.31 186 GLU B O 1
ATOM 3399 N N . THR B 1 187 ? -36.188 -22.266 -8.57 1 91.12 187 THR B N 1
ATOM 3400 C CA . THR B 1 187 ? -35.875 -22.734 -7.23 1 91.12 187 THR B CA 1
ATOM 3401 C C . THR B 1 187 ? -35.781 -21.562 -6.25 1 91.12 187 THR B C 1
ATOM 3403 O O . THR B 1 187 ? -35.688 -21.766 -5.039 1 91.12 187 THR B O 1
ATOM 3406 N N . VAL B 1 188 ? -35.844 -20.406 -6.793 1 91.69 188 VAL B N 1
ATOM 3407 C CA . VAL B 1 188 ? -35.656 -19.266 -5.898 1 91.69 188 VAL B CA 1
ATOM 3408 C C . VAL B 1 188 ? -36.906 -18.359 -5.961 1 91.69 188 VAL B C 1
ATOM 3410 O O . VAL B 1 188 ? -37.562 -18.281 -7 1 91.69 188 VAL B O 1
ATOM 3413 N N . GLN B 1 189 ? -37.219 -17.656 -4.84 1 91.38 189 GLN B N 1
ATOM 3414 C CA . GLN B 1 189 ? -38.375 -16.766 -4.754 1 91.38 189 GLN B CA 1
ATOM 3415 C C . GLN B 1 189 ? -37.938 -15.305 -4.781 1 91.38 189 GLN B C 1
ATOM 3417 O O . GLN B 1 189 ? -38.781 -14.398 -4.902 1 91.38 189 GLN B O 1
ATOM 3422 N N . GLU B 1 190 ? -36.719 -15.094 -4.523 1 95.06 190 GLU B N 1
ATOM 3423 C CA . GLU B 1 190 ? -36.062 -13.781 -4.629 1 95.06 190 GLU B CA 1
ATOM 3424 C C . GLU B 1 190 ? -34.719 -13.875 -5.332 1 95.06 190 GLU B C 1
ATOM 3426 O O . GLU B 1 190 ? -34.188 -14.969 -5.488 1 95.06 190 GLU B O 1
ATOM 3431 N N . PRO B 1 191 ? -34.312 -12.695 -5.793 1 96.5 191 PRO B N 1
ATOM 3432 C CA . PRO B 1 191 ? -33 -12.75 -6.445 1 96.5 191 PRO B CA 1
ATOM 3433 C C . PRO B 1 191 ? -31.906 -13.211 -5.5 1 96.5 191 PRO B C 1
ATOM 3435 O O . PRO B 1 191 ? -31.703 -12.617 -4.438 1 96.5 191 PRO B O 1
ATOM 3438 N N . ILE B 1 192 ? -31.234 -14.266 -5.891 1 97.5 192 ILE B N 1
ATOM 3439 C CA . ILE B 1 192 ? -30.172 -14.852 -5.082 1 97.5 192 ILE B CA 1
ATOM 3440 C C . ILE B 1 192 ? -28.891 -14.953 -5.906 1 97.5 192 ILE B C 1
ATOM 3442 O O . ILE B 1 192 ? -28.938 -15.227 -7.109 1 97.5 192 ILE B O 1
ATOM 3446 N N . VAL B 1 193 ? -27.812 -14.734 -5.227 1 98 193 VAL B N 1
ATOM 3447 C CA . VAL B 1 193 ? -26.531 -14.898 -5.902 1 98 193 VAL B CA 1
ATOM 3448 C C . VAL B 1 193 ? -26.266 -16.375 -6.145 1 98 193 VAL B C 1
ATOM 3450 O O . VAL B 1 193 ? -26.141 -17.156 -5.195 1 98 193 VAL B O 1
ATOM 3453 N N . GLY B 1 194 ? -26.219 -16.781 -7.457 1 97 194 GLY B N 1
ATOM 3454 C CA . GLY B 1 194 ? -25.969 -18.172 -7.797 1 97 194 GLY B CA 1
ATOM 3455 C C . GLY B 1 194 ? -24.5 -18.547 -7.719 1 97 194 GLY B C 1
ATOM 3456 O O . GLY B 1 194 ? -24.156 -19.641 -7.285 1 97 194 GLY B O 1
ATOM 3457 N N . GLU B 1 195 ? -23.688 -17.625 -8.227 1 96.19 195 GLU B N 1
ATOM 3458 C CA . GLU B 1 195 ? -22.25 -17.875 -8.297 1 96.19 195 GLU B CA 1
ATOM 3459 C C . GLU B 1 195 ? -21.469 -16.562 -8.305 1 96.19 195 GLU B C 1
ATOM 3461 O O . GLU B 1 195 ? -21.906 -15.578 -8.914 1 96.19 195 GLU B O 1
ATOM 3466 N N . ASP B 1 196 ? -20.359 -16.656 -7.598 1 96.94 196 ASP B N 1
ATOM 3467 C CA . ASP B 1 196 ? -19.438 -15.539 -7.707 1 96.94 196 ASP B CA 1
ATOM 3468 C C . ASP B 1 196 ? -18.547 -15.688 -8.938 1 96.94 196 ASP B C 1
ATOM 3470 O O . ASP B 1 196 ? -17.734 -16.609 -9.023 1 96.94 196 ASP B O 1
ATOM 3474 N N . LEU B 1 197 ? -18.688 -14.789 -9.875 1 94.94 197 LEU B N 1
ATOM 3475 C CA . LEU B 1 197 ? -17.781 -14.758 -11.016 1 94.94 197 LEU B CA 1
ATOM 3476 C C . LEU B 1 197 ? -16.469 -14.086 -10.641 1 94.94 197 LEU B C 1
ATOM 3478 O O . LEU B 1 197 ? -15.398 -14.516 -11.086 1 94.94 197 LEU B O 1
ATOM 3482 N N . LEU B 1 198 ? -16.531 -13.008 -9.891 1 95.81 198 LEU B N 1
ATOM 3483 C CA . LEU B 1 198 ? -15.438 -12.344 -9.211 1 95.81 198 LEU B CA 1
ATOM 3484 C C . LEU B 1 198 ? -15.805 -12.023 -7.766 1 95.81 198 LEU B C 1
ATOM 3486 O O . LEU B 1 198 ? -16.875 -11.469 -7.504 1 95.81 198 LEU B O 1
ATOM 3490 N N . LYS B 1 199 ? -14.945 -12.422 -6.879 1 97.31 199 LYS B N 1
ATOM 3491 C CA . LYS B 1 199 ? -15.219 -12.156 -5.469 1 97.31 199 LYS B CA 1
ATOM 3492 C C . LYS B 1 199 ? -15.109 -10.664 -5.156 1 97.31 199 LYS B C 1
ATOM 3494 O O . LYS B 1 199 ? -14.406 -9.938 -5.852 1 97.31 199 LYS B O 1
ATOM 3499 N N . GLY B 1 200 ? -15.859 -10.242 -4.125 1 98 200 GLY B N 1
ATOM 3500 C CA . GLY B 1 200 ? -15.797 -8.867 -3.672 1 98 200 GLY B CA 1
ATOM 3501 C C . GLY B 1 200 ? -14.758 -8.641 -2.592 1 98 200 GLY B C 1
ATOM 3502 O O . GLY B 1 200 ? -14.234 -9.594 -2.012 1 98 200 GLY B O 1
ATOM 3503 N N . TYR B 1 201 ? -14.438 -7.32 -2.408 1 98.5 201 TYR B N 1
ATOM 3504 C CA . TYR B 1 201 ? -13.445 -6.961 -1.404 1 98.5 201 TYR B CA 1
ATOM 3505 C C . TYR B 1 201 ? -13.898 -5.762 -0.586 1 98.5 201 TYR B C 1
ATOM 3507 O O . TYR B 1 201 ? -14.484 -4.82 -1.126 1 98.5 201 TYR B O 1
ATOM 3515 N N . LYS B 1 202 ? -13.602 -5.914 0.684 1 97.44 202 LYS B N 1
ATOM 3516 C CA . LYS B 1 202 ? -13.789 -4.801 1.612 1 97.44 202 LYS B CA 1
ATOM 3517 C C . LYS B 1 202 ? -12.461 -4.379 2.238 1 97.44 202 LYS B C 1
ATOM 3519 O O . LYS B 1 202 ? -11.594 -5.219 2.482 1 97.44 202 LYS B O 1
ATOM 3524 N N . LEU B 1 203 ? -12.344 -3.123 2.439 1 96.25 203 LEU B N 1
ATOM 3525 C CA . LEU B 1 203 ? -11.273 -2.6 3.281 1 96.25 203 LEU B CA 1
ATOM 3526 C C . LEU B 1 203 ? -11.82 -2.104 4.613 1 96.25 203 LEU B C 1
ATOM 3528 O O . LEU B 1 203 ? -12.492 -1.069 4.668 1 96.25 203 LEU B O 1
ATOM 3532 N N . LYS B 1 204 ? -11.578 -2.924 5.602 1 90.19 204 LYS B N 1
ATOM 3533 C CA . LYS B 1 204 ? -12.242 -2.715 6.887 1 90.19 204 LYS B CA 1
ATOM 3534 C C . LYS B 1 204 ? -13.758 -2.781 6.738 1 90.19 204 LYS B C 1
ATOM 3536 O O . LYS B 1 204 ? -14.32 -3.848 6.469 1 90.19 204 LYS B O 1
ATOM 3541 N N . ASP B 1 205 ? -14.398 -1.681 6.699 1 90.19 205 ASP B N 1
ATOM 3542 C CA . ASP B 1 205 ? -15.859 -1.755 6.656 1 90.19 205 ASP B CA 1
ATOM 3543 C C . ASP B 1 205 ? -16.406 -1.131 5.375 1 90.19 205 ASP B C 1
ATOM 3545 O O . ASP B 1 205 ? -17.609 -0.996 5.211 1 90.19 205 ASP B O 1
ATOM 3549 N N . ARG B 1 206 ? -15.531 -0.964 4.469 1 94.38 206 ARG B N 1
ATOM 3550 C CA . ARG B 1 206 ? -15.945 -0.318 3.229 1 94.38 206 ARG B CA 1
ATOM 3551 C C . ARG B 1 206 ? -15.711 -1.231 2.031 1 94.38 206 ARG B C 1
ATOM 3553 O O . ARG B 1 206 ? -14.609 -1.758 1.854 1 94.38 206 ARG B O 1
ATOM 3560 N N . ILE B 1 207 ? -16.781 -1.352 1.24 1 97.12 207 ILE B N 1
ATOM 3561 C CA . ILE B 1 207 ? -16.641 -2.141 0.022 1 97.12 207 ILE B CA 1
ATOM 3562 C C . ILE B 1 207 ? -15.789 -1.377 -0.993 1 97.12 207 ILE B C 1
ATOM 3564 O O . ILE B 1 207 ? -16.125 -0.244 -1.355 1 97.12 207 ILE B O 1
ATOM 3568 N N . ILE B 1 208 ? -14.703 -1.97 -1.429 1 96.69 208 ILE B N 1
ATOM 3569 C CA . ILE B 1 208 ? -13.859 -1.271 -2.389 1 96.69 208 ILE B CA 1
ATOM 3570 C C . ILE B 1 208 ? -13.992 -1.919 -3.764 1 96.69 208 ILE B C 1
ATOM 3572 O O . ILE B 1 208 ? -13.57 -1.344 -4.773 1 96.69 208 ILE B O 1
ATOM 3576 N N . ARG B 1 209 ? -14.508 -3.121 -3.834 1 97.38 209 ARG B N 1
ATOM 3577 C CA . ARG B 1 209 ? -14.922 -3.785 -5.066 1 97.38 209 ARG B CA 1
ATOM 3578 C C . ARG B 1 209 ? -16.125 -4.676 -4.828 1 97.38 209 ARG B C 1
ATOM 3580 O O . ARG B 1 209 ? -16.078 -5.598 -4.012 1 97.38 209 ARG B O 1
ATOM 3587 N N . THR B 1 210 ? -17.156 -4.402 -5.562 1 97.94 210 THR B N 1
ATOM 3588 C CA . THR B 1 210 ? -18.344 -5.262 -5.473 1 97.94 210 THR B CA 1
ATOM 3589 C C . THR B 1 210 ? -18.047 -6.633 -6.078 1 97.94 210 THR B C 1
ATOM 3591 O O . THR B 1 210 ? -17.219 -6.758 -6.973 1 97.94 210 THR B O 1
ATOM 3594 N N . ALA B 1 211 ? -18.75 -7.645 -5.516 1 98.19 211 ALA B N 1
ATOM 3595 C CA . ALA B 1 211 ? -18.672 -8.961 -6.141 1 98.19 211 ALA B CA 1
ATOM 3596 C C . ALA B 1 211 ? -19.422 -8.977 -7.477 1 98.19 211 ALA B C 1
ATOM 3598 O O . ALA B 1 211 ? -20.516 -8.422 -7.594 1 98.19 211 ALA B O 1
ATOM 3599 N N . LYS B 1 212 ? -18.75 -9.477 -8.461 1 97.88 212 LYS B N 1
ATOM 3600 C CA . LYS B 1 212 ? -19.438 -9.727 -9.719 1 97.88 212 LYS B CA 1
ATOM 3601 C C . LYS B 1 212 ? -20.094 -11.102 -9.719 1 97.88 212 LYS B C 1
ATOM 3603 O O . LYS B 1 212 ? -19.422 -12.125 -9.57 1 97.88 212 LYS B O 1
ATOM 3608 N N . VAL B 1 213 ? -21.422 -11.07 -9.953 1 98.25 213 VAL B N 1
ATOM 3609 C CA . VAL B 1 213 ? -22.125 -12.305 -9.617 1 98.25 213 VAL B CA 1
ATOM 3610 C C . VAL B 1 213 ? -23.094 -12.656 -10.742 1 98.25 213 VAL B C 1
ATOM 3612 O O . VAL B 1 213 ? -23.469 -11.797 -11.547 1 98.25 213 VAL B O 1
ATOM 3615 N N . LYS B 1 214 ? -23.359 -13.977 -10.812 1 98 214 LYS B N 1
ATOM 3616 C CA . LYS B 1 214 ? -24.531 -14.477 -11.523 1 98 214 LYS B CA 1
ATOM 3617 C C . LYS B 1 214 ? -25.734 -14.555 -10.594 1 98 214 LYS B C 1
ATOM 3619 O O . LYS B 1 214 ? -25.672 -15.156 -9.523 1 98 214 LYS B O 1
ATOM 3624 N N . VAL B 1 215 ? -26.781 -13.984 -11.047 1 98.06 215 VAL B N 1
ATOM 3625 C CA . VAL B 1 215 ? -27.953 -13.898 -10.18 1 98.06 215 VAL B CA 1
ATOM 3626 C C . VAL B 1 215 ? -29.031 -14.852 -10.68 1 98.06 215 VAL B C 1
ATOM 3628 O O . VAL B 1 215 ? -29.297 -14.922 -11.883 1 98.06 215 VAL B O 1
ATOM 3631 N N . LEU B 1 216 ? -29.562 -15.602 -9.742 1 97.06 216 LEU B N 1
ATOM 3632 C CA . LEU B 1 216 ? -30.75 -16.422 -10.016 1 97.06 216 LEU B CA 1
ATOM 3633 C C . LEU B 1 216 ? -32.031 -15.633 -9.758 1 97.06 216 LEU B C 1
ATOM 3635 O O . LEU B 1 216 ? -32.281 -15.188 -8.633 1 97.06 216 LEU B O 1
ATOM 3639 N N . MET B 1 217 ? -32.781 -15.516 -10.797 1 95.88 217 MET B N 1
ATOM 3640 C CA . MET B 1 217 ? -34.031 -14.781 -10.703 1 95.88 217 MET B CA 1
ATOM 3641 C C . MET B 1 217 ? -35.219 -15.75 -10.633 1 95.88 217 MET B C 1
ATOM 3643 O O . MET B 1 217 ? -35.25 -16.781 -11.305 1 95.88 217 MET B O 1
ATOM 3647 N N . PRO B 1 218 ? -36.219 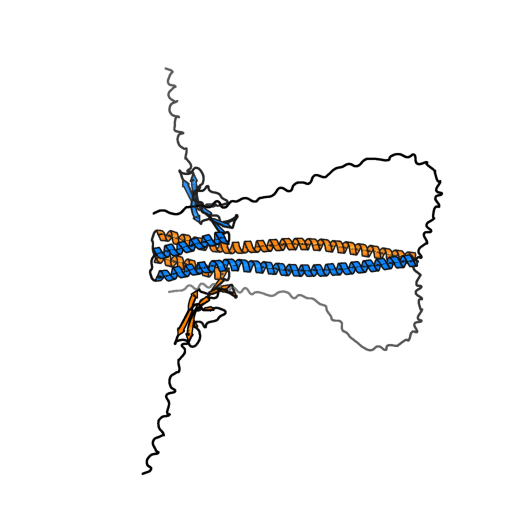-15.367 -9.883 1 92.75 218 PRO B N 1
ATOM 3648 C CA . PRO B 1 218 ? -37.375 -16.219 -9.836 1 92.75 218 PRO B CA 1
ATOM 3649 C C . PRO B 1 218 ? -38.094 -16.359 -11.195 1 92.75 218 PRO B C 1
ATOM 3651 O O . PRO B 1 218 ? -38.156 -15.391 -11.953 1 92.75 218 PRO B O 1
ATOM 3654 N N . ALA B 1 219 ? -38.406 -17.641 -11.578 1 86.25 219 ALA B N 1
ATOM 3655 C CA . ALA B 1 219 ? -39.125 -17.891 -12.828 1 86.25 219 ALA B CA 1
ATOM 3656 C C . ALA B 1 219 ? -40.531 -17.297 -12.797 1 86.25 219 ALA B C 1
ATOM 3658 O O . ALA B 1 219 ? -41.156 -17.234 -11.734 1 86.25 219 ALA B O 1
ATOM 3659 N N . GLU B 1 220 ? -40.812 -16.547 -13.781 1 73.25 220 GLU B N 1
ATOM 3660 C CA . GLU B 1 220 ? -42.188 -16.016 -13.875 1 73.25 220 GLU B CA 1
ATOM 3661 C C . GLU B 1 220 ? -43.188 -17.156 -13.938 1 73.25 220 GLU B C 1
ATOM 3663 O O . GLU B 1 220 ? -43.031 -18.125 -14.688 1 73.25 220 GLU B O 1
ATOM 3668 N N . GLN B 1 221 ? -43.781 -17.594 -12.953 1 56.78 221 GLN B N 1
ATOM 3669 C CA . GLN B 1 221 ? -44.906 -18.5 -13.102 1 56.78 221 GLN B CA 1
ATOM 3670 C C . GLN B 1 221 ? -45.906 -17.953 -14.102 1 56.78 221 GLN B C 1
ATOM 3672 O O . GLN B 1 221 ? -46.375 -16.828 -13.977 1 56.78 221 GLN B O 1
ATOM 3677 N N . ASN B 1 222 ? -45.75 -18.172 -15.406 1 52.41 222 ASN B N 1
ATOM 3678 C CA . ASN B 1 222 ? -46.875 -17.953 -16.281 1 52.41 222 ASN B CA 1
ATOM 3679 C C . ASN B 1 222 ? -48.156 -18.531 -15.688 1 52.41 222 ASN B C 1
ATOM 3681 O O . ASN B 1 222 ? -48.312 -19.75 -15.562 1 52.41 222 ASN B O 1
ATOM 3685 N N . THR B 1 223 ? -48.75 -18.016 -14.68 1 45.5 223 THR B N 1
ATOM 3686 C CA . THR B 1 223 ? -50.094 -18.422 -14.32 1 45.5 223 THR B CA 1
ATOM 3687 C C . THR B 1 223 ? -51.031 -18.234 -15.5 1 45.5 223 THR B C 1
ATOM 3689 O O . THR B 1 223 ? -51.875 -17.344 -15.484 1 45.5 223 THR B O 1
ATOM 3692 N N . ALA B 1 224 ? -50.75 -18.406 -16.766 1 43.19 224 ALA B N 1
ATOM 3693 C CA . ALA B 1 224 ? -51.875 -18.438 -17.703 1 43.19 224 ALA B CA 1
ATOM 3694 C C . ALA B 1 224 ? -52.844 -19.578 -17.375 1 43.19 224 ALA B C 1
ATOM 3696 O O . ALA B 1 224 ? -53.719 -19.891 -18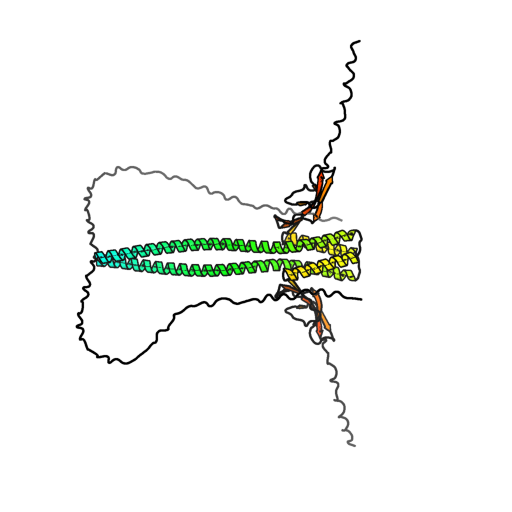.172 1 43.19 224 ALA B O 1
ATOM 3697 N N . GLY B 1 225 ? -52.531 -20.391 -16.438 1 34.69 225 GLY B N 1
ATOM 3698 C CA . GLY B 1 225 ? -53.375 -21.578 -16.422 1 34.69 225 GLY B CA 1
ATOM 3699 C C . GLY B 1 225 ? -54.844 -21.266 -16.438 1 34.69 225 GLY B C 1
ATOM 3700 O O . GLY B 1 225 ? -55.594 -21.812 -17.266 1 34.69 225 GLY B O 1
ATOM 3701 N N . GLN B 1 226 ? -55.594 -21.25 -15.367 1 35.94 226 GLN B N 1
ATOM 3702 C CA . GLN B 1 226 ? -56.812 -21.969 -15.117 1 35.94 226 GLN B CA 1
ATOM 3703 C C . GLN B 1 226 ? -58.031 -21.109 -15.477 1 35.94 226 GLN B C 1
ATOM 3705 O O . GLN B 1 226 ? -59.125 -21.312 -14.945 1 35.94 226 GLN B O 1
ATOM 3710 N N . ASN B 1 227 ? -57.906 -19.984 -16.172 1 38.28 227 ASN B N 1
ATOM 3711 C CA . ASN B 1 227 ? -59.25 -19.406 -16.281 1 38.28 227 ASN B CA 1
ATOM 3712 C C . ASN B 1 227 ? -60.125 -20.172 -17.281 1 38.28 227 ASN B C 1
ATOM 3714 O O . ASN B 1 227 ? -60.219 -19.781 -18.438 1 38.28 227 ASN B O 1
ATOM 3718 N N . THR B 1 228 ? -59.938 -21.391 -17.703 1 34.25 228 THR B N 1
ATOM 3719 C CA . THR B 1 228 ? -60.844 -22.078 -18.609 1 34.25 228 THR B CA 1
ATOM 3720 C C . THR B 1 228 ? -62.188 -22.328 -17.953 1 34.25 228 THR B C 1
ATOM 3722 O O . THR B 1 228 ? -62.906 -23.266 -18.312 1 34.25 228 THR B O 1
ATOM 3725 N N . ALA B 1 229 ? -62.688 -21.625 -16.812 1 29.36 229 ALA B N 1
ATOM 3726 C CA . ALA B 1 229 ? -63.906 -22.141 -16.25 1 29.36 229 ALA B CA 1
ATOM 3727 C C . ALA B 1 229 ? -65 -22.266 -17.312 1 29.36 229 ALA B C 1
ATOM 3729 O O . ALA B 1 229 ? -64.875 -21.703 -18.406 1 29.36 229 ALA B O 1
ATOM 3730 N N . GLU B 1 230 ? -66.375 -22.25 -16.875 1 32.38 230 GLU B N 1
ATOM 3731 C CA . GLU B 1 230 ? -67.75 -22.766 -16.688 1 32.38 230 GLU B CA 1
ATOM 3732 C C . GLU B 1 230 ? -68.75 -22.109 -17.656 1 32.38 230 GLU B C 1
ATOM 3734 O O . GLU B 1 230 ? -69.938 -22.172 -17.453 1 32.38 230 GLU B O 1
ATOM 3739 N N . GLN B 1 231 ? -68.312 -21.406 -18.656 1 34.66 231 GLN B N 1
ATOM 3740 C CA . GLN B 1 231 ? -69.438 -20.672 -19.25 1 34.66 231 GLN B CA 1
ATOM 3741 C C . GLN B 1 231 ? -70.375 -21.609 -19.984 1 34.66 231 GLN B C 1
ATOM 3743 O O . GLN B 1 231 ? -71.25 -21.156 -20.672 1 34.66 231 GLN B O 1
ATOM 3748 N N . HIS B 1 232 ? -70.062 -22.938 -20.031 1 34.38 232 HIS B N 1
ATOM 3749 C CA . HIS B 1 232 ? -70.75 -23.609 -21.141 1 34.38 232 HIS B CA 1
ATOM 3750 C C . HIS B 1 232 ? -72.25 -23.766 -20.875 1 34.38 232 HIS B C 1
ATOM 3752 O O . HIS B 1 232 ? -73 -24.172 -21.75 1 34.38 232 HIS B O 1
ATOM 3758 N N . THR B 1 233 ? -72.75 -24.125 -19.688 1 31.31 233 THR B N 1
ATOM 3759 C CA . THR B 1 233 ? -73.75 -25.172 -19.688 1 31.31 233 THR B CA 1
ATOM 3760 C C . THR B 1 233 ? -75.125 -24.594 -19.938 1 31.31 233 THR B C 1
ATOM 3762 O O . THR B 1 233 ? -76.125 -25.328 -20.078 1 31.31 233 THR B O 1
ATOM 3765 N N . ALA B 1 234 ? -75.5 -23.391 -19.547 1 32.25 234 ALA B N 1
ATOM 3766 C CA . ALA B 1 234 ? -76.938 -23.25 -19.125 1 32.25 234 ALA B CA 1
ATOM 3767 C C . ALA B 1 234 ? -77.875 -23.188 -20.344 1 32.25 234 ALA B C 1
ATOM 3769 O O . ALA B 1 234 ? -79.062 -22.906 -20.203 1 32.25 234 ALA B O 1
ATOM 3770 N N . ASP B 1 235 ? -77.438 -23.203 -21.562 1 31.3 235 ASP B N 1
ATOM 3771 C CA . ASP B 1 235 ? -78.312 -22.672 -22.609 1 31.3 235 ASP B CA 1
ATOM 3772 C C . ASP B 1 235 ? -79.438 -23.641 -22.922 1 31.3 235 ASP B C 1
ATOM 3774 O O . ASP B 1 235 ? -80.25 -23.391 -23.828 1 31.3 235 ASP B O 1
ATOM 3778 N N . GLN B 1 236 ? -79.375 -24.891 -22.422 1 28.78 236 GLN B N 1
ATOM 3779 C CA . GLN B 1 236 ? -80.125 -25.812 -23.266 1 28.78 236 GLN B CA 1
ATOM 3780 C C . GLN B 1 236 ? -81.625 -25.625 -23.078 1 28.78 236 GLN B C 1
ATOM 3782 O O . GLN B 1 236 ? -82.438 -26.375 -23.656 1 28.78 236 GLN B O 1
ATOM 3787 N N . ALA B 1 237 ? -82.188 -25.078 -21.969 1 33.88 237 ALA B N 1
ATOM 3788 C CA . ALA B 1 237 ? -83.5 -25.578 -21.578 1 33.88 237 ALA B CA 1
ATOM 3789 C C . ALA B 1 237 ? -84.562 -25 -22.484 1 33.88 237 ALA B C 1
ATOM 3791 O O . ALA B 1 237 ? -85.75 -25.125 -22.188 1 33.88 237 ALA B O 1
ATOM 3792 N N . ASN B 1 238 ? -84.25 -24.156 -23.391 1 32.34 238 ASN B N 1
ATOM 3793 C CA . ASN B 1 238 ? -85.375 -23.391 -23.922 1 32.34 238 ASN B CA 1
ATOM 3794 C C . ASN B 1 238 ? -86.375 -24.297 -24.672 1 32.34 238 ASN B C 1
ATOM 3796 O O . ASN B 1 238 ? -87.438 -23.859 -25.031 1 32.34 238 ASN B O 1
ATOM 3800 N N . GLY B 1 239 ? -85.875 -25.422 -25.375 1 32.69 239 GLY B N 1
ATOM 3801 C CA . GLY B 1 239 ? -86.625 -25.516 -26.641 1 32.69 239 GLY B CA 1
ATOM 3802 C C . GLY B 1 239 ? -88 -26.109 -26.5 1 32.69 239 GLY B C 1
ATOM 3803 O O . GLY B 1 239 ? -88.625 -26.422 -27.5 1 32.69 239 GLY B O 1
ATOM 3804 N N . SER B 1 240 ? -88.375 -26.625 -25.25 1 34.81 240 SER B N 1
ATOM 3805 C CA . SER B 1 240 ? -89.5 -27.531 -25.406 1 34.81 240 SER B CA 1
ATOM 3806 C C . SER B 1 240 ? -90.812 -26.781 -25.766 1 34.81 240 SER B C 1
ATOM 3808 O O . SER B 1 240 ? -91.875 -27.234 -25.438 1 34.81 240 SER B O 1
ATOM 3810 N N . ASP B 1 241 ? -90.812 -25.656 -26.375 1 30.33 241 ASP B N 1
ATOM 3811 C CA . ASP B 1 241 ? -92.125 -25.125 -26.688 1 30.33 241 ASP B CA 1
ATOM 3812 C C . ASP B 1 241 ? -92.875 -26.078 -27.609 1 30.33 241 ASP B C 1
ATOM 3814 O O . ASP B 1 241 ? -92.688 -26.078 -28.828 1 30.33 241 ASP B O 1
ATOM 3818 N N . THR B 1 242 ? -92.75 -27.516 -27.375 1 26.41 242 THR B N 1
ATOM 3819 C CA . THR B 1 242 ? -93.875 -28.25 -27.984 1 26.41 242 THR B CA 1
ATOM 3820 C C . THR B 1 242 ? -95.188 -27.953 -27.266 1 26.41 242 THR B C 1
ATOM 3822 O O . THR B 1 242 ? -95.25 -27.875 -26.031 1 26.41 242 THR B O 1
#

Organism: Gracilinema caldarium (strain ATCC 51460 / DSM 7334 / H1) (NCBI:txid744872)

Foldseek 3Di:
DDDDDPCPDDPDDDDCPPDDPPDDDDDDPDDPDDDDDDPDCPPPPPPPPPPPPPPPPPPPVNVVVVVVVVVVVVVVVVVVVVVVVVVVVVVVVVVVVVVVVVVVVVVVVVVVVVVVVCVVLVVQLVCLVVVCVPVVDPVSSVVSNVVSVVVVQVCCCVPFNKHWDFFAFHADDPQQEDEPAEDEDQVDPGKGFHGFPAIWIDRNHHTPGHTYTYIYHYDDPPVPPDPDDPVPDDPPPDPPDD/DDDDDPCPDDDDPDPCVDDDDDDDDDPPDDPPDDDDDDPPPPVPPPPPPPPPPPPVVCPPVNVVVVVVVVVVVVVVVVVVVVVVVVVVVVVVVVVVVVVVVVVVVVVVVVVVVVVVVCVVLVVQLVCLVVVCVPVVDPVSSVVSNVVSVVVVQVCCCPPFNKHWDFFAFHADDPQQEDEPAEDEDQVDPGKGFHGFPAIWIDRNHHTPGHTYTYIYHYDDPPPPPDPPDDPPDDPDDPDPPD

Secondary structure (DSSP, 8-state):
-----------------------------------------------------------HHHHHHHHHHHHHHHHHHHHHHHHHHHHHHHHHHHHHHHHHHHHHHHHHHHHHHHHHHHHHHHHHHHHHHHHHHHH--HHHHHHHHHHHHHHHHHHHHHHH-EEEE--TTSBP-TTTEEEEEEEEESS-SS-EEEEEEE-EEEETTEEEEPEEEEEEEEP------S---TTSGGGGGGTT--/-----------------------------------------------------------HHHHHHHHHHHHHHHHHHHHHHHHHHHHHHHHHHHHHHHHHHHHHHHHHHHHHHHHHHHHHHHHHHHHHHHHHHHH--HHHHHHHHHHHHHHHHHHHHHHH-EEEE--TTSBP-TTTEEEEEEEEESS-SS-EEEEEEE-EEEETTEEEEPEEEEEEEEP------S---STTGGGGGGGG--

Nearest PDB structures (foldseek):
  3a6m-assembly1_B  TM=7.326E-01  e=2.966E-09  Thermus thermophilus HB8
  4ani-assembly1_B  TM=5.043E-01  e=2.461E-10  Geobacillus kaustophilus HTA426
  1dkg-assembly1_B  TM=5.003E-01  e=1.324E-07  Escherichia coli
  1dkg-assembly1_A  TM=4.431E-01  e=6.035E-08  Escherichia coli
  4ani-assembly1_B  TM=5.041E-01  e=3.279E-10  Geobacillus kaustophilus HTA426

Sequence (484 aa):
MSKHHTEHDNHDGKKHAQTQDVKDEKANATEASDLSGNMSGDQRAEGQTEQQQQNTPQSAEAVKAELEAKIIALEAELSELKDQYLRKAAEFENFRKRMQREKQEAIEFANQSLLLDLIPVIDDFERAIKSSEAARDYEALHEGISMIEKRLVSQLETKWGLVRFESAGEPFDPNKHEALMMEQSETVQEPIVGEDLLKGYKLKDRIIRTAKVKVLMPAEQNTAGQNTAEQHTADQANGSDTMSKHHTEHDNHDGKKHAQTQDVKDEKANATEASDLSGNMSGDQRAEGQTEQQQQNTPQSAEAVKAELEAKIIALEAELSELKDQYLRKAAEFENFRKRMQREKQEAIEFANQSLLLDLIPVIDDFERAIKSSEAARDYEALHEGISMIEKRLVSQLETKWGLVRFESAGEPFDPNKHEALMMEQSETVQEPIVGEDLLKGYKLKDRIIRTAKVKVLMPAEQNTAGQNTAEQHTADQANGSDT

Radius of gyration: 51.02 Å; Cα contacts (8 Å, |Δi|>4): 432; chains: 2; bounding box: 189×144×137 Å

pLDDT: mean 73.26, std 31.07, range [18.41, 98.5]

InterPro domains:
  IPR000740 GrpE nucleotide exchange factor [MF_01151] (23-217)
  IPR000740 GrpE nucleotide exchange factor [PF01025] (54-215)
  IPR000740 GrpE nucleotide exchange factor [PR00773] (86-102)
  IPR000740 GrpE nucleotide exchange factor [PR00773] (114-129)
  IPR000740 GrpE nucleotide exchange factor [PR00773] (169-184)
  IPR000740 GrpE nucleotide exchange factor [PR00773] (196-215)
  IPR000740 GrpE nucleotide exchange factor [PS01071] (172-215)
  IPR000740 GrpE nucleotide exchange factor [PTHR21237] (13-216)
  IPR000740 GrpE nucleotide exchange factor [cd00446] (80-215)
  IPR009012 GrpE nucleotide exchange factor, head [G3DSA:2.30.22.10] (161-216)
  IPR009012 GrpE nucleotide exchange factor, head [SSF51064] (164-216)
  IPR013805 GrpE nucleotide exchange factor, coiled-coil [G3DSA:3.90.20.20] (42-158)
  IPR013805 GrpE nucleotide exchange factor, coiled-coil [SSF58014] (65-157)